Protein AF-A0A525BYD3-F1 (afdb_monomer_lite)

Structure (mmCIF, N/CA/C/O backbone):
data_AF-A0A525BYD3-F1
#
_entry.id   AF-A0A525BYD3-F1
#
loop_
_atom_site.group_PDB
_atom_site.id
_atom_site.type_symbol
_atom_site.label_atom_id
_atom_site.label_alt_id
_atom_site.label_comp_id
_atom_site.label_asym_id
_atom_site.label_entity_id
_atom_site.label_seq_id
_atom_site.pdbx_PDB_ins_code
_atom_site.Cartn_x
_atom_site.Cartn_y
_atom_site.Cartn_z
_atom_site.occupancy
_atom_site.B_iso_or_equiv
_atom_site.auth_seq_id
_atom_site.auth_comp_id
_atom_site.auth_asym_id
_atom_site.auth_atom_id
_atom_site.pdbx_PDB_model_num
ATOM 1 N N . MET A 1 1 ? -3.153 28.596 38.774 1.00 34.44 1 MET A N 1
ATOM 2 C CA . MET A 1 1 ? -3.694 28.325 37.428 1.00 34.44 1 MET A CA 1
ATOM 3 C C . MET A 1 1 ? -2.827 27.250 36.809 1.00 34.44 1 MET A C 1
ATOM 5 O O . MET A 1 1 ? -1.657 27.520 36.574 1.00 34.44 1 MET A O 1
ATOM 9 N N . ARG A 1 2 ? -3.340 26.024 36.654 1.00 31.88 2 ARG A N 1
ATOM 10 C CA . ARG A 1 2 ? -2.694 25.056 35.764 1.00 31.88 2 ARG A CA 1
ATOM 11 C C . ARG A 1 2 ? -2.982 25.553 34.355 1.00 31.88 2 ARG A C 1
ATOM 13 O O . ARG A 1 2 ? -4.138 25.768 34.011 1.00 31.88 2 ARG A O 1
ATOM 20 N N . TYR A 1 3 ? -1.926 25.900 33.640 1.00 30.38 3 TYR A N 1
ATOM 21 C CA . TYR A 1 3 ? -1.999 26.203 32.225 1.00 30.38 3 TYR A CA 1
ATOM 22 C C . TYR A 1 3 ? -2.245 24.858 31.546 1.00 30.38 3 TYR A C 1
ATOM 24 O O . TYR A 1 3 ? -1.297 24.096 31.382 1.00 30.38 3 TYR A O 1
ATOM 32 N N . ASP A 1 4 ? -3.506 24.515 31.286 1.00 40.62 4 ASP A N 1
ATOM 33 C CA . ASP A 1 4 ? -3.814 23.400 30.395 1.00 40.62 4 ASP A CA 1
ATOM 34 C C . ASP A 1 4 ? -3.499 23.906 28.983 1.00 40.62 4 ASP A C 1
ATOM 36 O O . ASP A 1 4 ? -4.163 24.840 28.512 1.00 40.62 4 ASP A O 1
ATOM 40 N N . PRO A 1 5 ? -2.419 23.423 28.340 1.00 46.72 5 PRO A N 1
ATOM 41 C CA . PRO A 1 5 ? -2.127 23.822 26.974 1.00 46.72 5 PRO A CA 1
ATOM 42 C C . PRO A 1 5 ? -3.326 23.447 26.091 1.00 46.72 5 PRO A C 1
ATOM 44 O O . PRO A 1 5 ? -3.980 22.441 26.369 1.00 46.72 5 PRO A O 1
ATOM 47 N N . PRO A 1 6 ? -3.637 24.230 25.042 1.00 50.72 6 PRO A N 1
ATOM 48 C CA . PRO A 1 6 ? -4.701 23.871 24.113 1.00 50.72 6 PRO A CA 1
ATOM 49 C C . PRO A 1 6 ? -4.444 22.454 23.586 1.00 50.72 6 PRO A C 1
ATOM 51 O O . PRO A 1 6 ? -3.401 22.193 22.983 1.00 50.72 6 PRO A O 1
ATOM 54 N N . GLU A 1 7 ? -5.360 21.532 23.882 1.00 69.94 7 GLU A N 1
ATOM 55 C CA . GLU A 1 7 ? -5.188 20.124 23.542 1.00 69.94 7 GLU A CA 1
ATOM 56 C C . GLU A 1 7 ? -5.238 19.947 22.018 1.00 69.94 7 GLU A C 1
ATOM 58 O O . GLU A 1 7 ? -6.120 20.467 21.328 1.00 69.94 7 GLU A O 1
ATOM 63 N N . ALA A 1 8 ? -4.247 19.243 21.471 1.00 85.00 8 ALA A N 1
ATOM 64 C CA . ALA A 1 8 ? -4.222 18.891 20.061 1.00 85.00 8 ALA A CA 1
ATOM 65 C C . ALA A 1 8 ? -5.305 17.849 19.772 1.00 85.00 8 ALA A C 1
ATOM 67 O O . ALA A 1 8 ? -5.305 16.789 20.392 1.00 85.00 8 ALA A O 1
ATOM 68 N N . LYS A 1 9 ? -6.195 18.120 18.812 1.00 90.38 9 LYS A N 1
ATOM 69 C CA . LYS A 1 9 ? -7.335 17.245 18.506 1.00 90.38 9 LYS A CA 1
ATOM 70 C C . LYS A 1 9 ? -7.043 16.274 17.373 1.00 90.38 9 LYS A C 1
ATOM 72 O O . LYS A 1 9 ? -6.461 16.644 16.351 1.00 90.38 9 LYS A O 1
ATOM 77 N N . MET A 1 10 ? -7.558 15.053 17.500 1.00 89.50 10 MET A N 1
ATOM 78 C CA . MET A 1 10 ? -7.449 13.999 16.487 1.00 89.50 10 MET A CA 1
ATOM 79 C C . MET A 1 10 ? -8.038 14.434 15.144 1.00 89.50 10 MET A C 1
ATOM 81 O O . MET A 1 10 ? -7.462 14.150 14.098 1.00 89.50 10 MET A O 1
ATOM 85 N N . SER A 1 11 ? -9.140 15.187 15.158 1.00 88.88 11 SER A N 1
ATOM 86 C CA . SER A 1 11 ? -9.753 15.731 13.942 1.00 88.88 11 SER A CA 1
ATOM 87 C C . SER A 1 11 ? -8.841 16.706 13.194 1.00 88.88 11 SER A C 1
ATOM 89 O O . SER A 1 11 ? -8.821 16.703 11.964 1.00 88.88 11 SER A O 1
ATOM 91 N N . ASP A 1 12 ? -8.082 17.534 13.918 1.00 92.06 12 ASP A N 1
ATOM 92 C CA . ASP A 1 12 ? -7.177 18.513 13.313 1.00 92.06 12 ASP A CA 1
ATOM 93 C C . ASP A 1 12 ? -5.956 17.822 12.706 1.00 92.06 12 ASP A C 1
ATOM 95 O O . ASP A 1 12 ? -5.596 18.113 11.565 1.00 92.06 12 ASP A O 1
ATOM 99 N N . TYR A 1 13 ? -5.388 16.849 13.422 1.00 92.56 13 TYR A N 1
ATOM 100 C CA . TYR A 1 13 ? -4.307 16.008 12.915 1.00 92.56 13 TYR A CA 1
ATOM 101 C C . TYR A 1 13 ? -4.747 15.191 11.690 1.00 92.56 13 TYR A C 1
ATOM 103 O O . TYR A 1 13 ? -4.084 15.244 10.654 1.00 92.56 13 TYR A O 1
ATOM 111 N N . ALA A 1 14 ? -5.900 14.517 11.745 1.00 91.31 14 ALA A N 1
ATOM 112 C CA . ALA A 1 14 ? -6.421 13.746 10.617 1.00 91.31 14 ALA A CA 1
ATOM 113 C C . ALA A 1 14 ? -6.676 14.624 9.382 1.00 91.31 14 ALA A C 1
ATOM 115 O O . ALA A 1 14 ? -6.351 14.224 8.261 1.00 91.31 14 ALA A O 1
ATOM 116 N N . ARG A 1 15 ? -7.204 15.842 9.573 1.00 92.69 15 ARG A N 1
ATOM 117 C CA . ARG A 1 15 ? -7.361 16.821 8.490 1.00 92.69 15 ARG A CA 1
ATOM 118 C C . ARG A 1 15 ? -6.008 17.223 7.904 1.00 92.69 15 ARG A C 1
ATOM 120 O O . ARG A 1 15 ? -5.856 17.158 6.688 1.00 92.69 15 ARG A O 1
ATOM 127 N N . ALA A 1 16 ? -5.042 17.595 8.745 1.00 94.12 16 ALA A N 1
ATOM 128 C CA . ALA A 1 16 ? -3.718 18.021 8.298 1.00 94.12 16 ALA A CA 1
ATOM 129 C C . ALA A 1 16 ? -3.033 16.937 7.452 1.00 94.12 16 ALA A C 1
ATOM 131 O O . ALA A 1 16 ? -2.536 17.229 6.367 1.00 94.12 16 ALA A O 1
ATOM 132 N N . ILE A 1 17 ? -3.077 15.674 7.893 1.00 94.38 17 ILE A N 1
ATOM 133 C CA . ILE A 1 17 ? -2.516 14.553 7.130 1.00 94.38 17 ILE A CA 1
ATOM 134 C C . ILE A 1 17 ? -3.269 14.338 5.815 1.00 94.38 17 ILE A C 1
ATOM 136 O O . ILE A 1 17 ? -2.637 14.217 4.763 1.00 94.38 17 ILE A O 1
ATOM 140 N N . LYS A 1 18 ? -4.606 14.350 5.834 1.00 92.50 18 LYS A N 1
ATOM 141 C CA . LYS A 1 18 ? -5.419 14.172 4.623 1.00 92.50 18 LYS A CA 1
ATOM 142 C C . LYS A 1 18 ? -5.135 15.242 3.566 1.00 92.50 18 LYS A C 1
ATOM 144 O O . LYS A 1 18 ? -5.078 14.931 2.378 1.00 92.50 18 LYS A O 1
ATOM 149 N N . GLU A 1 19 ? -4.919 16.488 3.978 1.00 95.06 19 GLU A N 1
ATOM 150 C CA . GLU A 1 19 ? -4.555 17.581 3.070 1.00 95.06 19 GLU A CA 1
ATOM 151 C C . GLU A 1 19 ? -3.218 17.321 2.360 1.00 95.06 19 GLU A C 1
ATOM 153 O O . GLU A 1 19 ? -3.093 17.619 1.167 1.00 95.06 19 GLU A O 1
ATOM 158 N N . THR A 1 20 ? -2.247 16.684 3.031 1.00 97.06 20 THR A N 1
ATOM 159 C CA . THR A 1 20 ? -0.964 16.339 2.392 1.00 97.06 20 THR A CA 1
ATOM 160 C C . THR A 1 20 ? -1.143 15.417 1.194 1.00 97.06 20 THR A C 1
ATOM 162 O O . THR A 1 20 ? -0.428 15.580 0.212 1.00 97.06 20 THR A O 1
ATOM 165 N N . ARG A 1 21 ? -2.119 14.497 1.205 1.00 96.62 21 ARG A N 1
ATOM 166 C CA . ARG A 1 21 ? -2.332 13.554 0.096 1.00 96.62 21 ARG A CA 1
ATOM 167 C C . ARG A 1 21 ? -2.593 14.275 -1.223 1.00 96.62 21 ARG A C 1
ATOM 169 O O . ARG A 1 21 ? -1.991 13.928 -2.238 1.00 96.62 21 ARG A O 1
ATOM 176 N N . GLN A 1 22 ? -3.450 15.299 -1.212 1.00 95.44 22 GLN A N 1
ATOM 177 C CA . GLN A 1 22 ? -3.752 16.070 -2.421 1.00 95.44 22 GLN A CA 1
ATOM 178 C C . GLN A 1 22 ? -2.559 16.919 -2.869 1.00 95.44 22 GLN A C 1
ATOM 180 O O . GLN A 1 22 ? -2.286 17.022 -4.065 1.00 95.44 22 GLN A O 1
ATOM 185 N N . VAL A 1 23 ? -1.838 17.515 -1.915 1.00 97.75 23 VAL A N 1
ATOM 186 C CA . VAL A 1 23 ? -0.616 18.280 -2.196 1.00 97.75 23 VAL A CA 1
ATOM 187 C C . VAL A 1 23 ? 0.433 17.388 -2.860 1.00 97.75 23 VAL A C 1
ATOM 189 O O . VAL A 1 23 ? 0.990 17.763 -3.889 1.00 97.75 23 VAL A O 1
ATOM 192 N N . ARG A 1 24 ? 0.657 16.192 -2.312 1.00 98.50 24 ARG A N 1
ATOM 193 C CA . ARG A 1 24 ? 1.606 15.203 -2.828 1.00 98.50 24 ARG A CA 1
ATOM 194 C C . ARG A 1 24 ? 1.232 14.725 -4.224 1.00 98.50 24 ARG A C 1
ATOM 196 O O . ARG A 1 24 ? 2.082 14.751 -5.104 1.00 98.50 24 ARG A O 1
ATOM 203 N N . GLU A 1 25 ? -0.032 14.381 -4.469 1.00 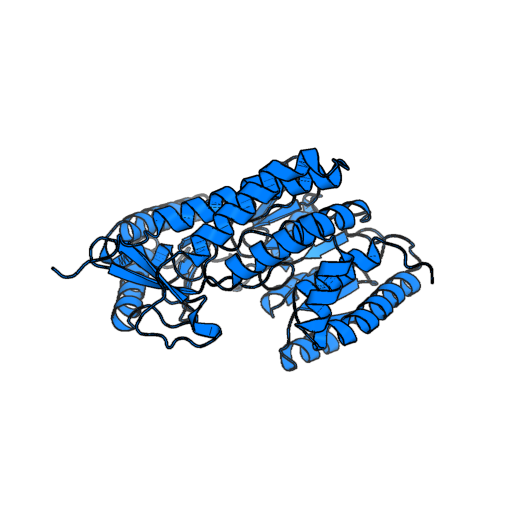97.38 25 GLU A N 1
ATOM 204 C CA . GLU A 1 25 ? -0.490 13.999 -5.814 1.00 97.38 25 GLU A CA 1
ATOM 205 C C . GLU A 1 25 ? -0.230 15.118 -6.842 1.00 97.38 25 GLU A C 1
ATOM 207 O O . GLU A 1 25 ? 0.251 14.862 -7.947 1.00 97.38 25 GLU A O 1
ATOM 212 N N . ASN A 1 26 ? -0.505 16.375 -6.478 1.00 97.25 26 ASN A N 1
ATOM 213 C CA . ASN A 1 26 ? -0.263 17.520 -7.358 1.00 97.25 26 ASN A CA 1
ATOM 214 C C . ASN A 1 26 ? 1.232 17.728 -7.635 1.00 97.25 26 ASN A C 1
ATOM 216 O O . ASN A 1 26 ? 1.605 18.003 -8.775 1.00 97.25 26 ASN A O 1
ATOM 220 N N . LEU A 1 27 ? 2.085 17.555 -6.622 1.00 98.31 27 LEU A N 1
ATOM 221 C CA . LEU A 1 27 ? 3.539 17.595 -6.779 1.00 98.31 27 LEU A CA 1
ATOM 222 C C . LEU A 1 27 ? 4.036 16.488 -7.714 1.00 98.31 27 LEU A C 1
ATOM 224 O O . LEU A 1 27 ? 4.843 16.762 -8.595 1.00 98.31 27 LEU A O 1
ATOM 228 N N . VAL A 1 28 ? 3.519 15.264 -7.585 1.00 97.94 28 VAL A N 1
ATOM 229 C CA . VAL A 1 28 ? 3.876 14.150 -8.478 1.00 97.94 28 VAL A CA 1
ATOM 230 C C . VAL A 1 28 ? 3.491 14.471 -9.924 1.00 97.94 28 VAL A C 1
ATOM 232 O O . VAL A 1 28 ? 4.316 14.313 -10.821 1.00 97.94 28 VAL A O 1
ATOM 235 N N . LYS A 1 29 ? 2.281 14.998 -10.166 1.00 96.62 29 LYS A N 1
ATOM 236 C CA . LYS A 1 29 ? 1.854 15.446 -11.507 1.00 96.62 29 LYS A CA 1
ATOM 237 C C . LYS A 1 29 ? 2.781 16.524 -12.074 1.00 96.62 29 LYS A C 1
ATOM 239 O O . LYS A 1 29 ? 3.158 16.449 -13.240 1.00 96.62 29 LYS A O 1
ATOM 244 N N . ALA A 1 30 ? 3.160 17.504 -11.255 1.00 96.50 30 ALA A N 1
ATOM 245 C CA . ALA A 1 30 ? 4.071 18.576 -11.648 1.00 96.50 30 ALA A CA 1
ATOM 246 C C . ALA A 1 30 ? 5.474 18.050 -12.000 1.00 96.50 30 ALA A C 1
ATOM 248 O O . ALA A 1 30 ? 6.029 18.432 -13.031 1.00 96.50 30 ALA A O 1
ATOM 249 N N . LEU A 1 31 ? 6.015 17.132 -11.193 1.00 96.19 31 LEU A N 1
ATOM 250 C CA . LEU A 1 31 ? 7.311 16.488 -11.428 1.00 96.19 31 LEU A CA 1
ATOM 251 C C . LEU A 1 31 ? 7.319 15.667 -12.721 1.00 96.19 31 LEU A C 1
ATOM 253 O O . LEU A 1 31 ? 8.242 15.786 -13.522 1.00 96.19 31 LEU A O 1
ATOM 257 N N . ILE A 1 32 ? 6.276 14.866 -12.952 1.00 94.88 32 ILE A N 1
ATOM 258 C CA . ILE A 1 32 ? 6.106 14.087 -14.187 1.00 94.88 32 ILE A CA 1
ATOM 259 C C . ILE A 1 32 ? 6.032 15.008 -15.410 1.00 94.88 32 ILE A C 1
ATOM 261 O O . ILE A 1 32 ? 6.625 14.713 -16.443 1.00 94.88 32 ILE A O 1
ATOM 265 N N . ALA A 1 33 ? 5.336 16.141 -15.290 1.00 94.12 33 ALA A N 1
ATOM 266 C CA . ALA A 1 33 ? 5.234 17.142 -16.349 1.00 94.12 33 ALA A CA 1
ATOM 267 C C . ALA A 1 33 ? 6.528 17.958 -16.560 1.00 94.12 33 ALA A C 1
ATOM 269 O O . ALA A 1 33 ? 6.546 18.851 -17.406 1.00 94.12 33 ALA A O 1
ATOM 270 N N . GLY A 1 34 ? 7.596 17.688 -15.799 1.00 92.88 34 GLY A N 1
ATOM 271 C CA . GLY A 1 34 ? 8.872 18.394 -15.909 1.00 92.88 34 GLY A CA 1
ATOM 272 C C . GLY A 1 34 ? 8.807 19.855 -15.461 1.00 92.88 34 GLY A C 1
ATOM 273 O O . GLY A 1 34 ? 9.576 20.680 -15.953 1.00 92.88 34 GLY A O 1
ATOM 274 N N . GLN A 1 35 ? 7.879 20.205 -14.563 1.00 89.69 35 GLN A N 1
ATOM 275 C CA . GLN A 1 35 ? 7.802 21.564 -14.031 1.00 89.69 35 GLN A CA 1
ATOM 276 C C . GLN A 1 35 ? 9.049 21.892 -13.202 1.00 89.69 35 GLN A C 1
ATOM 278 O O . GLN A 1 35 ? 9.505 21.089 -12.389 1.00 89.69 35 GLN A O 1
ATOM 283 N N . GLY A 1 36 ? 9.589 23.097 -13.397 1.00 83.25 36 GLY A N 1
ATOM 284 C CA . GLY A 1 36 ? 10.703 23.601 -12.596 1.00 83.25 36 GLY A CA 1
ATOM 285 C C . GLY A 1 36 ? 10.290 23.971 -11.168 1.00 83.25 36 GLY A C 1
ATOM 286 O O . GLY A 1 36 ? 9.113 23.946 -10.808 1.00 83.25 36 GLY A O 1
ATOM 287 N N . ASN A 1 37 ? 11.269 24.396 -10.367 1.00 82.75 37 ASN A N 1
ATOM 288 C CA . ASN A 1 37 ? 11.107 24.675 -8.934 1.00 82.75 37 ASN A CA 1
ATOM 289 C C . ASN A 1 37 ? 9.948 25.631 -8.598 1.00 82.75 37 ASN A C 1
ATOM 291 O O . ASN A 1 37 ? 9.299 25.460 -7.569 1.00 82.75 37 ASN A O 1
ATOM 295 N N . GLU A 1 38 ? 9.647 26.612 -9.456 1.00 83.00 38 GLU A N 1
ATOM 296 C CA . GLU A 1 38 ? 8.512 27.524 -9.248 1.00 83.00 38 GLU A CA 1
ATOM 297 C C . GLU A 1 38 ? 7.160 26.795 -9.225 1.00 83.00 38 GLU A C 1
ATOM 299 O O . GLU A 1 38 ? 6.306 27.133 -8.406 1.00 83.00 38 GLU A O 1
ATOM 304 N N . GLY A 1 39 ? 6.985 25.756 -10.052 1.00 82.25 39 GLY A N 1
ATOM 305 C CA . GLY A 1 39 ? 5.769 24.933 -10.082 1.00 82.25 39 GLY A CA 1
ATOM 306 C C . GLY A 1 39 ? 5.614 24.026 -8.857 1.00 82.25 39 GLY A C 1
ATOM 307 O O . GLY A 1 39 ? 4.499 23.666 -8.487 1.00 82.25 39 GLY A O 1
ATOM 308 N N . LEU A 1 40 ? 6.722 23.704 -8.181 1.00 93.38 40 LEU A N 1
ATOM 309 C CA . LEU A 1 40 ? 6.746 22.832 -7.001 1.00 93.38 40 LEU A CA 1
ATOM 310 C C . LEU A 1 40 ? 6.686 23.607 -5.678 1.00 93.38 40 LEU A C 1
ATOM 312 O O . LEU A 1 40 ? 6.256 23.061 -4.660 1.00 93.38 40 LEU A O 1
ATOM 316 N N . LYS A 1 41 ? 7.090 24.884 -5.686 1.00 94.12 41 LYS A N 1
ATOM 317 C CA . LYS A 1 41 ? 7.314 25.705 -4.488 1.00 94.12 41 LYS A CA 1
ATOM 318 C C . LYS A 1 41 ? 6.135 25.703 -3.516 1.00 94.12 41 LYS A C 1
ATOM 320 O O . LYS A 1 41 ? 6.317 25.406 -2.339 1.00 94.12 41 LYS A O 1
ATOM 325 N N . GLN A 1 42 ? 4.926 25.985 -4.002 1.00 95.75 42 GLN A N 1
ATOM 326 C CA . GLN A 1 42 ? 3.750 26.059 -3.132 1.00 95.75 42 GLN A CA 1
ATOM 327 C C . GLN A 1 42 ? 3.430 24.707 -2.483 1.00 95.75 42 GLN A C 1
ATOM 329 O O . GLN A 1 42 ? 3.039 24.659 -1.318 1.00 95.75 42 GLN A O 1
ATOM 334 N N . GLY A 1 43 ? 3.585 23.607 -3.226 1.00 96.75 43 GLY A N 1
ATOM 335 C CA . GLY A 1 43 ? 3.359 22.270 -2.688 1.00 96.75 43 GLY A CA 1
ATOM 336 C C . GLY A 1 43 ? 4.401 21.909 -1.631 1.00 96.75 43 GLY A C 1
ATOM 337 O O . GLY A 1 43 ? 4.029 21.452 -0.555 1.00 96.75 43 GLY A O 1
ATOM 338 N N . TYR A 1 44 ? 5.678 22.197 -1.893 1.00 97.56 44 TYR A N 1
ATOM 339 C CA . TYR A 1 44 ? 6.763 22.023 -0.925 1.00 97.56 44 TYR A CA 1
ATOM 340 C C . TYR A 1 44 ? 6.504 22.799 0.378 1.00 97.56 44 TYR A C 1
ATOM 342 O O . TYR A 1 44 ? 6.507 22.211 1.457 1.00 97.56 44 TYR A O 1
ATOM 350 N N . GLU A 1 45 ? 6.167 24.090 0.291 1.00 97.50 45 GLU A N 1
ATOM 351 C CA . GLU A 1 45 ? 5.852 24.921 1.462 1.00 97.50 45 GLU A CA 1
ATOM 352 C C . GLU A 1 45 ? 4.658 24.377 2.267 1.00 97.50 45 GLU A C 1
ATOM 354 O O . GLU A 1 45 ? 4.629 24.478 3.494 1.00 97.50 45 GLU A O 1
ATOM 359 N N . ASN A 1 46 ? 3.665 23.774 1.605 1.00 97.44 46 ASN A N 1
ATOM 360 C CA . ASN A 1 46 ? 2.542 23.130 2.290 1.00 97.44 46 ASN A CA 1
ATOM 361 C C . ASN A 1 46 ? 2.992 21.893 3.084 1.00 97.44 46 ASN A C 1
ATOM 363 O O . ASN A 1 46 ? 2.535 21.703 4.212 1.00 97.44 46 ASN A O 1
ATOM 367 N N . LEU A 1 47 ? 3.891 21.074 2.523 1.00 98.12 47 LEU A N 1
ATOM 368 C CA . LEU A 1 47 ? 4.441 19.908 3.220 1.00 98.12 47 LEU A CA 1
ATOM 369 C C . LEU A 1 47 ? 5.304 20.326 4.417 1.00 98.12 47 LEU A C 1
ATOM 371 O O . LEU A 1 47 ? 5.131 19.767 5.500 1.00 98.12 47 LEU A O 1
ATOM 375 N N . CYS A 1 48 ? 6.147 21.356 4.273 1.00 97.44 48 CYS A N 1
ATOM 376 C CA . CYS A 1 48 ? 6.936 21.902 5.383 1.00 97.44 48 CYS A CA 1
ATOM 377 C C . CYS A 1 48 ? 6.050 22.409 6.525 1.00 97.44 48 CYS A C 1
ATOM 379 O O . CYS A 1 48 ? 6.292 22.069 7.678 1.00 97.44 48 CYS A O 1
ATOM 381 N N . ARG A 1 49 ? 4.978 23.150 6.217 1.00 97.06 49 ARG A N 1
ATOM 382 C CA . ARG A 1 49 ? 4.028 23.622 7.239 1.00 97.06 49 ARG A CA 1
ATOM 383 C C . ARG A 1 49 ? 3.339 22.474 7.971 1.00 97.06 49 ARG A C 1
ATOM 385 O O . ARG A 1 49 ? 3.123 22.561 9.177 1.00 97.06 49 ARG A O 1
ATOM 392 N N . CYS A 1 50 ? 3.001 21.392 7.267 1.00 97.12 50 CYS A N 1
ATOM 393 C CA . CYS A 1 50 ? 2.456 20.197 7.908 1.00 97.12 50 CYS A CA 1
ATOM 394 C C . CYS A 1 50 ? 3.494 19.543 8.833 1.00 97.12 50 CYS A C 1
ATOM 396 O O . CYS A 1 50 ? 3.180 19.226 9.977 1.00 97.12 50 CYS A O 1
ATOM 398 N N . LEU A 1 51 ? 4.742 19.411 8.379 1.00 96.38 51 LEU A N 1
ATOM 399 C CA . LEU A 1 51 ? 5.838 18.861 9.176 1.00 96.38 51 LEU A CA 1
ATOM 400 C C . LEU A 1 51 ? 6.100 19.684 10.452 1.00 96.38 51 LEU A C 1
ATOM 402 O O . LEU A 1 51 ? 6.205 19.122 11.542 1.00 96.38 51 LEU A O 1
ATOM 406 N N . GLU A 1 52 ? 6.144 21.012 10.337 1.00 95.31 52 GLU A N 1
ATOM 407 C CA . GLU A 1 52 ? 6.252 21.937 11.473 1.00 95.31 52 GLU A CA 1
ATOM 408 C C . GLU A 1 52 ? 5.082 21.772 12.448 1.00 95.31 52 GLU A C 1
ATOM 410 O O . GLU A 1 52 ? 5.291 21.676 13.660 1.00 95.31 52 GLU A O 1
ATOM 415 N N . TYR A 1 53 ? 3.857 21.670 11.921 1.00 95.00 53 TYR A N 1
ATOM 416 C CA . TYR A 1 53 ? 2.670 21.402 12.724 1.00 95.00 53 TYR A CA 1
ATOM 417 C C . TYR A 1 53 ? 2.812 20.097 13.516 1.00 95.00 53 TYR A C 1
ATOM 419 O O . TYR A 1 53 ? 2.666 20.134 14.736 1.00 95.00 53 TYR A O 1
ATOM 427 N N . LEU A 1 54 ? 3.175 18.974 12.881 1.00 93.31 54 LEU A N 1
ATOM 428 C CA . LEU A 1 54 ? 3.346 17.686 13.571 1.00 93.31 54 LEU A CA 1
ATOM 429 C C . LEU A 1 54 ? 4.424 17.746 14.662 1.00 93.31 54 LEU A C 1
ATOM 431 O O . LEU A 1 54 ? 4.238 17.209 15.756 1.00 93.31 54 LEU A O 1
ATOM 435 N N . HIS A 1 55 ? 5.537 18.439 14.407 1.00 91.19 55 HIS A N 1
ATOM 436 C CA . HIS A 1 55 ? 6.579 18.633 15.414 1.00 91.19 55 HIS A CA 1
ATOM 437 C C . HIS A 1 55 ? 6.106 19.477 16.603 1.00 91.19 55 HIS A C 1
ATOM 439 O O . HIS A 1 55 ? 6.489 19.168 17.736 1.00 91.19 55 HIS A O 1
ATOM 445 N N . SER A 1 56 ? 5.249 20.476 16.362 1.00 90.75 56 SER A N 1
ATOM 446 C CA . SER A 1 56 ? 4.700 21.372 17.392 1.00 90.75 56 SER A CA 1
ATOM 447 C C . SER A 1 56 ? 3.702 20.705 18.344 1.00 90.75 56 SER A C 1
ATOM 449 O O . SER A 1 56 ? 3.431 21.243 19.418 1.00 90.75 56 SER A O 1
ATOM 451 N N . LEU A 1 57 ? 3.171 19.530 17.981 1.00 90.44 57 LEU A N 1
ATOM 452 C CA . LEU A 1 57 ? 2.215 18.797 18.808 1.00 90.44 57 LEU A CA 1
ATOM 453 C C . LEU A 1 57 ? 2.834 18.386 20.154 1.00 90.44 57 LEU A C 1
ATOM 455 O O . LEU A 1 57 ? 4.025 18.047 20.209 1.00 90.44 57 LEU A O 1
ATOM 459 N N . PRO A 1 58 ? 2.040 18.370 21.241 1.00 86.06 58 PRO A N 1
ATOM 460 C CA . PRO A 1 58 ? 2.545 18.061 22.570 1.00 86.06 58 PRO A CA 1
ATOM 461 C C . PRO A 1 58 ? 3.040 16.613 22.636 1.00 86.06 58 PRO A C 1
ATOM 463 O O . PRO A 1 58 ? 2.322 15.670 22.293 1.00 86.06 58 PRO A O 1
ATOM 466 N N . SER A 1 59 ? 4.284 16.433 23.079 1.00 83.69 59 SER A N 1
ATOM 467 C CA . SER A 1 59 ? 4.835 15.107 23.368 1.00 83.69 59 SER A CA 1
ATOM 468 C C . SER A 1 59 ? 4.112 14.471 24.556 1.00 83.69 59 SER A C 1
ATOM 470 O O . SER A 1 59 ? 3.633 15.174 25.448 1.00 83.69 59 SER A O 1
ATOM 472 N N . ASP A 1 60 ? 4.049 13.143 24.588 1.00 74.69 60 ASP A N 1
ATOM 473 C CA . ASP A 1 60 ? 3.478 12.434 25.732 1.00 74.69 60 ASP A CA 1
ATOM 474 C C . ASP A 1 60 ? 4.392 12.555 26.971 1.00 74.69 60 ASP A C 1
ATOM 476 O O . ASP A 1 60 ? 5.515 12.048 26.940 1.00 74.69 60 ASP A O 1
ATOM 480 N N . PRO A 1 61 ? 3.944 13.190 28.076 1.00 64.81 61 PRO A N 1
ATOM 481 C CA . PRO A 1 61 ? 4.765 13.383 29.273 1.00 64.81 61 PRO A CA 1
ATOM 482 C C . PRO A 1 61 ? 5.135 12.073 29.983 1.00 64.81 61 PRO A C 1
ATOM 484 O O . PRO A 1 61 ? 6.036 12.072 30.822 1.00 64.81 61 PRO A O 1
ATOM 487 N N . VAL A 1 62 ? 4.441 10.969 29.684 1.00 63.84 62 VAL A N 1
ATOM 488 C CA . VAL A 1 62 ? 4.694 9.650 30.283 1.00 63.84 62 VAL A CA 1
ATOM 489 C C . VAL A 1 62 ? 5.858 8.932 29.593 1.00 63.84 62 VAL A C 1
ATOM 491 O O . VAL A 1 62 ? 6.493 8.059 30.185 1.00 63.84 62 VAL A O 1
ATOM 494 N N . ILE A 1 63 ? 6.180 9.309 28.354 1.00 62.59 63 ILE A N 1
ATOM 495 C CA . ILE A 1 63 ? 7.222 8.661 27.563 1.00 62.59 63 ILE A CA 1
ATOM 496 C C . ILE A 1 63 ? 8.478 9.530 27.607 1.00 62.59 63 ILE A C 1
ATOM 498 O O . ILE A 1 63 ? 8.474 10.681 27.183 1.00 62.59 63 ILE A O 1
ATOM 502 N N . GLY A 1 64 ? 9.566 8.974 28.151 1.00 51.38 64 GLY A N 1
ATOM 503 C CA . GLY A 1 64 ? 10.839 9.683 28.303 1.00 51.38 64 GLY A CA 1
ATOM 504 C C . GLY A 1 64 ? 11.344 10.311 26.996 1.00 51.38 64 GLY A C 1
ATOM 505 O O . GLY A 1 64 ? 11.080 9.813 25.903 1.00 51.38 64 GLY A O 1
ATOM 506 N N . SER A 1 65 ? 12.122 11.390 27.117 1.00 51.62 65 SER A N 1
ATOM 507 C CA . SER A 1 65 ? 12.608 12.251 26.024 1.00 51.62 65 SER A CA 1
ATOM 508 C C . SER A 1 65 ? 13.673 11.618 25.104 1.00 51.62 65 SER A C 1
ATOM 510 O O . SER A 1 65 ? 14.524 12.323 24.566 1.00 51.62 65 SER A O 1
ATOM 512 N N . GLY A 1 66 ? 13.682 10.292 24.956 1.00 53.91 66 GLY A N 1
ATOM 513 C CA . GLY A 1 66 ? 14.561 9.589 24.020 1.00 53.91 66 GLY A CA 1
ATOM 514 C C . GLY A 1 66 ? 14.146 9.793 22.558 1.00 53.91 66 GLY A C 1
ATOM 515 O O . GLY A 1 66 ? 13.066 10.306 22.269 1.00 53.91 66 GLY A O 1
ATOM 516 N N . VAL A 1 67 ? 14.981 9.330 21.622 1.00 53.03 67 VAL A N 1
ATOM 517 C CA . VAL A 1 67 ? 14.762 9.459 20.163 1.00 53.03 67 VAL A CA 1
ATOM 518 C C . VAL A 1 67 ? 13.422 8.854 19.714 1.00 53.03 67 VAL A C 1
ATOM 520 O O . VAL A 1 67 ? 12.774 9.391 18.826 1.00 53.03 67 VAL A O 1
ATOM 523 N N . SER A 1 68 ? 12.946 7.789 20.365 1.00 57.47 68 SER A N 1
ATOM 524 C CA . SER A 1 68 ? 11.621 7.204 20.100 1.00 57.47 68 SER A CA 1
ATOM 525 C C . SER A 1 68 ? 10.460 7.987 20.728 1.00 57.47 68 SER A C 1
ATOM 527 O O . SER A 1 68 ? 9.315 7.812 20.328 1.00 57.47 68 SER A O 1
ATOM 529 N N . GLY A 1 69 ? 10.722 8.823 21.737 1.00 61.62 69 GLY A N 1
ATOM 530 C CA . GLY A 1 69 ? 9.709 9.631 22.421 1.00 61.62 69 GLY A CA 1
ATOM 531 C C . GLY A 1 69 ? 9.300 10.874 21.629 1.00 61.62 69 GLY A C 1
ATOM 532 O O . GLY A 1 69 ? 8.169 11.330 21.754 1.00 61.62 69 GLY A O 1
ATOM 533 N N . GLN A 1 70 ? 10.176 11.395 20.760 1.00 71.44 70 GLN A N 1
ATOM 534 C CA . GLN A 1 70 ? 9.908 12.631 20.009 1.00 71.44 70 GLN A CA 1
ATOM 535 C C . GLN A 1 70 ? 8.752 12.508 19.001 1.00 71.44 70 GLN A C 1
ATOM 537 O O . GLN A 1 70 ? 8.091 13.502 18.694 1.00 71.44 70 GLN A O 1
ATOM 542 N N . TYR A 1 71 ? 8.503 11.292 18.507 1.00 83.25 71 TYR A N 1
ATOM 543 C CA . TYR A 1 71 ? 7.429 10.987 17.561 1.00 83.25 71 TYR A CA 1
ATOM 544 C C . TYR A 1 71 ? 6.110 10.630 18.250 1.00 83.25 71 TYR A C 1
ATOM 546 O O . TYR A 1 71 ? 5.081 10.554 17.587 1.00 83.25 71 TYR A O 1
ATOM 554 N N . LYS A 1 72 ? 6.121 10.435 19.574 1.00 86.44 72 LYS A N 1
ATOM 555 C CA . LYS A 1 72 ? 4.940 10.048 20.344 1.00 86.44 72 LYS A CA 1
ATOM 556 C C . LYS A 1 72 ? 4.246 11.284 20.895 1.00 86.44 72 LYS A C 1
ATOM 558 O O . LYS A 1 72 ? 4.719 11.930 21.832 1.00 86.44 72 LYS A O 1
ATOM 563 N N . LYS A 1 73 ? 3.118 11.621 20.278 1.00 87.19 73 LYS A N 1
ATOM 564 C CA . LYS A 1 73 ? 2.324 12.815 20.569 1.00 87.19 73 LYS A CA 1
ATOM 565 C C . LYS A 1 73 ? 1.056 12.443 21.321 1.00 87.19 73 LYS A C 1
ATOM 567 O O . LYS A 1 73 ? 0.431 11.431 21.020 1.00 87.19 73 LYS A O 1
ATOM 572 N N . ARG A 1 74 ? 0.658 13.262 22.292 1.00 87.56 74 ARG A N 1
ATOM 573 C CA . ARG A 1 74 ? -0.608 13.085 23.010 1.00 87.56 74 ARG A CA 1
ATOM 574 C C . ARG A 1 74 ? -1.701 13.876 22.298 1.00 87.56 74 ARG A C 1
ATOM 576 O O . ARG A 1 74 ? -1.599 15.093 22.194 1.00 87.56 74 ARG A O 1
ATOM 583 N N . ILE A 1 75 ? -2.729 13.184 21.817 1.00 88.88 75 ILE A N 1
ATOM 584 C CA . ILE A 1 75 ? -3.802 13.759 21.002 1.00 88.88 75 ILE A CA 1
ATOM 585 C C . ILE A 1 75 ? -5.153 13.475 21.662 1.00 88.88 75 ILE A C 1
ATOM 587 O O . ILE A 1 75 ? -5.462 12.328 21.985 1.00 88.88 75 ILE A O 1
ATOM 591 N N . GLU A 1 76 ? -5.959 14.513 21.863 1.00 88.81 76 GLU A N 1
ATOM 592 C CA . GLU A 1 76 ? -7.333 14.418 22.356 1.00 88.81 76 GLU A CA 1
ATOM 593 C C . GLU A 1 76 ? -8.238 13.822 21.267 1.00 88.81 76 GLU A C 1
ATOM 595 O O . GLU A 1 76 ? -8.225 14.256 20.112 1.00 88.81 76 GLU A O 1
ATOM 600 N N . ILE A 1 77 ? -9.027 12.812 21.629 1.00 83.94 77 ILE A N 1
ATOM 601 C CA . ILE A 1 77 ? -10.000 12.162 20.738 1.00 83.94 77 ILE A CA 1
ATOM 602 C C . ILE A 1 77 ? -11.408 12.671 21.035 1.00 83.94 77 ILE A C 1
ATOM 604 O O . ILE A 1 77 ? -12.174 12.957 20.116 1.00 83.94 77 ILE A O 1
ATOM 608 N N . SER A 1 78 ? -11.734 12.791 22.318 1.00 76.75 78 SER A N 1
ATOM 609 C CA . SER A 1 78 ? -13.000 13.302 22.834 1.00 76.75 78 SER A CA 1
ATOM 610 C C . SER A 1 78 ? -12.745 13.988 24.186 1.00 76.75 78 SER A C 1
ATOM 612 O O . SER A 1 78 ? -11.684 13.763 24.776 1.00 76.75 78 SER A O 1
ATOM 614 N N . PRO A 1 79 ? -13.675 14.820 24.694 1.00 78.44 79 PRO A N 1
ATOM 615 C CA . PRO A 1 79 ? -13.481 15.535 25.954 1.00 78.44 79 PRO A CA 1
ATOM 616 C C . PRO A 1 79 ? -13.081 14.606 27.108 1.00 78.44 79 PRO A C 1
ATOM 618 O O . PRO A 1 79 ? -13.859 13.759 27.542 1.00 78.44 79 PRO A O 1
ATOM 621 N N . GLY A 1 80 ? -11.859 14.773 27.619 1.00 76.06 80 GLY A N 1
ATOM 622 C CA . GLY A 1 80 ? -11.315 13.954 28.710 1.00 76.06 80 GLY A CA 1
ATOM 623 C C . GLY A 1 80 ? -10.717 12.604 28.288 1.00 76.06 80 GLY A C 1
ATOM 624 O O . GLY A 1 80 ? -10.260 11.851 29.150 1.00 76.06 80 GLY A O 1
ATOM 625 N N . GLN A 1 81 ? -10.662 12.304 26.987 1.00 78.12 81 GLN A N 1
ATOM 626 C CA . GLN A 1 81 ? -10.038 11.107 26.426 1.00 78.12 81 GLN A CA 1
ATOM 627 C C . GLN A 1 81 ? -8.917 11.488 25.452 1.00 78.12 81 GLN A C 1
ATOM 629 O O . GLN A 1 81 ? -9.148 12.063 24.389 1.00 78.12 81 GLN A O 1
ATOM 634 N N . ALA A 1 82 ? -7.690 11.089 25.783 1.00 83.50 82 ALA A N 1
ATOM 635 C CA . ALA A 1 82 ? -6.520 11.290 24.936 1.00 83.50 82 ALA A CA 1
ATOM 636 C C . ALA A 1 82 ? -5.831 9.963 24.616 1.00 83.50 82 ALA A C 1
ATOM 638 O O . ALA A 1 82 ? -5.854 9.026 25.416 1.00 83.50 82 ALA A O 1
ATOM 639 N N . LEU A 1 83 ? -5.186 9.920 23.455 1.00 84.56 83 LEU A N 1
ATOM 640 C CA . LEU A 1 83 ? -4.412 8.794 22.962 1.00 84.56 83 LEU A CA 1
ATOM 641 C C . LEU A 1 83 ? -2.976 9.229 22.689 1.00 84.56 83 LEU A C 1
ATOM 643 O O . LEU A 1 83 ? -2.721 10.333 22.203 1.00 84.56 83 LEU A O 1
ATOM 647 N N . THR A 1 84 ? -2.043 8.325 22.952 1.00 86.06 84 THR A N 1
ATOM 648 C CA . THR A 1 84 ? -0.659 8.474 22.513 1.00 86.06 84 THR A CA 1
ATOM 649 C C . THR A 1 84 ? -0.518 7.955 21.087 1.00 86.06 84 THR A C 1
ATOM 651 O O . THR A 1 84 ? -0.747 6.781 20.799 1.00 86.06 84 THR A O 1
ATOM 654 N N . VAL A 1 85 ? -0.144 8.852 20.185 1.00 86.31 85 VAL A N 1
ATOM 655 C CA . VAL A 1 85 ? -0.032 8.631 18.747 1.00 86.31 85 VAL A CA 1
ATOM 656 C C . VAL A 1 85 ? 1.441 8.632 18.370 1.00 86.31 85 VAL A C 1
ATOM 658 O O . VAL A 1 85 ? 2.107 9.655 18.504 1.00 86.31 85 VAL A O 1
ATOM 661 N N . ASP A 1 86 ? 1.955 7.496 17.901 1.00 87.69 86 ASP A N 1
ATOM 662 C CA . ASP A 1 86 ? 3.240 7.459 17.200 1.00 87.69 86 ASP A CA 1
ATOM 663 C C . ASP A 1 86 ? 3.058 8.008 15.778 1.00 87.69 86 ASP A C 1
ATOM 665 O O . ASP A 1 86 ? 2.225 7.490 15.032 1.00 87.69 86 ASP A O 1
ATOM 669 N N . MET A 1 87 ? 3.791 9.078 15.458 1.00 90.56 87 MET A N 1
ATOM 670 C CA . MET A 1 87 ? 3.778 9.789 14.173 1.00 90.56 87 MET A CA 1
ATOM 671 C C . MET A 1 87 ? 5.088 9.604 13.384 1.00 90.56 87 MET A C 1
ATOM 673 O O . MET A 1 87 ? 5.433 10.428 12.532 1.00 90.56 87 MET A O 1
ATOM 677 N N . GLY A 1 88 ? 5.882 8.576 13.712 1.00 91.31 88 GLY A N 1
ATOM 678 C CA . GLY A 1 88 ? 7.193 8.352 13.101 1.00 91.31 88 GLY A CA 1
ATOM 679 C C . GLY A 1 88 ? 7.125 8.150 11.586 1.00 91.31 88 GLY A C 1
ATOM 680 O O . GLY A 1 88 ? 7.964 8.686 10.859 1.00 91.31 88 GLY A O 1
ATOM 681 N N . TYR A 1 89 ? 6.102 7.445 11.096 1.00 93.19 89 TYR A N 1
ATOM 682 C CA . TYR A 1 89 ? 5.866 7.269 9.660 1.00 93.19 89 TYR A CA 1
ATOM 683 C C . TYR A 1 89 ? 5.637 8.624 8.979 1.00 93.19 89 TYR A C 1
ATOM 685 O O . TYR A 1 89 ? 6.380 9.012 8.087 1.00 93.19 89 TYR A O 1
ATOM 693 N N . GLU A 1 90 ? 4.655 9.389 9.444 1.00 95.12 90 GLU A N 1
ATOM 694 C CA . GLU A 1 90 ? 4.189 10.623 8.817 1.00 95.12 90 GLU A CA 1
ATOM 695 C C . GLU A 1 90 ? 5.295 11.670 8.768 1.00 95.12 90 GLU A C 1
ATOM 697 O O . GLU A 1 90 ? 5.512 12.304 7.734 1.00 95.12 90 GLU A O 1
ATOM 702 N N . ILE A 1 91 ? 6.015 11.819 9.883 1.00 95.38 91 ILE A N 1
ATOM 703 C CA . ILE A 1 91 ? 7.130 12.753 9.995 1.00 95.38 91 ILE A CA 1
ATOM 704 C C . ILE A 1 91 ? 8.286 12.313 9.093 1.00 95.38 91 ILE A C 1
ATOM 706 O O . ILE A 1 91 ? 8.811 13.146 8.357 1.00 95.38 91 ILE A O 1
ATOM 710 N N . SER A 1 92 ? 8.667 11.030 9.102 1.00 94.38 92 SER A N 1
ATOM 711 C CA . SER A 1 92 ? 9.786 10.556 8.273 1.00 94.38 92 SER A CA 1
ATOM 712 C C . SER A 1 92 ? 9.483 10.632 6.774 1.00 94.38 92 SER A C 1
ATOM 714 O O . SER A 1 92 ? 10.331 11.091 6.013 1.00 94.38 92 SER A O 1
ATOM 716 N N . GLU A 1 93 ? 8.267 10.289 6.339 1.00 96.56 93 GLU A N 1
ATOM 717 C CA . GLU A 1 93 ? 7.849 10.431 4.938 1.00 96.56 93 GLU A CA 1
ATOM 718 C C . GLU A 1 93 ? 7.795 11.903 4.502 1.00 96.56 93 GLU A C 1
ATOM 720 O O . GLU A 1 93 ? 8.232 12.231 3.403 1.00 96.56 93 GLU A O 1
ATOM 725 N N . LEU A 1 94 ? 7.318 12.821 5.356 1.00 97.44 94 LEU A N 1
ATOM 726 C CA . LEU A 1 94 ? 7.360 14.262 5.062 1.00 97.44 94 LEU A CA 1
ATOM 727 C C . LEU A 1 94 ? 8.796 14.796 4.983 1.00 97.44 94 LEU A C 1
ATOM 729 O O . LEU A 1 94 ? 9.098 15.609 4.115 1.00 97.44 94 LEU A O 1
ATOM 733 N N . GLN A 1 95 ? 9.691 14.341 5.861 1.00 96.38 95 GLN A N 1
ATOM 734 C CA . GLN A 1 95 ? 11.108 14.711 5.815 1.00 96.38 95 GLN A CA 1
ATOM 735 C C . GLN A 1 95 ? 11.775 14.214 4.527 1.00 96.38 95 GLN A C 1
ATOM 737 O O . GLN A 1 95 ? 12.485 14.985 3.878 1.00 96.38 95 GLN A O 1
ATOM 742 N N . ARG A 1 96 ? 11.504 12.964 4.126 1.00 96.69 96 ARG A N 1
ATOM 743 C CA . ARG A 1 96 ? 11.981 12.394 2.857 1.00 96.69 96 ARG A CA 1
ATOM 744 C C . ARG A 1 96 ? 11.427 13.148 1.650 1.00 96.69 96 ARG A C 1
ATOM 746 O O . ARG A 1 96 ? 12.188 13.445 0.734 1.00 96.69 96 ARG A O 1
ATOM 753 N N . ASP A 1 97 ? 10.146 13.517 1.667 1.00 98.00 97 ASP A N 1
ATOM 754 C CA . ASP A 1 97 ? 9.539 14.345 0.619 1.00 98.00 97 ASP A CA 1
ATOM 755 C C . ASP A 1 97 ? 10.219 15.706 0.502 1.00 98.00 97 ASP A C 1
ATOM 757 O O . ASP A 1 97 ? 10.584 16.119 -0.598 1.00 98.00 97 ASP A O 1
ATOM 761 N N . CYS A 1 98 ? 10.424 16.391 1.630 1.00 96.94 98 CYS A N 1
ATOM 762 C CA . CYS A 1 98 ? 11.117 17.673 1.656 1.00 96.94 98 CYS A CA 1
ATOM 763 C C . CYS A 1 98 ? 12.531 17.545 1.080 1.00 96.94 98 CYS A C 1
ATOM 765 O O . CYS A 1 98 ? 12.874 18.316 0.190 1.00 96.94 98 CYS A O 1
ATOM 767 N N . GLN A 1 99 ? 13.307 16.545 1.515 1.00 96.75 99 GLN A N 1
ATOM 768 C CA . GLN A 1 99 ? 14.656 16.303 1.000 1.00 96.75 99 GLN A CA 1
ATOM 769 C C . GLN A 1 99 ? 14.649 16.005 -0.505 1.00 96.75 99 GLN A C 1
ATOM 771 O O . GLN A 1 99 ? 15.451 16.558 -1.253 1.00 96.75 99 GLN A O 1
ATOM 776 N N . PHE A 1 100 ? 13.737 15.152 -0.972 1.00 97.50 100 PHE A N 1
ATOM 777 C CA . PHE A 1 100 ? 13.618 14.821 -2.389 1.00 97.50 100 PHE A CA 1
ATOM 778 C C . PHE A 1 100 ? 13.295 16.050 -3.245 1.00 97.50 100 PHE A C 1
ATOM 780 O O . PHE A 1 100 ? 13.892 16.237 -4.303 1.00 97.50 100 PHE A O 1
ATOM 787 N N . LEU A 1 101 ? 12.379 16.902 -2.785 1.00 96.75 101 LEU A N 1
ATOM 788 C CA . LEU A 1 101 ? 11.957 18.100 -3.511 1.00 96.75 101 LEU A CA 1
ATOM 789 C C . LEU A 1 101 ? 13.041 19.187 -3.555 1.00 96.75 101 LEU A C 1
ATOM 791 O O . LEU A 1 101 ? 13.063 19.968 -4.505 1.00 96.75 101 LEU A O 1
ATOM 795 N N . THR A 1 102 ? 13.925 19.259 -2.556 1.00 95.25 102 THR A N 1
ATOM 796 C CA . THR A 1 102 ? 14.981 20.285 -2.486 1.00 95.25 102 THR A CA 1
ATOM 797 C C . THR A 1 102 ? 16.321 19.825 -3.042 1.00 95.25 102 THR A C 1
ATOM 799 O O . THR A 1 102 ? 17.018 20.611 -3.680 1.00 95.25 102 THR A O 1
ATOM 802 N N . GLU A 1 103 ? 16.698 18.574 -2.793 1.00 95.38 103 GLU A N 1
ATOM 803 C CA . GLU A 1 103 ? 18.034 18.033 -3.074 1.00 95.38 103 GLU A CA 1
ATOM 804 C C . GLU A 1 103 ? 18.024 16.918 -4.130 1.00 95.38 103 GLU A C 1
ATOM 806 O O . GLU A 1 103 ? 19.082 16.512 -4.617 1.00 95.38 103 GLU A O 1
ATOM 811 N N . GLY A 1 104 ? 16.844 16.431 -4.517 1.00 94.38 104 GLY A N 1
ATOM 812 C CA . GLY A 1 104 ? 16.675 15.421 -5.555 1.00 94.38 104 GLY A CA 1
ATOM 813 C C . GLY A 1 104 ? 16.885 13.978 -5.088 1.00 94.38 104 GLY A C 1
ATOM 814 O O . GLY A 1 104 ? 17.212 13.682 -3.935 1.00 94.38 104 GLY A O 1
ATOM 815 N N . TRP A 1 105 ? 16.685 13.056 -6.034 1.00 94.31 105 TRP A N 1
ATOM 816 C CA . TRP A 1 105 ? 16.738 11.610 -5.804 1.00 94.31 105 TRP A CA 1
ATOM 817 C C . TRP A 1 105 ? 18.084 11.133 -5.248 1.00 94.31 105 TRP A C 1
ATOM 819 O O . TRP A 1 105 ? 18.101 10.367 -4.292 1.00 94.31 105 TRP A O 1
ATOM 829 N N . GLU A 1 106 ? 19.206 11.596 -5.804 1.00 93.69 106 GLU A N 1
ATOM 830 C CA . GLU A 1 106 ? 20.533 11.108 -5.400 1.00 93.69 106 GLU A CA 1
ATOM 831 C C . GLU A 1 106 ? 20.855 11.431 -3.938 1.00 93.69 106 GLU A C 1
ATOM 833 O O . GLU A 1 106 ? 21.415 10.594 -3.224 1.00 93.69 106 GLU A O 1
ATOM 838 N N . SER A 1 107 ? 20.456 12.616 -3.458 1.00 95.25 107 SER A N 1
ATOM 839 C CA . SER A 1 107 ? 20.630 12.969 -2.046 1.00 95.25 107 SER A CA 1
ATOM 840 C C . SER A 1 107 ? 19.770 12.082 -1.145 1.00 95.25 107 SER A C 1
ATOM 842 O O . SER A 1 107 ? 20.269 11.523 -0.161 1.00 95.25 107 SER A O 1
ATOM 844 N N . LEU A 1 108 ? 18.499 11.881 -1.513 1.00 95.38 108 LEU A N 1
ATOM 845 C CA . LEU A 1 108 ? 17.599 11.002 -0.772 1.00 95.38 108 LEU A CA 1
ATOM 846 C C . LEU A 1 108 ? 18.125 9.557 -0.743 1.00 95.38 108 LEU A C 1
ATOM 848 O O . LEU A 1 108 ? 18.242 8.974 0.332 1.00 95.38 108 LEU A O 1
ATOM 852 N N . ALA A 1 109 ? 18.509 8.992 -1.889 1.00 92.25 109 ALA A N 1
ATOM 853 C CA . ALA A 1 109 ? 19.032 7.631 -1.988 1.00 92.25 109 ALA A CA 1
ATOM 854 C C . ALA A 1 109 ? 20.330 7.454 -1.183 1.00 92.25 109 ALA A C 1
ATOM 856 O O . ALA A 1 109 ? 20.530 6.425 -0.536 1.00 92.25 109 ALA A O 1
ATOM 857 N N . CYS A 1 110 ? 21.205 8.464 -1.174 1.00 91.44 110 CYS A N 1
ATOM 858 C CA . CYS A 1 110 ? 22.398 8.480 -0.329 1.00 91.44 110 CYS A CA 1
ATOM 859 C C . CYS A 1 110 ? 22.035 8.472 1.165 1.00 91.44 110 CYS A C 1
ATOM 861 O O . CYS A 1 110 ? 22.651 7.747 1.947 1.00 91.44 110 CYS A O 1
ATOM 863 N N . ASN A 1 111 ? 21.024 9.244 1.570 1.00 91.00 111 ASN A N 1
ATOM 864 C CA . ASN A 1 111 ? 20.553 9.277 2.953 1.00 91.00 111 ASN A CA 1
ATOM 865 C C . ASN A 1 111 ? 19.907 7.946 3.381 1.00 91.00 111 ASN A C 1
ATOM 867 O O . ASN A 1 111 ? 20.227 7.423 4.449 1.00 91.00 111 ASN A O 1
ATOM 871 N N . ILE A 1 112 ? 19.084 7.342 2.521 1.00 90.12 112 ILE A N 1
ATOM 872 C CA . ILE A 1 112 ? 18.492 6.014 2.749 1.00 90.12 112 ILE A CA 1
ATOM 873 C C . ILE A 1 112 ? 19.594 4.972 2.980 1.00 90.12 112 ILE A C 1
ATOM 875 O O . ILE A 1 112 ? 19.579 4.283 3.994 1.00 90.12 112 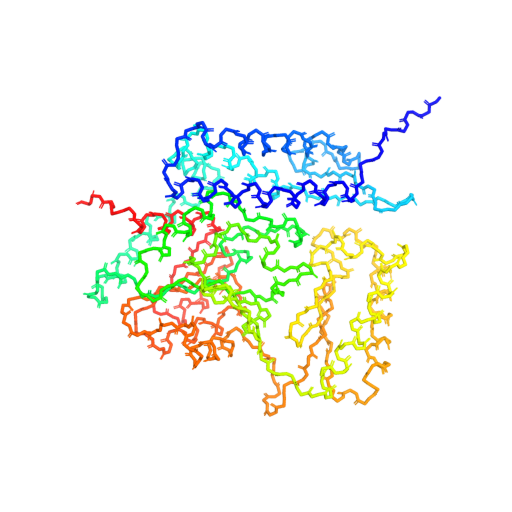ILE A O 1
ATOM 879 N N . ARG A 1 113 ? 20.617 4.911 2.114 1.00 88.38 113 ARG A N 1
ATOM 880 C CA . ARG A 1 113 ? 21.743 3.966 2.271 1.00 88.38 113 ARG A CA 1
ATOM 881 C C . ARG A 1 113 ? 22.569 4.204 3.537 1.00 88.38 113 ARG A C 1
ATOM 883 O O . ARG A 1 113 ? 23.140 3.267 4.084 1.00 88.38 113 ARG A O 1
ATOM 890 N N . LYS A 1 114 ? 22.668 5.454 3.999 1.00 85.50 114 LYS A N 1
ATOM 891 C CA . LYS A 1 114 ? 23.388 5.801 5.236 1.00 85.50 114 LYS A CA 1
ATOM 892 C C . LYS A 1 114 ? 22.607 5.426 6.490 1.00 85.50 114 LYS A C 1
ATOM 894 O O . LYS A 1 114 ? 23.216 5.051 7.487 1.00 85.50 114 LYS A O 1
ATOM 899 N N . THR A 1 115 ? 21.286 5.573 6.459 1.00 81.31 115 THR A N 1
ATOM 900 C CA . THR A 1 115 ? 20.416 5.320 7.617 1.00 81.31 115 THR A CA 1
ATOM 901 C C . THR A 1 115 ? 19.946 3.867 7.695 1.00 81.31 115 THR A C 1
ATOM 903 O O . THR A 1 115 ? 19.690 3.380 8.793 1.00 81.31 115 THR A O 1
ATOM 906 N N . ASN A 1 116 ? 19.927 3.148 6.569 1.00 80.75 116 ASN A N 1
ATOM 907 C CA . ASN A 1 116 ? 19.679 1.714 6.483 1.00 80.75 116 ASN A CA 1
ATOM 908 C C . ASN A 1 116 ? 20.884 1.000 5.841 1.00 80.75 116 ASN A C 1
ATOM 910 O O . ASN A 1 116 ? 21.009 0.931 4.619 1.00 80.75 116 ASN A O 1
ATOM 914 N N . TYR A 1 117 ? 21.772 0.452 6.678 1.00 70.62 117 TYR A N 1
ATOM 915 C CA . TYR A 1 117 ? 22.997 -0.213 6.218 1.00 70.62 117 TYR A CA 1
ATOM 916 C C . TYR A 1 117 ? 22.726 -1.439 5.329 1.00 70.62 117 TYR A C 1
ATOM 918 O O . TYR A 1 117 ? 23.520 -1.712 4.431 1.00 70.62 117 TYR A O 1
ATOM 926 N N . LEU A 1 118 ? 21.609 -2.147 5.547 1.00 78.19 118 LEU A N 1
ATOM 927 C CA . LEU A 1 118 ? 21.212 -3.298 4.731 1.00 78.19 118 LEU A CA 1
ATOM 928 C C . LEU A 1 118 ? 20.825 -2.860 3.319 1.00 78.19 118 LEU A C 1
ATOM 930 O O . LEU A 1 118 ? 21.228 -3.500 2.351 1.00 78.19 118 LEU A O 1
ATOM 934 N N . ALA A 1 119 ? 20.138 -1.722 3.187 1.00 74.12 119 ALA A N 1
ATOM 935 C CA . ALA A 1 119 ? 19.701 -1.211 1.890 1.00 74.12 119 ALA A CA 1
ATOM 936 C C . ALA A 1 119 ? 20.868 -0.975 0.921 1.00 74.12 119 ALA A C 1
ATOM 938 O O . ALA A 1 119 ? 20.695 -1.114 -0.284 1.00 74.12 119 ALA A O 1
ATOM 939 N N . ALA A 1 120 ? 22.064 -0.635 1.417 1.00 73.38 120 ALA A N 1
ATOM 940 C CA . ALA A 1 120 ? 23.232 -0.448 0.560 1.00 73.38 120 ALA A CA 1
ATOM 941 C C . ALA A 1 120 ? 23.709 -1.765 -0.074 1.00 73.38 120 ALA A C 1
ATOM 943 O O . ALA A 1 120 ? 23.870 -1.820 -1.291 1.00 73.38 120 ALA A O 1
ATOM 944 N N . SER A 1 121 ? 23.905 -2.815 0.731 1.00 79.06 121 SER A N 1
ATOM 945 C CA . SER A 1 121 ? 24.347 -4.126 0.235 1.00 79.06 121 SER A CA 1
ATOM 946 C C . SER A 1 121 ? 23.268 -4.830 -0.586 1.00 79.06 121 SER A C 1
ATOM 948 O O . SER A 1 121 ? 23.568 -5.418 -1.619 1.00 79.06 121 SER A O 1
ATOM 950 N N . GLU A 1 122 ? 22.008 -4.725 -0.158 1.00 88.31 122 GLU A N 1
ATOM 951 C CA . GLU A 1 122 ? 20.865 -5.315 -0.861 1.00 88.31 122 GLU A CA 1
ATOM 952 C C . GLU A 1 122 ? 20.676 -4.708 -2.247 1.00 88.31 122 GLU A C 1
ATOM 954 O O . GLU A 1 122 ? 20.275 -5.403 -3.173 1.00 88.31 122 GLU A O 1
ATOM 959 N N . HIS A 1 123 ? 20.955 -3.413 -2.408 1.00 88.25 123 HIS A N 1
ATOM 960 C CA . HIS A 1 123 ? 20.682 -2.714 -3.654 1.00 88.25 123 HIS A CA 1
ATOM 961 C C . HIS A 1 123 ? 21.500 -3.247 -4.836 1.00 88.25 123 HIS A C 1
ATOM 963 O O . HIS A 1 123 ? 20.954 -3.434 -5.922 1.00 88.25 123 HIS A O 1
ATOM 969 N N . GLU A 1 124 ? 22.792 -3.514 -4.639 1.00 88.38 124 GLU A N 1
ATOM 970 C CA . GLU A 1 124 ? 23.656 -4.034 -5.705 1.00 88.38 124 GLU A CA 1
ATOM 971 C C . GLU A 1 124 ? 23.246 -5.456 -6.116 1.00 88.38 124 GLU A C 1
ATOM 973 O O . GLU A 1 124 ? 23.118 -5.745 -7.308 1.00 88.38 124 GLU A O 1
ATOM 978 N N . GLU A 1 125 ? 22.963 -6.322 -5.138 1.00 91.94 125 GLU A N 1
ATOM 979 C CA . GLU A 1 125 ? 22.471 -7.685 -5.374 1.00 91.94 125 GLU A CA 1
ATOM 980 C C . GLU A 1 125 ? 21.105 -7.677 -6.076 1.00 91.94 125 GLU A C 1
ATOM 982 O O . GLU A 1 125 ? 20.889 -8.409 -7.045 1.00 91.94 125 GLU A O 1
ATOM 987 N N . ALA A 1 126 ? 20.208 -6.793 -5.642 1.00 94.19 126 ALA A N 1
ATOM 988 C CA . ALA A 1 126 ? 18.887 -6.606 -6.222 1.00 94.19 126 ALA A CA 1
ATOM 989 C C . ALA A 1 126 ? 18.951 -6.218 -7.700 1.00 94.19 126 ALA A C 1
ATOM 991 O O . ALA A 1 126 ? 18.258 -6.810 -8.531 1.00 94.19 126 ALA A O 1
ATOM 992 N N . VAL A 1 127 ? 19.799 -5.242 -8.039 1.00 93.94 127 VAL A N 1
ATOM 993 C CA . VAL A 1 127 ? 19.990 -4.804 -9.426 1.00 93.94 127 VAL A CA 1
ATOM 994 C C . VAL A 1 127 ? 20.586 -5.936 -10.262 1.00 93.94 127 VAL A C 1
ATOM 996 O O . VAL A 1 127 ? 20.088 -6.210 -11.354 1.00 93.94 127 VAL A O 1
ATOM 999 N N . ALA A 1 128 ? 21.596 -6.644 -9.748 1.00 93.75 128 ALA A N 1
ATOM 1000 C CA . ALA A 1 128 ? 22.199 -7.775 -10.449 1.00 93.75 128 ALA A CA 1
ATOM 1001 C C . ALA A 1 128 ? 21.184 -8.898 -10.728 1.00 93.75 128 ALA A C 1
ATOM 1003 O O . ALA A 1 128 ? 21.135 -9.415 -11.845 1.00 93.75 128 ALA A O 1
ATOM 1004 N N . MET A 1 129 ? 20.336 -9.241 -9.752 1.00 95.25 129 MET A N 1
ATOM 1005 C CA . MET A 1 129 ? 19.289 -10.251 -9.918 1.00 95.25 129 MET A CA 1
ATOM 1006 C C . MET A 1 129 ? 18.227 -9.813 -10.933 1.00 95.25 129 MET A C 1
ATOM 1008 O O . MET A 1 129 ? 17.871 -10.594 -11.813 1.00 95.25 129 MET A O 1
ATOM 1012 N N . ALA A 1 130 ? 17.762 -8.562 -10.865 1.00 95.25 130 ALA A N 1
ATOM 1013 C CA . ALA A 1 130 ? 16.787 -8.030 -11.815 1.00 95.25 130 ALA A CA 1
ATOM 1014 C C . ALA A 1 130 ? 17.319 -8.046 -13.260 1.00 95.25 130 ALA A C 1
ATOM 1016 O O . ALA A 1 130 ? 16.613 -8.463 -14.179 1.00 95.25 130 ALA A O 1
ATOM 1017 N N . LEU A 1 131 ? 18.586 -7.665 -13.460 1.00 93.19 131 LEU A N 1
ATOM 1018 C CA . LEU A 1 131 ? 19.259 -7.754 -14.760 1.00 93.19 131 LEU A CA 1
ATOM 1019 C C . LEU A 1 131 ? 19.456 -9.207 -15.216 1.00 93.19 131 LEU A C 1
ATOM 1021 O O . LEU A 1 131 ? 19.341 -9.493 -16.408 1.00 93.19 131 LEU A O 1
ATOM 1025 N N . GLY A 1 132 ? 19.728 -10.123 -14.283 1.00 94.75 132 GLY A N 1
ATOM 1026 C CA . GLY A 1 132 ? 19.804 -11.561 -14.539 1.00 94.75 132 GLY A CA 1
ATOM 1027 C C . GLY A 1 132 ? 18.493 -12.111 -15.097 1.00 94.75 132 GLY A C 1
ATOM 1028 O O . GLY A 1 132 ? 18.491 -12.678 -16.187 1.00 94.75 132 GLY A O 1
ATOM 1029 N N . VAL A 1 133 ? 17.372 -11.848 -14.416 1.00 95.25 133 VAL A N 1
ATOM 1030 C CA . VAL A 1 133 ? 16.027 -12.257 -14.862 1.00 95.25 133 VAL A CA 1
ATOM 1031 C C . VAL A 1 133 ? 15.687 -11.651 -16.226 1.00 95.25 133 VAL A C 1
ATOM 1033 O O . VAL A 1 133 ? 15.210 -12.360 -17.112 1.00 95.25 133 VAL A O 1
ATOM 1036 N N . MET A 1 134 ? 15.984 -10.362 -16.435 1.00 93.06 134 MET A N 1
ATOM 1037 C CA . MET A 1 134 ? 15.792 -9.714 -17.736 1.00 93.06 134 MET A CA 1
ATOM 1038 C C . MET A 1 134 ? 16.584 -10.426 -18.838 1.00 93.06 134 MET A C 1
ATOM 1040 O O . MET A 1 134 ? 16.027 -10.793 -19.872 1.00 93.06 134 MET A O 1
ATOM 1044 N N . LYS A 1 135 ? 17.872 -10.694 -18.602 1.00 93.31 135 LYS A N 1
ATOM 1045 C CA . LYS A 1 135 ? 18.746 -11.369 -19.566 1.00 93.31 135 LYS A CA 1
ATOM 1046 C C . LYS A 1 135 ? 18.286 -12.794 -19.875 1.00 93.31 135 LYS A C 1
ATOM 1048 O O . LYS A 1 135 ? 18.292 -13.183 -21.040 1.00 93.31 135 LYS A O 1
ATOM 1053 N N . GLU A 1 136 ? 17.902 -13.562 -18.859 1.00 93.38 136 GLU A N 1
ATOM 1054 C CA . GLU A 1 136 ? 17.398 -14.932 -19.014 1.00 93.38 136 GLU A CA 1
ATOM 1055 C C . GLU A 1 136 ? 16.091 -14.980 -19.802 1.00 93.38 136 GLU A C 1
ATOM 1057 O O . GLU A 1 136 ? 15.895 -15.894 -20.600 1.00 93.38 136 GLU A O 1
ATOM 1062 N N . SER A 1 137 ? 15.235 -13.969 -19.633 1.00 91.88 137 SER A N 1
ATOM 1063 C CA . SER A 1 137 ? 13.985 -13.859 -20.382 1.00 91.88 137 SER A CA 1
ATOM 1064 C C . SER A 1 137 ? 14.187 -13.566 -21.875 1.00 91.88 137 SER A C 1
ATOM 1066 O O . SER A 1 137 ? 13.291 -13.805 -22.678 1.00 91.88 137 SER A O 1
ATOM 1068 N N . GLY A 1 138 ? 15.344 -13.016 -22.264 1.00 91.00 138 GLY A N 1
ATOM 1069 C CA . GLY A 1 138 ? 15.617 -12.571 -23.634 1.00 91.00 138 GLY A CA 1
ATOM 1070 C C . GLY A 1 138 ? 14.855 -11.309 -24.063 1.00 91.00 138 GLY A C 1
ATOM 1071 O O . GLY A 1 138 ? 15.028 -10.853 -25.195 1.00 91.00 138 GLY A O 1
ATOM 1072 N N . HIS A 1 139 ? 14.045 -10.721 -23.180 1.00 88.81 139 HIS A N 1
ATOM 1073 C CA . HIS A 1 139 ? 13.344 -9.466 -23.428 1.00 88.81 139 HIS A CA 1
ATOM 1074 C C . HIS A 1 139 ? 14.221 -8.252 -23.086 1.00 88.81 139 HIS A C 1
ATOM 1076 O O . HIS A 1 139 ? 15.268 -8.363 -22.451 1.00 88.81 139 HIS A O 1
ATOM 1082 N N . GLN A 1 140 ? 13.805 -7.079 -23.564 1.00 87.44 140 GLN A N 1
ATOM 1083 C CA . GLN A 1 140 ? 14.438 -5.788 -23.253 1.00 87.44 140 GLN A CA 1
ATOM 1084 C C . GLN A 1 140 ? 13.575 -4.926 -22.324 1.00 87.44 140 GLN A C 1
ATOM 1086 O O . GLN A 1 140 ? 14.050 -3.932 -21.782 1.00 87.44 140 GLN A O 1
ATOM 1091 N N . GLU A 1 141 ? 12.309 -5.299 -22.150 1.00 90.19 141 GLU A N 1
ATOM 1092 C CA . GLU A 1 141 ? 11.309 -4.540 -21.411 1.00 90.19 141 GLU A CA 1
ATOM 1093 C C . GLU A 1 141 ? 10.635 -5.452 -20.392 1.00 90.19 141 GLU A C 1
ATOM 1095 O O . GLU A 1 141 ? 10.453 -6.649 -20.628 1.00 90.19 141 GLU A O 1
ATOM 1100 N N . TRP A 1 142 ? 10.250 -4.876 -19.256 1.00 94.38 142 TRP A N 1
ATOM 1101 C CA . TRP A 1 142 ? 9.472 -5.584 -18.249 1.00 94.38 142 TRP A CA 1
ATOM 1102 C C . TRP A 1 142 ? 8.010 -5.693 -18.700 1.00 94.38 142 TRP A C 1
ATOM 1104 O O . TRP A 1 142 ? 7.452 -4.773 -19.306 1.00 94.38 142 TRP A O 1
ATOM 1114 N N . GLY A 1 143 ? 7.388 -6.828 -18.387 1.00 95.44 143 GLY A N 1
ATOM 1115 C CA . GLY A 1 143 ? 5.977 -7.102 -18.628 1.00 95.44 143 GLY A CA 1
ATOM 1116 C C . GLY A 1 143 ? 5.087 -6.261 -17.715 1.00 95.44 143 GLY A C 1
ATOM 1117 O O . GLY A 1 143 ? 4.840 -5.082 -17.949 1.00 95.44 143 GLY A O 1
ATOM 1118 N N . SER A 1 144 ? 4.625 -6.871 -16.630 1.00 97.00 144 SER A N 1
ATOM 1119 C CA . SER A 1 144 ? 3.807 -6.218 -15.599 1.00 97.00 144 SER A CA 1
ATOM 1120 C C . SER A 1 144 ? 4.509 -6.237 -14.259 1.00 97.00 144 SER A C 1
ATOM 1122 O O . SER A 1 144 ? 5.270 -7.159 -13.962 1.00 97.00 144 SER A O 1
ATOM 1124 N N . CYS A 1 145 ? 4.170 -5.256 -13.431 1.00 98.12 145 CYS A N 1
ATOM 1125 C CA . CYS A 1 145 ? 4.481 -5.263 -12.013 1.00 98.12 145 CYS A CA 1
ATOM 1126 C C . CYS A 1 145 ? 3.183 -5.361 -11.212 1.00 98.12 145 CYS A C 1
ATOM 1128 O O . CYS A 1 145 ? 2.271 -4.558 -11.413 1.00 98.12 145 CYS A O 1
ATOM 1130 N N . ILE A 1 146 ? 3.102 -6.344 -10.321 1.00 98.62 146 ILE A N 1
ATOM 1131 C CA . ILE A 1 146 ? 1.978 -6.540 -9.410 1.00 98.62 146 ILE A CA 1
ATOM 1132 C C . ILE A 1 146 ? 2.530 -6.455 -7.997 1.00 98.62 146 ILE A C 1
ATOM 1134 O O . ILE A 1 146 ? 3.384 -7.248 -7.621 1.00 98.62 146 ILE A O 1
ATOM 1138 N N . THR A 1 147 ? 2.064 -5.495 -7.213 1.00 98.75 147 THR A N 1
ATOM 1139 C CA . THR A 1 147 ? 2.639 -5.235 -5.892 1.00 98.75 147 THR A CA 1
ATOM 1140 C C . THR A 1 147 ? 1.567 -5.120 -4.828 1.00 98.75 147 THR A C 1
ATOM 1142 O O . THR A 1 147 ? 0.525 -4.501 -5.063 1.00 98.75 147 THR A O 1
ATOM 1145 N N . ASP A 1 148 ? 1.846 -5.653 -3.638 1.00 98.50 148 ASP A N 1
ATOM 1146 C CA . ASP A 1 148 ? 1.173 -5.171 -2.436 1.00 98.50 148 ASP A CA 1
ATOM 1147 C C . ASP A 1 148 ? 1.579 -3.727 -2.132 1.00 98.50 148 ASP A C 1
ATOM 1149 O O . ASP A 1 148 ? 2.531 -3.180 -2.701 1.00 98.50 148 ASP A O 1
ATOM 1153 N N . ARG A 1 149 ? 0.816 -3.087 -1.251 1.00 96.94 149 ARG A N 1
ATOM 1154 C CA . ARG A 1 149 ? 0.978 -1.696 -0.878 1.00 96.94 149 ARG A CA 1
ATOM 1155 C C . ARG A 1 149 ? 1.702 -1.538 0.452 1.00 96.94 149 ARG A C 1
ATOM 1157 O O . ARG A 1 149 ? 2.821 -1.028 0.486 1.00 96.94 149 ARG A O 1
ATOM 1164 N N . ASP A 1 150 ? 1.025 -1.912 1.530 1.00 94.62 150 ASP A N 1
ATOM 1165 C CA . ASP A 1 150 ? 1.471 -1.701 2.905 1.00 94.62 150 ASP A CA 1
ATOM 1166 C C . ASP A 1 150 ? 2.608 -2.675 3.225 1.00 94.62 150 ASP A C 1
ATOM 1168 O O . ASP A 1 150 ? 2.545 -3.826 2.826 1.00 94.62 150 ASP A O 1
ATOM 1172 N N . GLY A 1 151 ? 3.695 -2.208 3.837 1.00 95.12 151 GLY A N 1
ATOM 1173 C CA . GLY A 1 151 ? 4.897 -3.020 4.075 1.00 95.12 151 GLY A CA 1
ATOM 1174 C C . GLY A 1 151 ? 5.757 -3.297 2.834 1.00 95.12 151 GLY A C 1
ATOM 1175 O O . GLY A 1 151 ? 6.942 -3.578 2.981 1.00 95.12 151 GLY A O 1
ATOM 1176 N N . THR A 1 152 ? 5.204 -3.145 1.624 1.00 98.19 152 THR A N 1
ATOM 1177 C CA . THR A 1 152 ? 5.878 -3.463 0.353 1.00 98.19 152 THR A CA 1
ATOM 1178 C C . THR A 1 152 ? 6.401 -2.226 -0.376 1.00 98.19 152 THR A C 1
ATOM 1180 O O . THR A 1 152 ? 7.600 -1.974 -0.366 1.00 98.19 152 THR A O 1
ATOM 1183 N N . ILE A 1 153 ? 5.534 -1.425 -1.010 1.00 97.44 153 ILE A N 1
ATOM 1184 C CA . ILE A 1 153 ? 5.945 -0.145 -1.625 1.00 97.44 153 ILE A CA 1
ATOM 1185 C C . ILE A 1 153 ? 5.826 1.013 -0.641 1.00 97.44 153 ILE A C 1
ATOM 1187 O O . ILE A 1 153 ? 6.425 2.056 -0.860 1.00 97.44 153 ILE A O 1
ATOM 1191 N N . ASN A 1 154 ? 5.082 0.853 0.450 1.00 96.12 154 ASN A N 1
ATOM 1192 C CA . ASN A 1 154 ? 4.931 1.851 1.499 1.00 96.12 154 ASN A CA 1
ATOM 1193 C C . ASN A 1 154 ? 5.353 1.274 2.845 1.00 96.12 154 ASN A C 1
ATOM 1195 O O . ASN A 1 154 ? 5.031 0.133 3.158 1.00 96.12 154 ASN A O 1
ATOM 1199 N N . HIS A 1 155 ? 6.018 2.074 3.679 1.00 94.38 155 HIS A N 1
ATOM 1200 C CA . HIS A 1 155 ? 6.272 1.672 5.061 1.00 94.38 155 HIS A CA 1
ATOM 1201 C C . HIS A 1 155 ? 4.963 1.461 5.824 1.00 94.38 155 HIS A C 1
ATOM 1203 O O . HIS A 1 155 ? 3.962 2.143 5.586 1.00 94.38 155 HIS A O 1
ATOM 1209 N N . TYR A 1 156 ? 4.994 0.539 6.783 1.00 91.56 156 TYR A N 1
ATOM 1210 C CA . TYR A 1 156 ? 3.912 0.399 7.744 1.00 91.56 156 TYR A CA 1
ATOM 1211 C C . TYR A 1 156 ? 3.690 1.712 8.498 1.00 91.56 156 TYR A C 1
ATOM 1213 O O . TYR A 1 156 ? 4.628 2.354 8.974 1.00 91.56 156 TYR A O 1
ATOM 1221 N N . CYS A 1 157 ? 2.424 2.092 8.629 1.00 90.50 157 CYS A N 1
ATOM 1222 C CA . CYS A 1 157 ? 1.989 3.216 9.443 1.00 90.50 157 CYS A CA 1
ATOM 1223 C C . CYS A 1 157 ? 1.125 2.679 10.583 1.00 90.50 157 CYS A C 1
ATOM 1225 O O . CYS A 1 157 ? 0.311 1.780 10.376 1.00 90.50 157 CYS A O 1
ATOM 1227 N N . GLY A 1 158 ? 1.250 3.258 11.779 1.00 84.25 158 GLY A N 1
ATOM 1228 C CA . GLY A 1 158 ? 0.440 2.851 12.931 1.00 84.25 158 GLY A CA 1
ATOM 1229 C C . GLY A 1 158 ? -1.063 3.108 12.759 1.00 84.25 158 GLY A C 1
ATOM 1230 O O . GLY A 1 158 ? -1.855 2.641 13.578 1.00 84.25 158 GLY A O 1
ATOM 1231 N N . ARG A 1 159 ? -1.458 3.875 11.729 1.00 89.38 159 ARG A N 1
ATOM 1232 C CA . ARG A 1 159 ? -2.845 4.237 11.408 1.00 89.38 159 ARG A CA 1
ATOM 1233 C C . ARG A 1 159 ? -3.058 4.245 9.908 1.00 89.38 159 ARG A C 1
ATOM 1235 O O . ARG A 1 159 ? -2.416 5.011 9.194 1.00 89.38 159 ARG A O 1
ATOM 1242 N N . TYR A 1 160 ? -4.027 3.470 9.433 1.00 90.94 160 TYR A N 1
ATOM 1243 C CA . TYR A 1 160 ? -4.256 3.351 7.995 1.00 90.94 160 TYR A CA 1
ATOM 1244 C C . TYR A 1 160 ? -4.565 4.700 7.322 1.00 90.94 160 TYR A C 1
ATOM 1246 O O . TYR A 1 160 ? -3.948 5.039 6.317 1.00 90.94 160 TYR A O 1
ATOM 1254 N N . PHE A 1 161 ? -5.442 5.529 7.907 1.00 90.12 161 PHE A N 1
ATOM 1255 C CA . PHE A 1 161 ? -5.812 6.827 7.316 1.00 90.12 161 PHE A CA 1
ATOM 1256 C C . PHE A 1 161 ? -4.635 7.808 7.184 1.00 90.12 161 PHE A C 1
ATOM 1258 O O . PHE A 1 161 ? -4.698 8.731 6.373 1.00 90.12 161 PHE A O 1
ATOM 1265 N N . ALA A 1 162 ? -3.592 7.636 8.002 1.00 92.81 162 ALA A N 1
ATOM 1266 C CA . ALA A 1 162 ? -2.409 8.486 8.005 1.00 92.81 162 ALA A CA 1
ATOM 1267 C C . ALA A 1 162 ? -1.273 7.924 7.142 1.00 92.81 162 ALA A C 1
ATOM 1269 O O . ALA A 1 162 ? -0.261 8.595 6.934 1.00 92.81 162 ALA A O 1
ATOM 1270 N N . SER A 1 163 ? -1.456 6.725 6.582 1.00 95.00 163 SER A N 1
ATOM 1271 C CA . SER A 1 163 ? -0.483 6.046 5.734 1.00 95.00 163 SER A CA 1
ATOM 1272 C C . SER A 1 163 ? -0.419 6.657 4.330 1.00 95.00 163 SER A C 1
ATOM 1274 O O . SER A 1 163 ? -0.490 5.954 3.337 1.00 95.00 163 SER A O 1
ATOM 1276 N N . VAL A 1 164 ? -0.327 7.980 4.200 1.00 97.44 164 VAL A N 1
ATOM 1277 C CA . VAL A 1 164 ? -0.281 8.668 2.901 1.00 97.44 164 VAL A CA 1
ATOM 1278 C C . VAL A 1 164 ? 1.035 8.352 2.186 1.00 97.44 164 VAL A C 1
ATOM 1280 O O . VAL A 1 164 ? 2.101 8.417 2.796 1.00 97.44 164 VAL A O 1
ATOM 1283 N N . GLN A 1 165 ? 0.966 8.003 0.901 1.00 98.00 165 GLN A N 1
ATOM 1284 C CA . GLN A 1 165 ? 2.128 7.711 0.061 1.00 98.00 165 GLN A CA 1
ATOM 1285 C C . GLN A 1 165 ? 2.978 8.968 -0.161 1.00 98.00 165 GLN A C 1
ATOM 1287 O O . GLN A 1 165 ? 2.445 10.028 -0.471 1.00 98.00 165 GLN A O 1
ATOM 1292 N N . SER A 1 166 ? 4.296 8.853 -0.033 1.00 98.25 166 SER A N 1
ATOM 1293 C CA . SER A 1 166 ? 5.241 9.946 -0.271 1.00 98.25 166 SER A CA 1
ATOM 1294 C C . SER A 1 166 ? 5.366 10.330 -1.751 1.00 98.25 166 SER A C 1
ATOM 1296 O O . SER A 1 166 ? 5.078 9.547 -2.660 1.00 98.25 166 SER A O 1
ATOM 1298 N N . VAL A 1 167 ? 5.816 11.561 -1.999 1.00 98.50 167 VAL A N 1
ATOM 1299 C CA . VAL A 1 167 ? 6.064 12.135 -3.330 1.00 98.50 167 VAL A CA 1
ATOM 1300 C C . VAL A 1 167 ? 7.146 11.360 -4.067 1.00 98.50 167 VAL A C 1
ATOM 1302 O O . VAL A 1 167 ? 6.924 10.984 -5.215 1.00 98.50 167 VAL A O 1
ATOM 1305 N N . TYR A 1 168 ? 8.302 11.112 -3.437 1.00 97.56 168 TYR A N 1
ATOM 1306 C CA . TYR A 1 168 ? 9.415 10.412 -4.099 1.00 97.56 168 TYR A CA 1
ATOM 1307 C C . TYR A 1 168 ? 8.992 9.007 -4.539 1.00 97.56 168 TYR A C 1
ATOM 1309 O O . TYR A 1 168 ? 9.264 8.588 -5.662 1.00 97.56 168 TYR A O 1
ATOM 1317 N N . ASN A 1 169 ? 8.259 8.320 -3.662 1.00 97.25 169 ASN A N 1
ATOM 1318 C CA . ASN A 1 169 ? 7.731 6.989 -3.878 1.00 97.25 169 ASN A CA 1
ATOM 1319 C C . ASN A 1 1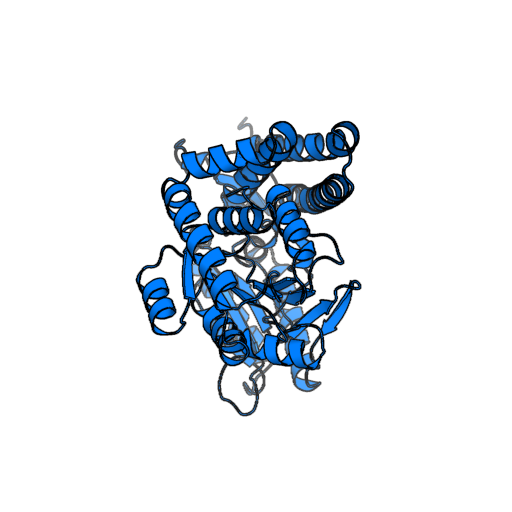69 ? 6.760 6.967 -5.062 1.00 97.25 169 ASN A C 1
ATOM 1321 O O . ASN A 1 169 ? 6.992 6.264 -6.043 1.00 97.25 169 ASN A O 1
ATOM 1325 N N . ALA A 1 170 ? 5.716 7.799 -5.013 1.00 98.31 170 ALA A N 1
ATOM 1326 C CA . ALA A 1 170 ? 4.726 7.901 -6.079 1.00 98.31 170 ALA A CA 1
ATOM 1327 C C . ALA A 1 170 ? 5.352 8.332 -7.417 1.00 98.31 170 ALA A C 1
ATOM 1329 O O . ALA A 1 170 ? 4.956 7.837 -8.471 1.00 98.31 170 ALA A O 1
ATOM 1330 N N . PHE A 1 171 ? 6.348 9.220 -7.387 1.00 97.88 171 PHE A N 1
ATOM 1331 C CA . PHE A 1 171 ? 7.068 9.663 -8.578 1.00 97.88 171 PHE A CA 1
ATOM 1332 C C . PHE A 1 171 ? 7.882 8.536 -9.225 1.00 97.88 171 PHE A C 1
ATOM 1334 O O . PHE A 1 171 ? 7.786 8.338 -10.437 1.00 97.88 171 PHE A O 1
ATOM 1341 N N . VAL A 1 172 ? 8.646 7.767 -8.440 1.00 97.44 172 VAL A N 1
ATOM 1342 C CA . VAL A 1 172 ? 9.383 6.601 -8.953 1.00 97.44 172 VAL A CA 1
ATOM 1343 C C . VAL A 1 172 ? 8.416 5.551 -9.493 1.00 97.44 172 VAL A C 1
ATOM 1345 O O . VAL A 1 172 ? 8.618 5.069 -10.603 1.00 97.44 172 VAL A O 1
ATOM 1348 N N . MET A 1 173 ? 7.335 5.251 -8.767 1.00 97.94 173 MET A N 1
ATOM 1349 C CA . MET A 1 173 ? 6.310 4.301 -9.211 1.00 97.94 173 MET A CA 1
ATOM 1350 C C . MET A 1 173 ? 5.661 4.729 -10.534 1.00 97.94 173 MET A C 1
ATOM 1352 O O . MET A 1 173 ? 5.477 3.894 -11.415 1.00 97.94 173 MET A O 1
ATOM 1356 N N . ALA A 1 174 ? 5.373 6.023 -10.719 1.00 97.31 174 ALA A N 1
ATOM 1357 C CA . ALA A 1 174 ? 4.844 6.549 -11.978 1.00 97.31 174 ALA A CA 1
ATOM 1358 C C . ALA A 1 174 ? 5.836 6.387 -13.135 1.00 97.31 174 ALA A C 1
ATOM 1360 O O . ALA A 1 174 ? 5.473 5.913 -14.208 1.00 97.31 174 ALA A O 1
ATOM 1361 N N . ARG A 1 175 ? 7.108 6.742 -12.917 1.00 96.31 175 ARG A N 1
ATOM 1362 C CA . ARG A 1 175 ? 8.155 6.564 -13.932 1.00 96.31 175 ARG A CA 1
ATOM 1363 C C . ARG A 1 175 ? 8.373 5.093 -14.273 1.00 96.31 175 ARG A C 1
ATOM 1365 O O . ARG A 1 175 ? 8.602 4.777 -15.436 1.00 96.31 175 ARG A O 1
ATOM 1372 N N . PHE A 1 176 ? 8.293 4.217 -13.275 1.00 96.75 176 PHE A N 1
ATOM 1373 C CA . PHE A 1 176 ? 8.431 2.779 -13.455 1.00 96.75 176 PHE A CA 1
ATOM 1374 C C . PHE A 1 176 ? 7.264 2.206 -14.253 1.00 96.75 176 PHE A C 1
ATOM 1376 O O . PHE A 1 176 ? 7.477 1.455 -15.197 1.00 96.75 176 PHE A O 1
ATOM 1383 N N . ALA A 1 177 ? 6.037 2.622 -13.948 1.00 96.19 177 ALA A N 1
ATOM 1384 C CA . ALA A 1 177 ? 4.867 2.213 -14.710 1.00 96.19 177 ALA A CA 1
ATOM 1385 C C . ALA A 1 177 ? 4.981 2.547 -16.206 1.00 96.19 177 ALA A C 1
ATOM 1387 O O . ALA A 1 177 ? 4.565 1.746 -17.037 1.00 96.19 177 ALA A O 1
ATOM 1388 N N . SER A 1 178 ? 5.600 3.680 -16.555 1.00 93.44 178 SER A N 1
ATOM 1389 C CA . SER A 1 178 ? 5.802 4.093 -17.951 1.00 93.44 178 SER A CA 1
ATOM 1390 C C . SER A 1 178 ? 6.774 3.219 -18.751 1.00 93.44 178 SER A C 1
ATOM 1392 O O . SER A 1 178 ? 6.807 3.350 -19.971 1.00 93.44 178 SER A O 1
ATOM 1394 N N . VAL A 1 179 ? 7.577 2.369 -18.099 1.00 92.25 179 VAL A N 1
ATOM 1395 C CA . VAL A 1 179 ? 8.501 1.435 -18.777 1.00 92.25 179 VAL A CA 1
ATOM 1396 C C . VAL A 1 179 ? 7.990 -0.011 -18.784 1.00 92.25 179 VAL A C 1
ATOM 1398 O O . VAL A 1 179 ? 8.691 -0.910 -19.244 1.00 92.25 179 VAL A O 1
ATOM 1401 N N . LEU A 1 180 ? 6.780 -0.250 -18.267 1.00 94.25 180 LEU A N 1
ATOM 1402 C CA . LEU A 1 180 ? 6.127 -1.558 -18.269 1.00 94.25 180 LEU A CA 1
ATOM 1403 C C . LEU A 1 180 ? 5.257 -1.720 -19.516 1.00 94.25 180 LEU A C 1
ATOM 1405 O O . LEU A 1 180 ? 4.409 -0.879 -19.807 1.00 94.25 180 LEU A O 1
ATOM 1409 N N . THR A 1 181 ? 5.390 -2.851 -20.201 1.00 93.50 181 THR A N 1
ATOM 1410 C CA . THR A 1 181 ? 4.572 -3.170 -21.387 1.00 93.50 181 THR A CA 1
ATOM 1411 C C . THR A 1 181 ? 3.170 -3.672 -21.028 1.00 93.50 181 THR A C 1
ATOM 1413 O O . THR A 1 181 ? 2.214 -3.457 -21.771 1.00 93.50 181 THR A O 1
ATOM 1416 N N . GLY A 1 182 ? 3.025 -4.320 -19.871 1.00 92.25 182 GLY A N 1
ATOM 1417 C CA . GLY A 1 182 ? 1.772 -4.840 -19.318 1.00 92.25 182 GLY A CA 1
ATOM 1418 C C . GLY A 1 182 ? 1.195 -4.003 -18.170 1.00 92.25 182 GLY A C 1
ATOM 1419 O O . GLY A 1 182 ? 0.145 -4.351 -17.629 1.00 92.25 182 GLY A O 1
ATOM 1420 N N . GLY A 1 183 ? 1.867 -2.918 -17.781 1.00 95.12 183 GLY A N 1
ATOM 1421 C CA . GLY A 1 183 ? 1.400 -1.969 -16.768 1.00 95.12 183 GLY A CA 1
ATOM 1422 C C . GLY A 1 183 ? 1.629 -2.380 -15.308 1.00 95.12 183 GLY A C 1
ATOM 1423 O O . GLY A 1 183 ? 2.076 -3.486 -14.989 1.00 95.12 183 GLY A O 1
ATOM 1424 N N . LEU A 1 184 ? 1.325 -1.437 -14.414 1.00 97.81 184 LEU A N 1
ATOM 1425 C CA . LEU A 1 184 ? 1.456 -1.559 -12.963 1.00 97.81 184 LEU A CA 1
ATOM 1426 C C . LEU A 1 184 ? 0.092 -1.840 -12.314 1.00 97.81 184 LEU A C 1
ATOM 1428 O O . LEU A 1 184 ? -0.908 -1.192 -12.629 1.00 97.81 184 LEU A O 1
ATOM 1432 N N . MET A 1 185 ? 0.067 -2.758 -11.352 1.00 98.38 185 MET A N 1
ATOM 1433 C CA . MET A 1 185 ? -1.081 -3.019 -10.490 1.00 98.38 185 MET A CA 1
ATOM 1434 C C . MET A 1 185 ? -0.679 -2.927 -9.020 1.00 98.38 185 MET A C 1
ATOM 1436 O O . MET A 1 185 ? 0.247 -3.609 -8.583 1.00 98.38 185 MET A O 1
ATOM 1440 N N . VAL A 1 186 ? -1.417 -2.126 -8.251 1.00 98.50 186 VAL A N 1
ATOM 1441 C CA . VAL A 1 186 ? -1.290 -2.054 -6.789 1.00 98.50 186 VAL A CA 1
ATOM 1442 C C . VAL A 1 186 ? -2.478 -2.783 -6.173 1.00 98.50 186 VAL A C 1
ATOM 1444 O O . VAL A 1 186 ? -3.618 -2.345 -6.329 1.00 98.50 186 VAL A O 1
ATOM 1447 N N . LEU A 1 187 ? -2.219 -3.895 -5.488 1.00 98.25 187 LEU A N 1
ATOM 1448 C CA . LEU A 1 187 ? -3.228 -4.785 -4.920 1.00 98.25 187 LEU A CA 1
ATOM 1449 C C . LEU A 1 187 ? -3.140 -4.806 -3.394 1.00 98.25 187 LEU A C 1
ATOM 1451 O O . LEU A 1 187 ? -2.211 -5.378 -2.846 1.00 98.25 187 LEU A O 1
ATOM 1455 N N . THR A 1 188 ? -4.150 -4.281 -2.702 1.00 96.31 188 THR A N 1
ATOM 1456 C CA . THR A 1 188 ? -4.200 -4.264 -1.230 1.00 96.31 188 THR A CA 1
ATOM 1457 C C . THR A 1 188 ? -5.359 -5.093 -0.669 1.00 96.31 188 THR A C 1
ATOM 1459 O O . THR A 1 188 ? -6.385 -5.336 -1.317 1.00 96.31 188 THR A O 1
ATOM 1462 N N . SER A 1 189 ? -5.213 -5.518 0.586 1.00 92.75 189 SER A N 1
ATOM 1463 C CA . SER A 1 189 ? -6.308 -6.073 1.390 1.00 92.75 189 SER A CA 1
ATOM 1464 C C . SER A 1 189 ? -7.276 -5.000 1.909 1.00 92.75 189 SER A C 1
ATOM 1466 O O . SER A 1 189 ? -8.391 -5.341 2.307 1.00 92.75 189 SER A O 1
ATOM 1468 N N . ALA A 1 190 ? -6.871 -3.728 1.930 1.00 92.94 190 ALA A N 1
ATOM 1469 C CA . ALA A 1 190 ? -7.700 -2.594 2.335 1.00 92.94 190 ALA A CA 1
ATOM 1470 C C . ALA A 1 190 ? -8.779 -2.263 1.278 1.00 92.94 190 ALA A C 1
ATOM 1472 O O . ALA A 1 190 ? -8.634 -2.652 0.116 1.00 92.94 190 ALA A O 1
ATOM 1473 N N . PRO A 1 191 ? -9.873 -1.565 1.634 1.00 94.44 191 PRO A N 1
ATOM 1474 C CA . PRO A 1 191 ? -10.863 -1.129 0.650 1.00 94.44 191 PRO A CA 1
ATOM 1475 C C . PRO A 1 191 ? -10.277 -0.077 -0.300 1.00 94.44 191 PRO A C 1
ATOM 1477 O O . PRO A 1 191 ? -9.232 0.511 -0.022 1.00 94.44 191 PRO A O 1
ATOM 1480 N N . LEU A 1 192 ? -10.961 0.224 -1.405 1.00 94.38 192 LEU A N 1
ATOM 1481 C CA . LEU A 1 192 ? -10.561 1.346 -2.266 1.00 94.38 192 LEU A CA 1
ATOM 1482 C C . LEU A 1 192 ? -10.961 2.712 -1.707 1.00 94.38 192 LEU A C 1
ATOM 1484 O O . LEU A 1 192 ? -10.273 3.691 -1.992 1.00 94.38 192 LEU A O 1
ATOM 1488 N N . ARG A 1 193 ? -12.048 2.798 -0.926 1.00 89.69 193 ARG A N 1
ATOM 1489 C CA . ARG A 1 193 ? -12.630 4.066 -0.451 1.00 89.69 193 ARG A CA 1
ATOM 1490 C C . ARG A 1 193 ? -13.095 3.999 1.009 1.00 89.69 193 ARG A C 1
ATOM 1492 O O . ARG A 1 193 ? -13.529 2.955 1.477 1.00 89.69 193 ARG A O 1
ATOM 1499 N N . SER A 1 194 ? -13.114 5.164 1.663 1.00 80.50 194 SER A N 1
ATOM 1500 C CA . SER A 1 194 ? -13.858 5.468 2.905 1.00 80.50 194 SER A CA 1
ATOM 1501 C C . SER A 1 194 ? -13.436 4.770 4.222 1.00 80.50 194 SER A C 1
ATOM 1503 O O . SER A 1 194 ? -14.291 4.172 4.880 1.00 80.50 194 SER A O 1
ATOM 1505 N N . PRO A 1 195 ? -12.194 4.967 4.715 1.00 85.50 195 PRO A N 1
ATOM 1506 C CA . PRO A 1 195 ? -10.983 5.333 3.985 1.00 85.50 195 PRO A CA 1
ATOM 1507 C C . PRO A 1 195 ? -10.378 4.091 3.314 1.00 85.50 195 PRO A C 1
ATOM 1509 O O . PRO A 1 195 ? -10.406 3.002 3.880 1.00 85.50 195 PRO A O 1
ATOM 1512 N N . GLY A 1 196 ? -9.813 4.249 2.124 1.00 92.12 196 GLY A N 1
ATOM 1513 C CA . GLY A 1 196 ? -9.191 3.153 1.386 1.00 92.12 196 GLY A CA 1
ATOM 1514 C C . GLY A 1 196 ? -7.959 3.579 0.600 1.00 92.12 196 GLY A C 1
ATOM 1515 O O . GLY A 1 196 ? -7.465 4.694 0.761 1.00 92.12 196 GLY A O 1
ATOM 1516 N N . LEU A 1 197 ? -7.481 2.703 -0.284 1.00 94.94 197 LEU A N 1
ATOM 1517 C CA . LEU A 1 197 ? -6.278 2.934 -1.085 1.00 94.94 197 LEU A CA 1
ATOM 1518 C C . LEU A 1 197 ? -6.323 4.276 -1.829 1.00 94.94 197 LEU A C 1
ATOM 1520 O O . LEU A 1 197 ? -5.321 4.980 -1.874 1.00 94.94 197 LEU A O 1
ATOM 1524 N N . GLN A 1 198 ? -7.481 4.678 -2.361 1.00 94.12 198 GLN A N 1
ATOM 1525 C CA . GLN A 1 198 ? -7.633 5.951 -3.072 1.00 94.12 198 GLN A CA 1
ATOM 1526 C C . GLN A 1 198 ? -7.392 7.172 -2.164 1.00 94.12 198 GLN A C 1
ATOM 1528 O O . GLN A 1 198 ? -6.902 8.200 -2.633 1.00 94.12 198 GLN A O 1
ATOM 1533 N N . ASP A 1 199 ? -7.707 7.056 -0.873 1.00 93.31 199 ASP A N 1
ATOM 1534 C CA . ASP A 1 199 ? -7.585 8.137 0.107 1.00 93.31 199 ASP A CA 1
ATOM 1535 C C . ASP A 1 199 ? -6.133 8.365 0.563 1.00 93.31 199 ASP A C 1
ATOM 1537 O O . ASP A 1 199 ? -5.818 9.446 1.061 1.00 93.31 199 ASP A O 1
ATOM 1541 N N . VAL A 1 200 ? -5.249 7.380 0.368 1.00 95.62 200 VAL A N 1
ATOM 1542 C CA . VAL A 1 200 ? -3.847 7.418 0.828 1.00 95.62 200 VAL A CA 1
ATOM 1543 C C . VAL A 1 200 ? -2.814 7.303 -0.297 1.00 95.62 200 VAL A C 1
ATOM 1545 O O . VAL A 1 200 ? -1.659 7.674 -0.109 1.00 95.62 200 VAL A O 1
ATOM 1548 N N . ASN A 1 201 ? -3.209 6.837 -1.481 1.00 95.75 201 ASN A N 1
ATOM 1549 C CA . ASN A 1 201 ? -2.356 6.757 -2.663 1.00 95.75 201 ASN A CA 1
ATOM 1550 C C . ASN A 1 201 ? -2.184 8.138 -3.317 1.00 95.75 201 ASN A C 1
ATOM 1552 O O . ASN A 1 201 ? -3.166 8.851 -3.549 1.00 95.75 201 ASN A O 1
ATOM 1556 N N . CYS A 1 202 ? -0.943 8.486 -3.654 1.00 97.50 202 CYS A N 1
ATOM 1557 C CA . CYS A 1 202 ? -0.558 9.732 -4.320 1.00 97.50 202 CYS A CA 1
ATOM 1558 C C . CYS A 1 202 ? -0.139 9.524 -5.782 1.00 97.50 202 CYS A C 1
ATOM 1560 O O . CYS A 1 202 ? 0.080 10.511 -6.486 1.00 97.50 202 CYS A O 1
ATOM 1562 N N . LEU A 1 203 ? -0.057 8.273 -6.251 1.00 95.81 203 LEU A N 1
ATOM 1563 C CA . LEU A 1 203 ? 0.137 7.959 -7.663 1.00 95.81 203 LEU A CA 1
ATOM 1564 C C . LEU A 1 203 ? -1.050 8.498 -8.494 1.00 95.81 203 LEU A C 1
ATOM 1566 O O . LEU A 1 203 ? -2.197 8.149 -8.191 1.00 95.81 203 LEU A O 1
ATOM 1570 N N . PRO A 1 204 ? -0.815 9.333 -9.525 1.00 93.50 204 PRO A N 1
ATOM 1571 C CA . PRO A 1 204 ? -1.887 9.855 -10.366 1.00 93.50 204 PRO A CA 1
ATOM 1572 C C . PRO A 1 204 ? -2.631 8.752 -11.133 1.00 93.50 204 PRO A C 1
ATOM 1574 O O . PRO A 1 204 ? -2.065 7.704 -11.449 1.00 93.50 204 PRO A O 1
ATOM 1577 N N . SER A 1 205 ? -3.890 9.016 -11.493 1.00 91.88 205 SER A N 1
ATOM 1578 C CA . SER A 1 205 ? -4.655 8.145 -12.395 1.00 91.88 205 SER A CA 1
ATOM 1579 C C . SER A 1 205 ? -3.923 7.930 -13.723 1.00 91.88 205 SER A C 1
ATOM 1581 O O . SER A 1 205 ? -3.223 8.825 -14.200 1.00 91.88 205 SER A O 1
ATOM 1583 N N . GLY A 1 206 ? -4.109 6.756 -14.327 1.00 93.31 206 GLY A N 1
ATOM 1584 C CA . GLY A 1 206 ? -3.472 6.393 -15.595 1.00 93.31 206 GLY A CA 1
ATOM 1585 C C . GLY A 1 206 ? -2.064 5.808 -15.473 1.00 93.31 206 GLY A C 1
ATOM 1586 O O . GLY A 1 206 ? -1.466 5.513 -16.499 1.00 93.31 206 GLY A O 1
ATOM 1587 N N . TYR A 1 207 ? -1.539 5.612 -14.258 1.00 95.88 207 TYR A N 1
ATOM 1588 C CA . TYR A 1 207 ? -0.248 4.940 -14.038 1.00 95.88 207 TYR A CA 1
ATOM 1589 C C . TYR A 1 207 ? -0.372 3.534 -13.453 1.00 95.88 207 TYR A C 1
ATOM 1591 O O . TYR A 1 207 ? 0.536 2.729 -13.625 1.00 95.88 207 TYR A O 1
ATOM 1599 N N . ALA A 1 208 ? -1.467 3.220 -12.765 1.00 97.56 208 ALA A N 1
ATOM 1600 C CA . ALA A 1 208 ? -1.693 1.883 -12.235 1.00 97.56 208 ALA A CA 1
ATOM 1601 C C . ALA A 1 208 ? -3.176 1.536 -12.178 1.00 97.56 208 ALA A C 1
ATOM 1603 O O . ALA A 1 208 ? -4.020 2.403 -11.939 1.00 97.56 208 ALA A O 1
ATOM 1604 N N . VAL A 1 209 ? -3.464 0.241 -12.293 1.00 98.12 209 VAL A N 1
ATOM 1605 C CA . VAL A 1 209 ? -4.723 -0.320 -11.807 1.00 98.12 209 VAL A CA 1
ATOM 1606 C C . VAL A 1 209 ? -4.631 -0.417 -10.288 1.00 98.12 209 VAL A C 1
ATOM 1608 O O . VAL A 1 209 ? -3.702 -1.021 -9.748 1.00 98.12 209 VAL A O 1
ATOM 1611 N N . LEU A 1 210 ? -5.597 0.176 -9.591 1.00 98.19 210 LEU A N 1
ATOM 1612 C CA . LEU A 1 210 ? -5.693 0.081 -8.136 1.00 98.19 210 LEU A CA 1
ATOM 1613 C C . LEU A 1 210 ? -6.720 -0.986 -7.793 1.00 98.19 210 LEU A C 1
ATOM 1615 O O . LEU A 1 210 ? -7.869 -0.871 -8.206 1.00 98.19 210 LEU A O 1
ATOM 1619 N N . ALA A 1 211 ? -6.334 -1.999 -7.032 1.00 97.94 211 ALA A N 1
ATOM 1620 C CA . ALA A 1 211 ? -7.205 -3.090 -6.629 1.00 97.94 211 ALA A CA 1
ATOM 1621 C C . ALA A 1 211 ? -7.279 -3.170 -5.100 1.00 97.94 211 ALA A C 1
ATOM 1623 O O . ALA A 1 211 ? -6.262 -3.266 -4.414 1.00 97.94 211 ALA A O 1
ATOM 1624 N N . GLY A 1 212 ? -8.497 -3.116 -4.566 1.00 96.62 212 GLY A N 1
ATOM 1625 C CA . GLY A 1 212 ? -8.769 -3.198 -3.135 1.00 96.62 212 GLY A CA 1
ATOM 1626 C C . GLY A 1 212 ? -9.508 -4.475 -2.771 1.00 96.62 212 GLY A C 1
ATOM 1627 O O . GLY A 1 212 ? -9.952 -5.244 -3.631 1.00 96.62 212 GLY A O 1
ATOM 1628 N N . SER A 1 213 ? -9.654 -4.711 -1.472 1.00 95.00 213 SER A N 1
ATOM 1629 C CA . SER A 1 213 ? -10.379 -5.855 -0.924 1.00 95.00 213 SER A CA 1
ATOM 1630 C C . SER A 1 213 ? -9.870 -7.187 -1.500 1.00 95.00 213 SER A C 1
ATOM 1632 O O . SER A 1 213 ? -10.659 -8.041 -1.906 1.00 95.00 213 SER A O 1
ATOM 1634 N N . LYS A 1 214 ? -8.538 -7.340 -1.597 1.00 94.75 214 LYS A N 1
ATOM 1635 C CA . LYS A 1 214 ? -7.848 -8.496 -2.206 1.00 94.75 214 LYS A CA 1
ATOM 1636 C C . LYS A 1 214 ? -8.187 -8.710 -3.691 1.00 94.75 214 LYS A C 1
ATOM 1638 O O . LYS A 1 214 ? -8.055 -9.819 -4.191 1.00 94.75 214 LYS A O 1
ATOM 1643 N N . GLY A 1 215 ? -8.616 -7.664 -4.400 1.00 95.75 215 GLY A N 1
ATOM 1644 C CA . GLY A 1 215 ? -8.955 -7.697 -5.829 1.00 95.75 215 GLY A CA 1
ATOM 1645 C C . GLY A 1 215 ? -10.449 -7.834 -6.122 1.00 95.75 215 GLY A C 1
ATOM 1646 O O . GLY A 1 215 ? -10.840 -8.035 -7.269 1.00 95.75 215 GLY A O 1
ATOM 1647 N N . ARG A 1 216 ? -11.305 -7.719 -5.101 1.00 94.56 216 ARG A N 1
ATOM 1648 C CA . ARG A 1 216 ? -12.767 -7.748 -5.268 1.00 94.56 216 ARG A CA 1
ATOM 1649 C C . ARG A 1 216 ? -13.347 -6.440 -5.799 1.00 94.56 216 ARG A C 1
ATOM 1651 O O . ARG A 1 216 ? -14.489 -6.425 -6.247 1.00 94.56 216 ARG A O 1
ATOM 1658 N N . GLU A 1 217 ? -12.577 -5.366 -5.743 1.00 96.12 217 GLU A N 1
ATOM 1659 C CA . GLU A 1 217 ? -12.899 -4.067 -6.322 1.00 96.12 217 GLU A CA 1
ATOM 1660 C C . GLU A 1 217 ? -11.646 -3.458 -6.948 1.00 96.12 217 GLU A C 1
ATOM 1662 O O . GLU A 1 217 ? -10.525 -3.744 -6.520 1.00 96.12 217 GLU A O 1
ATOM 1667 N N . TRP A 1 218 ? -11.832 -2.637 -7.975 1.00 97.50 218 TRP A N 1
ATOM 1668 C CA . TRP A 1 218 ? -10.744 -2.037 -8.735 1.00 97.50 218 TRP A CA 1
ATOM 1669 C C . TRP A 1 218 ? -11.105 -0.647 -9.269 1.00 97.50 218 TRP A C 1
ATOM 1671 O O . TRP A 1 218 ? -12.275 -0.303 -9.439 1.00 97.50 218 TRP A O 1
ATOM 1681 N N . ILE A 1 219 ? -10.073 0.135 -9.569 1.00 97.00 219 ILE A N 1
ATOM 1682 C CA . ILE A 1 219 ? -10.113 1.326 -10.417 1.00 97.00 219 ILE A CA 1
ATOM 1683 C C . ILE A 1 219 ? -9.192 1.043 -11.606 1.00 97.00 219 ILE A C 1
ATOM 1685 O O . ILE A 1 219 ? -8.011 0.748 -11.409 1.00 97.00 219 ILE A O 1
ATOM 1689 N N . SER A 1 220 ? -9.739 1.083 -12.822 1.00 95.75 220 SER A N 1
ATOM 1690 C CA . SER A 1 220 ? -8.982 0.866 -14.061 1.00 95.75 220 SER A CA 1
ATOM 1691 C C . SER A 1 220 ? -8.013 2.020 -14.351 1.00 95.75 220 SER A C 1
ATOM 1693 O O . SER A 1 220 ? -8.060 3.071 -13.708 1.00 95.75 220 SER A O 1
ATOM 1695 N N . MET A 1 221 ? -7.162 1.852 -15.367 1.00 93.31 221 MET A N 1
ATOM 1696 C CA . MET A 1 221 ? -6.267 2.915 -15.849 1.00 93.31 221 MET A CA 1
ATOM 1697 C C . MET A 1 221 ? -7.032 4.179 -16.273 1.00 93.31 221 MET A C 1
ATOM 1699 O O . MET A 1 221 ? -6.556 5.288 -16.038 1.00 93.31 221 MET A O 1
ATOM 1703 N N . ASP A 1 222 ? -8.247 4.015 -16.803 1.00 92.56 222 ASP A N 1
ATOM 1704 C CA . ASP A 1 222 ? -9.136 5.112 -17.209 1.00 92.56 222 ASP A CA 1
ATOM 1705 C C . ASP A 1 222 ? -9.870 5.768 -16.023 1.00 92.56 222 ASP A C 1
ATOM 1707 O O . ASP A 1 222 ? -10.614 6.734 -16.187 1.00 92.56 222 ASP A O 1
ATOM 1711 N N . GLY A 1 223 ? -9.664 5.262 -14.802 1.00 91.81 223 GLY A N 1
ATOM 1712 C CA . GLY A 1 223 ? -10.313 5.756 -13.590 1.00 91.81 223 GLY A CA 1
ATOM 1713 C C . GLY A 1 223 ? -11.702 5.166 -13.335 1.00 91.81 223 GLY A C 1
ATOM 1714 O O . GLY A 1 223 ? -12.400 5.627 -12.427 1.00 91.81 223 GLY A O 1
ATOM 1715 N N . GLU A 1 224 ? -12.114 4.148 -14.092 1.00 94.62 224 GLU A N 1
ATOM 1716 C CA . GLU A 1 224 ? -13.421 3.512 -13.925 1.00 94.62 224 GLU A CA 1
ATOM 1717 C C . GLU A 1 224 ? -13.422 2.548 -12.739 1.00 94.62 224 GLU A C 1
ATOM 1719 O O . GLU A 1 224 ? -12.561 1.676 -12.618 1.00 94.62 224 GLU A O 1
ATOM 1724 N N . TYR A 1 225 ? -14.420 2.692 -11.867 1.00 95.88 225 TYR A N 1
ATOM 1725 C CA . TYR A 1 225 ? -14.610 1.797 -10.731 1.00 95.88 225 TYR A CA 1
ATOM 1726 C C . TYR A 1 225 ? -15.364 0.535 -11.150 1.00 95.88 225 TYR A C 1
ATOM 1728 O O . TYR A 1 225 ? -16.406 0.617 -11.801 1.00 95.88 225 TYR A O 1
ATOM 1736 N N . GLY A 1 226 ? -14.898 -0.620 -10.686 1.00 95.50 226 GLY A N 1
ATOM 1737 C CA . GLY A 1 226 ? -15.641 -1.870 -10.767 1.00 95.50 226 GLY A CA 1
ATOM 1738 C C . GLY A 1 226 ? -15.485 -2.710 -9.507 1.00 95.50 226 GLY A C 1
ATOM 1739 O O . GLY A 1 226 ? -14.560 -2.527 -8.718 1.00 95.50 226 GLY A O 1
ATOM 1740 N N . SER A 1 227 ? -16.414 -3.638 -9.307 1.00 94.81 227 SER A N 1
ATOM 1741 C CA . SER A 1 227 ? -16.360 -4.605 -8.217 1.00 94.81 227 SER A CA 1
ATOM 1742 C C . SER A 1 227 ? -17.045 -5.909 -8.599 1.00 94.81 227 SER A C 1
ATOM 1744 O O . SER A 1 227 ? -17.776 -6.002 -9.591 1.00 94.81 227 SER A O 1
ATOM 1746 N N . LEU A 1 228 ? -16.768 -6.954 -7.829 1.00 90.69 228 LEU A N 1
ATOM 1747 C CA . LEU A 1 228 ? -17.450 -8.228 -7.972 1.00 90.69 228 LEU A CA 1
ATOM 1748 C C . LEU A 1 228 ? -18.906 -8.114 -7.518 1.00 90.69 228 LEU A C 1
ATOM 1750 O O . LEU A 1 228 ? -19.173 -7.499 -6.489 1.00 90.69 228 LEU A O 1
ATOM 1754 N N . PRO A 1 229 ? -19.865 -8.738 -8.213 1.00 88.06 229 PRO A N 1
ATOM 1755 C CA . PRO A 1 229 ? -21.215 -8.819 -7.682 1.00 88.06 229 PRO A CA 1
ATOM 1756 C C . PRO A 1 229 ? -21.205 -9.596 -6.358 1.00 88.06 229 PRO A C 1
ATOM 1758 O O . PRO A 1 229 ? -20.463 -10.567 -6.196 1.00 88.06 229 PRO A O 1
ATOM 1761 N N . LEU A 1 230 ? -22.021 -9.145 -5.409 1.00 86.31 230 LEU A N 1
ATOM 1762 C CA . LEU A 1 230 ? -22.369 -9.914 -4.219 1.00 86.31 230 LEU A CA 1
ATOM 1763 C C . LEU A 1 230 ? -23.783 -10.447 -4.402 1.00 86.31 230 LEU A C 1
ATOM 1765 O O . LEU A 1 230 ? -24.643 -9.746 -4.939 1.00 86.31 230 LEU A O 1
ATOM 1769 N N . GLU A 1 231 ? -24.032 -11.661 -3.918 1.00 88.31 231 GLU A N 1
ATOM 1770 C CA . GLU A 1 231 ? -25.390 -12.193 -3.886 1.00 88.31 231 GLU A CA 1
ATOM 1771 C C . GLU A 1 231 ? -26.292 -11.280 -3.036 1.00 88.31 231 GLU A C 1
ATOM 1773 O O . GLU A 1 231 ? -25.849 -10.797 -1.985 1.00 88.31 231 GLU A O 1
ATOM 1778 N N . PRO A 1 232 ? -27.566 -11.055 -3.412 1.00 89.12 232 PRO A N 1
ATOM 1779 C CA . PRO A 1 232 ? -28.430 -10.093 -2.723 1.00 89.12 232 PRO A CA 1
ATOM 1780 C C . PRO A 1 232 ? -28.534 -10.320 -1.207 1.00 89.12 232 PRO A C 1
ATOM 1782 O O . PRO A 1 232 ? -28.530 -9.364 -0.431 1.00 89.12 232 PRO A O 1
ATOM 1785 N N . GLY A 1 233 ? -28.571 -11.585 -0.769 1.00 89.06 233 GLY A N 1
ATOM 1786 C CA . GLY A 1 233 ? -28.592 -11.940 0.654 1.00 89.06 233 GLY A CA 1
ATOM 1787 C C . GLY A 1 233 ? -27.295 -11.578 1.384 1.00 89.06 233 GLY A C 1
ATOM 1788 O O . GLY A 1 233 ? -27.337 -10.993 2.465 1.00 89.06 233 GLY A O 1
ATOM 1789 N N . GLN A 1 234 ? -26.141 -11.849 0.767 1.00 89.88 234 GLN A N 1
ATOM 1790 C CA . GLN A 1 234 ? -24.833 -11.476 1.312 1.00 89.88 234 GLN A CA 1
ATOM 1791 C C . GLN A 1 234 ? -24.691 -9.955 1.421 1.00 89.88 234 GLN A C 1
ATOM 1793 O O . GLN A 1 234 ? -24.237 -9.441 2.444 1.00 89.88 234 GLN A O 1
ATOM 1798 N N . GLN A 1 235 ? -25.122 -9.231 0.385 1.00 91.50 235 GLN A N 1
ATOM 1799 C CA . GLN A 1 235 ? -25.086 -7.774 0.368 1.00 91.50 235 GLN A CA 1
ATOM 1800 C C . GLN A 1 235 ? -25.959 -7.172 1.477 1.00 91.50 235 GLN A C 1
ATOM 1802 O O . GLN A 1 235 ? -25.501 -6.277 2.187 1.00 91.50 235 GLN A O 1
ATOM 1807 N N . ALA A 1 236 ? -27.182 -7.676 1.665 1.00 93.19 236 ALA A N 1
ATOM 1808 C CA . ALA A 1 236 ? -28.092 -7.189 2.701 1.00 93.19 236 ALA A CA 1
ATOM 1809 C C . ALA A 1 236 ? -27.530 -7.402 4.118 1.00 93.19 236 ALA A C 1
ATOM 1811 O O . ALA A 1 236 ? -27.548 -6.481 4.940 1.00 93.19 236 ALA A O 1
ATOM 1812 N N . VAL A 1 237 ? -26.979 -8.589 4.395 1.00 94.25 237 VAL A N 1
ATOM 1813 C CA . VAL A 1 237 ? -26.371 -8.904 5.697 1.00 94.25 237 VAL A CA 1
ATOM 1814 C C . VAL A 1 237 ? -25.146 -8.027 5.960 1.00 94.25 237 VAL A C 1
ATOM 1816 O O . VAL A 1 237 ? -25.027 -7.456 7.045 1.00 94.25 237 VAL A O 1
ATOM 1819 N N . LEU A 1 238 ? -24.271 -7.847 4.965 1.00 93.44 238 LEU A N 1
ATOM 1820 C CA . LEU A 1 238 ? -23.081 -7.003 5.098 1.00 93.44 238 LEU A CA 1
ATOM 1821 C C . LEU A 1 238 ? -23.448 -5.525 5.322 1.00 93.44 238 LEU A C 1
ATOM 1823 O O . LEU A 1 238 ? -22.858 -4.862 6.170 1.00 93.44 238 LEU A O 1
ATOM 1827 N N . GLN A 1 239 ? -24.460 -5.007 4.621 1.00 93.62 239 GLN A N 1
ATOM 1828 C CA . GLN A 1 239 ? -24.956 -3.642 4.835 1.00 93.62 239 GLN A CA 1
ATOM 1829 C C . GLN A 1 239 ? -25.535 -3.453 6.244 1.00 93.62 239 GLN A C 1
ATOM 1831 O O . GLN A 1 239 ? -25.227 -2.459 6.905 1.00 93.62 239 GLN A O 1
ATOM 1836 N N . SER A 1 240 ? -26.328 -4.415 6.727 1.00 95.81 240 SER A N 1
ATOM 1837 C CA . SER A 1 240 ? -26.882 -4.395 8.088 1.00 95.81 240 SER A CA 1
ATOM 1838 C C . SER A 1 240 ? -25.784 -4.424 9.158 1.00 95.81 240 SER A C 1
ATOM 1840 O O . SER A 1 240 ? -25.833 -3.662 10.133 1.00 95.81 240 SER A O 1
ATOM 1842 N N . LEU A 1 241 ? -24.765 -5.263 8.954 1.00 96.31 241 LEU A N 1
ATOM 1843 C CA . LEU A 1 241 ? -23.584 -5.340 9.809 1.00 96.31 241 LEU A CA 1
ATOM 1844 C C . LEU A 1 241 ? -22.856 -3.990 9.853 1.00 96.31 241 LEU A C 1
ATOM 1846 O O . LEU A 1 241 ? -22.637 -3.444 10.937 1.00 96.31 241 LEU A O 1
ATOM 1850 N N . ASN A 1 242 ? -22.547 -3.418 8.687 1.00 95.00 242 ASN A N 1
ATOM 1851 C CA . ASN A 1 242 ? -21.800 -2.164 8.570 1.00 95.00 242 ASN A CA 1
ATOM 1852 C C . ASN A 1 242 ? -22.536 -1.000 9.233 1.00 95.00 242 ASN A C 1
ATOM 1854 O O . ASN A 1 242 ? -21.941 -0.266 10.020 1.00 95.00 242 ASN A O 1
ATOM 1858 N N . ALA A 1 243 ? -23.845 -0.875 9.005 1.00 95.06 243 ALA A N 1
ATOM 1859 C CA . ALA A 1 243 ? -24.664 0.150 9.648 1.00 95.06 243 ALA A CA 1
ATOM 1860 C C . ALA A 1 243 ? -24.715 -0.008 11.180 1.00 95.06 243 ALA A C 1
ATOM 1862 O O . ALA A 1 243 ? -24.789 0.972 11.924 1.00 95.06 243 ALA A O 1
ATOM 1863 N N . SER A 1 244 ? -24.682 -1.242 11.683 1.00 96.00 244 SER A N 1
ATOM 1864 C CA . SER A 1 244 ? -24.693 -1.514 13.124 1.00 96.00 244 SER A CA 1
ATOM 1865 C C . SER A 1 244 ? -23.344 -1.216 13.779 1.00 96.00 244 SER A C 1
ATOM 1867 O O . SER A 1 244 ? -23.313 -0.592 14.838 1.00 96.00 244 SER A O 1
ATOM 1869 N N . ILE A 1 245 ? -22.237 -1.560 13.117 1.00 95.06 245 ILE A N 1
ATOM 1870 C CA . ILE A 1 245 ? -20.882 -1.193 13.550 1.00 95.06 245 ILE A CA 1
ATOM 1871 C C . ILE A 1 245 ? -20.701 0.327 13.552 1.00 95.06 245 ILE A C 1
ATOM 1873 O O . ILE A 1 245 ? -20.208 0.878 14.532 1.00 95.06 245 ILE A O 1
ATOM 1877 N N . GLN A 1 246 ? -21.136 1.025 12.499 1.00 93.06 246 GLN A N 1
ATOM 1878 C CA . GLN A 1 246 ? -21.049 2.488 12.444 1.00 93.06 246 GLN A CA 1
ATOM 1879 C C . GLN A 1 246 ? -21.776 3.137 13.624 1.00 93.06 246 GLN A C 1
ATOM 1881 O O . GLN A 1 246 ? -21.215 4.005 14.284 1.00 93.06 246 GLN A O 1
ATOM 1886 N N . ARG A 1 247 ? -22.992 2.677 13.948 1.00 93.62 247 ARG A N 1
ATOM 1887 C CA . ARG A 1 247 ? -23.735 3.169 15.121 1.00 93.62 247 ARG A CA 1
ATOM 1888 C C . ARG A 1 247 ? -23.001 2.911 16.437 1.00 93.62 247 ARG A C 1
ATOM 1890 O O . ARG A 1 247 ? -23.051 3.765 17.317 1.00 93.62 247 ARG A O 1
ATOM 1897 N N . LEU A 1 248 ? -22.317 1.774 16.569 1.00 93.62 248 LEU A N 1
ATOM 1898 C CA . LEU A 1 248 ? -21.510 1.464 17.751 1.00 93.62 248 LEU A CA 1
ATOM 1899 C C . LEU A 1 248 ? -20.343 2.457 17.903 1.00 93.62 248 LEU A C 1
ATOM 1901 O O . LEU A 1 248 ? -20.141 3.017 18.980 1.00 93.62 248 LEU A O 1
ATOM 1905 N N . LEU A 1 249 ? -19.626 2.728 16.810 1.00 90.62 249 LEU A N 1
ATOM 1906 C CA . LEU A 1 249 ? -18.437 3.589 16.788 1.00 90.62 249 LEU A CA 1
ATOM 1907 C C . LEU A 1 249 ? -18.738 5.087 16.974 1.00 90.62 249 LEU A C 1
ATOM 1909 O O . LEU A 1 249 ? -17.831 5.845 17.302 1.00 90.62 249 LEU A O 1
ATOM 1913 N N . VAL A 1 250 ? -19.994 5.518 16.810 1.00 86.94 250 VAL A N 1
ATOM 1914 C CA . VAL A 1 250 ? -20.424 6.900 17.112 1.00 86.94 250 VAL A CA 1
ATOM 1915 C C . VAL A 1 250 ? -20.432 7.188 18.617 1.00 86.94 250 VAL A C 1
ATOM 1917 O O . VAL A 1 250 ? -20.326 8.343 19.021 1.00 86.94 250 VAL A O 1
ATOM 1920 N N . SER A 1 251 ? -20.563 6.166 19.466 1.00 84.69 251 SER A N 1
ATOM 1921 C CA . SER A 1 251 ? -20.545 6.383 20.914 1.00 84.69 251 SER A CA 1
ATOM 1922 C C . SER A 1 251 ? -19.159 6.809 21.411 1.00 84.69 251 SER A C 1
ATOM 1924 O O . SER A 1 251 ? -18.137 6.306 20.938 1.00 84.69 251 SER A O 1
ATOM 1926 N N . GLU A 1 252 ? -19.128 7.695 22.411 1.00 80.88 252 GLU A N 1
ATOM 1927 C CA . GLU A 1 252 ? -17.879 8.210 22.996 1.00 80.88 252 GLU A CA 1
ATOM 1928 C C . GLU A 1 252 ? -16.943 7.072 23.427 1.00 80.88 252 GLU A C 1
ATOM 1930 O O . GLU A 1 252 ? -15.757 7.104 23.107 1.00 80.88 252 GLU A O 1
ATOM 1935 N N . GLN A 1 253 ? -17.499 6.015 24.031 1.00 86.12 253 GLN A N 1
ATOM 1936 C CA . GLN A 1 253 ? -16.764 4.842 24.512 1.00 86.12 253 GLN A CA 1
ATOM 1937 C C . GLN A 1 253 ? -15.929 4.140 23.425 1.00 86.12 253 GLN A C 1
ATOM 1939 O O . GLN A 1 253 ? -14.812 3.705 23.705 1.00 86.12 253 GLN A O 1
ATOM 1944 N N . TRP A 1 254 ? -16.457 4.008 22.202 1.00 88.56 254 TRP A N 1
ATOM 1945 C CA . TRP A 1 254 ? -15.836 3.205 21.135 1.00 88.56 254 TRP A CA 1
ATOM 1946 C C . TRP A 1 254 ? -15.151 4.045 20.055 1.00 88.56 254 TRP A C 1
ATOM 1948 O O . TRP A 1 254 ? -14.381 3.505 19.264 1.00 88.56 254 TRP A O 1
ATOM 1958 N N . SER A 1 255 ? -15.392 5.358 20.040 1.00 86.25 255 SER A N 1
ATOM 1959 C CA . SER A 1 255 ? -14.872 6.291 19.032 1.00 86.25 255 SER A CA 1
ATOM 1960 C C . SER A 1 255 ? -13.348 6.244 18.859 1.00 86.25 255 SER A C 1
ATOM 1962 O O . SER A 1 255 ? -12.847 6.406 17.753 1.00 86.25 255 SER A O 1
ATOM 1964 N N . VAL A 1 256 ? -12.588 5.941 19.917 1.00 86.38 256 VAL A N 1
ATOM 1965 C CA . VAL A 1 256 ? -11.123 5.785 19.847 1.00 86.38 256 VAL A CA 1
ATOM 1966 C C . VAL A 1 256 ? -10.674 4.721 18.841 1.00 86.38 256 VAL A C 1
ATOM 1968 O O . VAL A 1 256 ? -9.643 4.886 18.189 1.00 86.38 256 VAL A O 1
ATOM 1971 N N . LEU A 1 257 ? -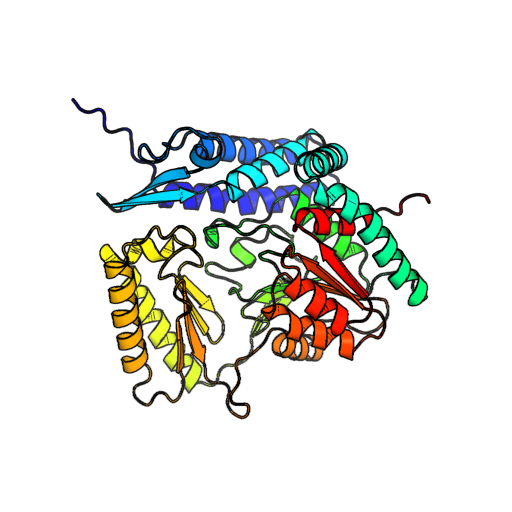11.463 3.661 18.659 1.00 89.00 257 LEU A N 1
ATOM 1972 C CA . LEU A 1 257 ? -11.114 2.521 17.810 1.00 89.00 257 LEU A CA 1
ATOM 1973 C C . LEU A 1 257 ? -11.110 2.872 16.316 1.00 89.00 257 LEU A C 1
ATOM 1975 O O . LEU A 1 257 ? -10.484 2.174 15.525 1.00 89.00 257 LEU A O 1
ATOM 1979 N N . THR A 1 258 ? -11.734 3.985 15.912 1.00 87.62 258 THR A N 1
ATOM 1980 C CA . THR A 1 258 ? -11.654 4.456 14.520 1.00 87.62 258 THR A CA 1
ATOM 1981 C C . THR A 1 258 ? -10.283 5.029 14.163 1.00 87.62 258 THR A C 1
ATOM 1983 O O . THR A 1 258 ? -9.994 5.207 12.983 1.00 87.62 258 THR A O 1
ATOM 1986 N N . TYR A 1 259 ? -9.450 5.341 15.163 1.00 85.62 259 TYR A N 1
ATOM 1987 C CA . TYR A 1 259 ? -8.188 6.071 15.001 1.00 85.62 259 TYR A CA 1
ATOM 1988 C C . TYR A 1 259 ? -6.937 5.252 15.335 1.00 85.62 259 TYR A C 1
ATOM 1990 O O . TYR A 1 259 ? -5.848 5.821 15.426 1.00 85.62 259 TYR A O 1
ATOM 1998 N N . ILE A 1 260 ? -7.065 3.944 15.542 1.00 86.62 260 ILE A N 1
ATOM 1999 C CA . ILE A 1 260 ? -5.940 3.052 15.850 1.00 86.62 260 ILE A CA 1
ATOM 2000 C C . ILE A 1 260 ? -5.805 1.979 14.775 1.00 86.62 260 ILE A C 1
ATOM 2002 O O . ILE A 1 260 ? -6.812 1.550 14.217 1.00 86.62 260 ILE A O 1
ATOM 2006 N N . GLY A 1 261 ? -4.580 1.519 14.512 1.00 86.88 261 GLY A N 1
ATOM 2007 C CA . GLY A 1 261 ? -4.329 0.391 13.613 1.00 86.88 261 GLY A CA 1
ATOM 2008 C C . GLY A 1 261 ? -5.027 0.541 12.256 1.00 86.88 261 GLY A C 1
ATOM 2009 O O . GLY A 1 261 ? -4.915 1.577 11.589 1.00 86.88 261 GLY A O 1
ATOM 2010 N N . SER A 1 262 ? -5.780 -0.489 11.861 1.00 86.12 262 SER A N 1
ATOM 2011 C CA . SER A 1 262 ? -6.567 -0.490 10.621 1.00 86.12 262 SER A CA 1
ATOM 2012 C C . SER A 1 262 ? -7.766 0.478 10.646 1.00 86.12 262 SER A C 1
ATOM 2014 O O . SER A 1 262 ? -8.262 0.869 9.584 1.00 86.12 262 SER A O 1
ATOM 2016 N N . GLY A 1 263 ? -8.202 0.908 11.835 1.00 90.12 263 GLY A N 1
ATOM 2017 C CA . GLY A 1 263 ? -9.420 1.680 12.059 1.00 90.12 263 GLY A CA 1
ATOM 2018 C C . GLY A 1 263 ? -10.672 0.840 11.808 1.00 90.12 263 GLY A C 1
ATOM 2019 O O . GLY A 1 263 ? -10.754 -0.316 12.205 1.00 90.12 263 GLY A O 1
ATOM 2020 N N . VAL A 1 264 ? -11.666 1.420 11.136 1.00 91.25 264 VAL A N 1
ATOM 2021 C CA . VAL A 1 264 ? -12.805 0.669 10.591 1.00 91.25 264 VAL A CA 1
ATOM 2022 C C . VAL A 1 264 ? -12.734 0.687 9.071 1.00 91.25 264 VAL A C 1
ATOM 2024 O O . VAL A 1 264 ? -12.616 1.749 8.461 1.00 91.25 264 VAL A O 1
ATOM 2027 N N . GLN A 1 265 ? -12.809 -0.491 8.460 1.00 92.12 265 GLN A N 1
ATOM 2028 C CA . GLN A 1 265 ? -12.708 -0.669 7.018 1.00 92.12 265 GLN A CA 1
ATOM 2029 C C . GLN A 1 265 ? -13.868 -1.518 6.511 1.00 92.12 265 GLN A C 1
ATOM 2031 O O . GLN A 1 265 ? -13.987 -2.704 6.827 1.00 92.12 265 GLN A O 1
ATOM 2036 N N . PHE A 1 266 ? -14.707 -0.910 5.679 1.00 91.50 266 PHE A N 1
ATOM 2037 C CA . PHE A 1 266 ? -15.785 -1.601 4.981 1.00 91.50 266 PHE A CA 1
ATOM 2038 C C . PHE A 1 266 ? -15.274 -2.052 3.614 1.00 91.50 266 PHE A C 1
ATOM 2040 O O . PHE A 1 266 ? -15.315 -1.302 2.643 1.00 91.50 266 PHE A O 1
ATOM 2047 N N . LYS A 1 267 ? -14.742 -3.273 3.570 1.00 91.12 267 LYS A N 1
ATOM 2048 C CA . LYS A 1 267 ? -14.202 -3.905 2.365 1.00 91.12 267 LYS A CA 1
ATOM 2049 C C . LYS A 1 267 ? -15.332 -4.524 1.547 1.00 91.12 267 LYS A C 1
ATOM 2051 O O . LYS A 1 267 ? -16.414 -4.850 2.046 1.00 91.12 267 LYS A O 1
ATOM 2056 N N . HIS A 1 268 ? -15.077 -4.744 0.265 1.00 86.75 268 HIS A N 1
ATOM 2057 C CA . HIS A 1 268 ? -16.016 -5.452 -0.591 1.00 86.75 268 HIS A CA 1
ATOM 2058 C C . HIS A 1 268 ? -16.056 -6.934 -0.203 1.00 86.75 268 HIS A C 1
ATOM 2060 O O . HIS A 1 268 ? -15.160 -7.701 -0.543 1.00 86.75 268 HIS A O 1
ATOM 2066 N N . GLY A 1 269 ? -17.091 -7.338 0.536 1.00 87.94 269 GLY A N 1
ATOM 2067 C CA . GLY A 1 269 ? -17.269 -8.707 1.033 1.00 87.94 269 GLY A CA 1
ATOM 2068 C C . GLY A 1 269 ? -16.605 -9.019 2.381 1.00 87.94 269 GLY A C 1
ATOM 2069 O O . GLY A 1 269 ? -16.573 -10.184 2.779 1.00 87.94 269 GLY A O 1
ATOM 2070 N N . GLN A 1 270 ? -16.087 -8.010 3.085 1.00 91.81 270 GLN A N 1
ATOM 2071 C CA . GLN A 1 270 ? -15.512 -8.155 4.425 1.00 91.81 270 GLN A CA 1
ATOM 2072 C C . GLN A 1 270 ? -15.631 -6.834 5.199 1.00 91.81 270 GLN A C 1
ATOM 2074 O O . GLN A 1 270 ? -15.594 -5.759 4.616 1.00 91.81 270 GLN A O 1
ATOM 2079 N N . THR A 1 271 ? -15.705 -6.895 6.520 1.00 93.00 271 THR A N 1
ATOM 2080 C CA . THR A 1 271 ? -15.571 -5.729 7.396 1.00 93.00 271 THR A CA 1
ATOM 2081 C C . THR A 1 271 ? -14.458 -5.988 8.390 1.00 93.00 271 THR A C 1
ATOM 2083 O O . THR A 1 271 ? -14.479 -7.008 9.068 1.00 93.00 271 THR A O 1
ATOM 2086 N N . ALA A 1 272 ? -13.479 -5.091 8.457 1.00 92.75 272 ALA A N 1
ATOM 2087 C CA . ALA A 1 272 ? -12.381 -5.166 9.415 1.00 92.75 272 ALA A CA 1
ATOM 2088 C C . ALA A 1 272 ? -12.480 -4.001 10.400 1.00 92.75 272 ALA A C 1
ATOM 2090 O O . ALA A 1 272 ? -12.800 -2.876 10.006 1.00 92.75 272 ALA A O 1
ATOM 2091 N N . ILE A 1 273 ? -12.255 -4.279 11.681 1.00 94.50 273 ILE A N 1
ATOM 2092 C CA . ILE A 1 273 ? -12.321 -3.269 12.735 1.00 94.50 273 ILE A CA 1
ATOM 2093 C C . ILE A 1 273 ? -11.195 -3.504 13.731 1.00 94.50 273 ILE A C 1
ATOM 2095 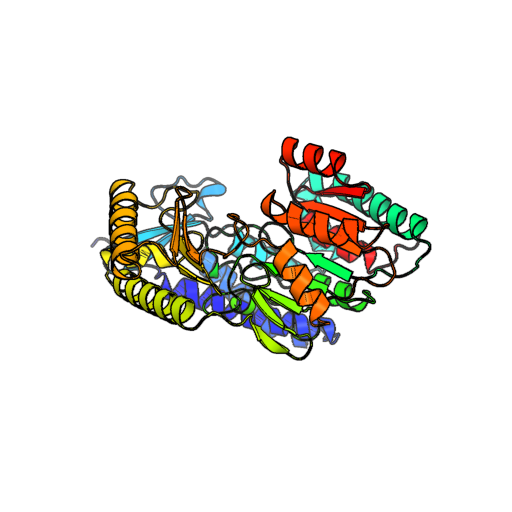O O . ILE A 1 273 ? -11.127 -4.572 14.343 1.00 94.50 273 ILE A O 1
ATOM 2099 N N . ALA A 1 274 ? -10.379 -2.484 13.957 1.00 93.69 274 ALA A N 1
ATOM 2100 C CA . ALA A 1 274 ? -9.367 -2.505 14.990 1.00 93.69 274 ALA A CA 1
ATOM 2101 C C . ALA A 1 274 ? -10.016 -2.580 16.379 1.00 93.69 274 ALA A C 1
ATOM 2103 O O . ALA A 1 274 ? -10.950 -1.850 16.721 1.00 93.69 274 ALA A O 1
ATOM 2104 N N . ARG A 1 275 ? -9.487 -3.475 17.206 1.00 94.06 275 ARG A N 1
ATOM 2105 C CA . ARG A 1 275 ? -9.792 -3.612 18.636 1.00 94.06 275 ARG A CA 1
ATOM 2106 C C . ARG A 1 275 ? -8.578 -3.321 19.516 1.00 94.06 275 ARG A C 1
ATOM 2108 O O . ARG A 1 275 ? -8.734 -3.200 20.733 1.00 94.06 275 ARG A O 1
ATOM 2115 N N . GLN A 1 276 ? -7.387 -3.260 18.927 1.00 91.19 276 GLN A N 1
ATOM 2116 C CA . GLN A 1 276 ? -6.121 -2.964 19.585 1.00 91.19 276 GLN A CA 1
ATOM 2117 C C . GLN A 1 276 ? -5.090 -2.517 18.536 1.00 91.19 276 GLN A C 1
ATOM 2119 O O . GLN A 1 276 ? -5.229 -2.851 17.363 1.00 91.19 276 GLN A O 1
ATOM 2124 N N . ASP A 1 277 ? -4.047 -1.795 18.944 1.00 86.50 277 ASP A N 1
ATOM 2125 C CA . ASP A 1 277 ? -2.889 -1.507 18.091 1.00 86.50 277 ASP A CA 1
ATOM 2126 C C . ASP A 1 277 ? -1.616 -2.230 18.546 1.00 86.50 277 ASP A C 1
ATOM 2128 O O . ASP A 1 277 ? -1.537 -2.790 19.640 1.00 86.50 277 ASP A O 1
ATOM 2132 N N . VAL A 1 278 ? -0.588 -2.186 17.697 1.00 81.69 278 VAL A N 1
ATOM 2133 C CA . VAL A 1 278 ? 0.731 -2.795 17.941 1.00 81.69 278 VAL A CA 1
ATOM 2134 C C . VAL A 1 278 ? 1.464 -2.225 19.163 1.00 81.69 278 VAL A C 1
ATOM 2136 O O . VAL A 1 278 ? 2.458 -2.792 19.610 1.00 81.69 278 VAL A O 1
ATOM 2139 N N . HIS A 1 279 ? 0.993 -1.105 19.717 1.00 78.06 279 HIS A N 1
ATOM 2140 C CA . HIS A 1 279 ? 1.548 -0.480 20.915 1.00 78.06 279 HIS A CA 1
ATOM 2141 C C . HIS A 1 279 ? 0.726 -0.771 22.174 1.00 78.06 279 HIS A C 1
ATOM 2143 O O . HIS A 1 279 ? 1.081 -0.290 23.249 1.00 78.06 279 HIS A O 1
ATOM 2149 N N . HIS A 1 280 ? -0.342 -1.562 22.055 1.00 81.94 280 HIS A N 1
ATOM 2150 C CA . HIS A 1 280 ? -1.277 -1.876 23.128 1.00 81.94 280 HIS A CA 1
ATOM 2151 C C . HIS A 1 280 ? -1.870 -0.631 23.804 1.00 81.94 280 HIS A C 1
ATOM 2153 O O . HIS A 1 280 ? -2.011 -0.583 25.027 1.00 81.94 280 HIS A O 1
ATOM 2159 N N . SER A 1 281 ? -2.214 0.386 23.009 1.00 79.88 281 SER A N 1
ATOM 2160 C CA . SER A 1 281 ? -2.725 1.665 23.520 1.00 79.88 281 SER A CA 1
ATOM 2161 C C . SER A 1 281 ? -4.132 1.581 24.125 1.00 79.88 281 SER A C 1
ATOM 2163 O O . SER A 1 281 ? -4.525 2.453 24.903 1.00 79.88 281 SER A O 1
ATOM 2165 N N . ILE A 1 282 ? -4.896 0.532 23.803 1.00 87.06 282 ILE A N 1
ATOM 2166 C CA . ILE A 1 282 ? -6.261 0.337 24.299 1.00 87.06 282 ILE A CA 1
ATOM 2167 C C . ILE A 1 282 ? -6.257 -0.538 25.558 1.00 87.06 282 ILE A C 1
ATOM 2169 O O . ILE A 1 282 ? -5.672 -1.624 25.531 1.00 87.06 282 ILE A O 1
ATOM 2173 N N . PRO A 1 283 ? -6.956 -0.145 26.645 1.00 89.25 283 PRO A N 1
ATOM 2174 C CA . PRO A 1 283 ? -7.130 -1.002 27.813 1.00 89.25 283 PRO A CA 1
ATOM 2175 C C . PRO A 1 283 ? -7.691 -2.374 27.433 1.00 89.25 283 PRO A C 1
ATOM 2177 O O . PRO A 1 283 ? -8.634 -2.482 26.643 1.00 89.25 283 PRO A O 1
ATOM 2180 N N . LYS A 1 284 ? -7.121 -3.437 28.007 1.00 91.44 284 LYS A N 1
ATOM 2181 C CA . LYS A 1 284 ? -7.460 -4.819 27.645 1.00 91.44 284 LYS A CA 1
ATOM 2182 C C . LYS A 1 284 ? -8.944 -5.115 27.858 1.00 91.44 284 LYS A C 1
ATOM 2184 O O . LYS A 1 284 ? -9.560 -5.762 27.014 1.00 91.44 284 LYS A O 1
ATOM 2189 N N . GLU A 1 285 ? -9.514 -4.610 28.945 1.00 92.75 285 GLU A N 1
ATOM 2190 C CA . GLU A 1 285 ? -10.921 -4.776 29.306 1.00 92.75 285 GLU A CA 1
ATOM 2191 C C . GLU A 1 285 ? -11.831 -4.108 28.269 1.00 92.75 285 GLU A C 1
ATOM 2193 O O . GLU A 1 285 ? -12.765 -4.743 27.780 1.00 92.75 285 GLU A O 1
ATOM 2198 N N . LEU A 1 286 ? -11.506 -2.874 27.859 1.00 91.25 286 LEU A N 1
ATOM 2199 C CA . LEU A 1 286 ? -12.246 -2.139 26.828 1.00 91.25 286 LEU A CA 1
ATOM 2200 C C . LEU A 1 286 ? -12.191 -2.880 25.487 1.00 91.25 286 LEU A C 1
ATOM 2202 O O . LEU A 1 286 ? -13.217 -3.084 24.841 1.00 91.25 286 LEU A O 1
ATOM 2206 N N . SER A 1 287 ? -11.002 -3.345 25.097 1.00 94.44 287 SER A N 1
ATOM 2207 C CA . SER A 1 287 ? -10.821 -4.145 23.889 1.00 94.44 287 SER A CA 1
ATOM 2208 C C . SER A 1 287 ? -11.680 -5.416 23.946 1.00 94.44 287 SER A C 1
ATOM 2210 O O . SER A 1 287 ? -12.445 -5.705 23.028 1.00 94.44 287 SER A O 1
ATOM 2212 N N . GLN A 1 288 ? -11.615 -6.203 25.022 1.00 94.94 288 GLN A N 1
ATOM 2213 C CA . GLN A 1 288 ? -12.410 -7.432 25.182 1.00 94.94 288 GLN A CA 1
ATOM 2214 C C . GLN A 1 288 ? -13.919 -7.177 25.166 1.00 94.94 288 GLN A C 1
ATOM 2216 O O . GLN A 1 288 ? -14.656 -7.905 24.497 1.00 94.94 288 GLN A O 1
ATOM 2221 N N . GLU A 1 289 ? -14.379 -6.125 25.841 1.00 95.62 289 GLU A N 1
ATOM 2222 C CA . GLU A 1 289 ? -15.785 -5.742 25.826 1.00 95.62 289 GLU A CA 1
ATOM 2223 C C . GLU A 1 289 ? -16.247 -5.368 24.413 1.00 95.62 289 GLU A C 1
ATOM 2225 O O . GLU A 1 289 ? -17.294 -5.846 23.969 1.00 95.62 289 GLU A O 1
ATOM 2230 N N . PHE A 1 290 ? -15.432 -4.622 23.663 1.00 95.50 290 PHE A N 1
ATOM 2231 C CA . PHE A 1 290 ? -15.717 -4.296 22.268 1.00 95.50 290 PHE A CA 1
ATOM 2232 C C . PHE A 1 290 ? -15.889 -5.549 21.393 1.00 95.50 290 PHE A C 1
ATOM 2234 O O . PHE A 1 290 ? -16.873 -5.642 20.659 1.00 95.50 290 PHE A O 1
ATOM 2241 N N . ALA A 1 291 ? -15.006 -6.555 21.518 1.00 96.38 291 ALA A N 1
ATOM 2242 C CA . ALA A 1 291 ? -15.160 -7.827 20.787 1.00 96.38 291 ALA A CA 1
ATOM 2243 C C . ALA A 1 291 ? -16.497 -8.489 21.085 1.00 96.38 291 ALA A C 1
ATOM 2245 O O . ALA A 1 291 ? -17.188 -8.935 20.172 1.00 96.38 291 ALA A O 1
ATOM 2246 N N . CYS A 1 292 ? -16.873 -8.540 22.362 1.00 96.50 292 CYS A N 1
ATOM 2247 C CA . CYS A 1 292 ? -18.133 -9.135 22.779 1.00 96.50 292 CYS A CA 1
ATOM 2248 C C . CYS A 1 292 ? -19.332 -8.399 22.156 1.00 96.50 292 CYS A C 1
ATOM 2250 O O . CYS A 1 292 ? -20.277 -9.042 21.693 1.00 96.50 292 CYS A O 1
ATOM 2252 N N . GLN A 1 293 ? -19.296 -7.064 22.085 1.00 97.06 293 GLN A N 1
ATOM 2253 C CA . GLN A 1 293 ? -20.351 -6.283 21.429 1.00 97.06 293 GLN A CA 1
ATOM 2254 C C . GLN A 1 293 ? -20.405 -6.537 19.920 1.00 97.06 293 GLN A C 1
ATOM 2256 O O . GLN A 1 293 ? -21.485 -6.786 19.383 1.00 97.06 293 GLN A O 1
ATOM 2261 N N . VAL A 1 294 ? -19.259 -6.563 19.238 1.00 96.81 294 VAL A N 1
ATOM 2262 C CA . VAL A 1 294 ? -19.195 -6.866 17.800 1.00 96.81 294 VAL A CA 1
ATOM 2263 C C . VAL A 1 294 ? -19.710 -8.280 17.511 1.00 96.81 294 VAL A C 1
ATOM 2265 O O . VAL A 1 294 ? -20.529 -8.461 16.614 1.00 96.81 294 VAL A O 1
ATOM 2268 N N . GLN A 1 295 ? -19.340 -9.280 18.316 1.00 96.75 295 GLN A N 1
ATOM 2269 C CA . GLN A 1 295 ? -19.854 -10.649 18.181 1.00 96.75 295 GLN A CA 1
ATOM 2270 C C . GLN A 1 295 ? -21.379 -10.728 18.352 1.00 96.75 295 GLN A C 1
ATOM 2272 O O . GLN A 1 295 ? -22.039 -11.498 17.649 1.00 96.75 295 GLN A O 1
ATOM 2277 N N . LYS A 1 296 ? -21.965 -9.933 19.259 1.00 97.38 296 LYS A N 1
ATOM 2278 C CA . LYS A 1 296 ? -23.428 -9.830 19.394 1.00 97.38 296 LYS A CA 1
ATOM 2279 C C . LYS A 1 296 ? -24.062 -9.231 18.141 1.00 97.38 296 LYS A C 1
ATOM 2281 O O . LYS A 1 296 ? -25.066 -9.767 17.682 1.00 97.38 296 LYS A O 1
ATOM 2286 N N . ILE A 1 297 ? -23.473 -8.177 17.575 1.00 97.50 297 ILE A N 1
ATOM 2287 C CA . ILE A 1 297 ? -23.949 -7.566 16.324 1.00 97.50 297 ILE A CA 1
ATOM 2288 C C . ILE A 1 297 ? -23.911 -8.587 15.180 1.00 97.50 297 ILE A C 1
ATOM 2290 O O . ILE A 1 297 ? -24.907 -8.739 14.475 1.00 97.50 297 ILE A O 1
ATOM 2294 N N . VAL A 1 298 ? -22.812 -9.335 15.029 1.00 96.62 298 VAL A N 1
ATOM 2295 C CA . VAL A 1 298 ? -22.689 -10.383 14.000 1.00 96.62 298 VAL A CA 1
ATOM 2296 C C . VAL A 1 298 ? -23.805 -11.421 14.143 1.00 96.62 298 VAL A C 1
ATOM 2298 O O . VAL A 1 298 ? -24.508 -11.686 13.173 1.00 96.62 298 VAL A O 1
ATOM 2301 N N . LYS A 1 299 ? -24.048 -11.935 15.357 1.00 96.12 299 LYS A N 1
ATOM 2302 C CA . LYS A 1 299 ? -25.143 -12.888 15.624 1.00 96.12 299 LYS A CA 1
ATOM 2303 C C . LYS A 1 299 ? -26.538 -12.305 15.383 1.00 96.12 299 LYS A C 1
ATOM 2305 O O . LYS A 1 299 ? -27.458 -13.051 15.084 1.00 96.12 299 LYS A O 1
ATOM 2310 N N . GLN A 1 300 ? -26.728 -10.998 15.542 1.00 96.69 300 GLN A N 1
ATOM 2311 C CA . GLN A 1 300 ? -28.008 -10.348 15.246 1.00 96.69 300 GLN A CA 1
ATOM 2312 C C . GLN A 1 300 ? -28.234 -10.190 13.739 1.00 96.69 300 GLN A C 1
ATOM 2314 O O . GLN A 1 300 ? -29.363 -10.328 13.279 1.00 96.69 300 GLN A O 1
ATOM 2319 N N . CYS A 1 301 ? -27.177 -9.896 12.979 1.00 95.50 301 CYS A N 1
ATOM 2320 C CA . CYS A 1 301 ? -27.245 -9.749 11.524 1.00 95.50 301 CYS A CA 1
ATOM 2321 C C . CYS A 1 301 ? -27.311 -11.095 10.789 1.00 95.50 301 CYS A C 1
ATOM 2323 O O . CYS A 1 301 ? -27.937 -11.171 9.737 1.00 95.50 301 CYS A O 1
ATOM 2325 N N . ASP A 1 302 ? -26.698 -12.142 11.343 1.00 94.75 302 ASP A N 1
ATOM 2326 C CA . ASP A 1 302 ? -26.706 -13.500 10.793 1.00 94.75 302 ASP A CA 1
ATOM 2327 C C . ASP A 1 302 ? -26.925 -14.549 11.906 1.00 94.75 302 ASP A C 1
ATOM 2329 O O . ASP A 1 302 ? -25.972 -15.199 12.350 1.00 94.75 302 ASP A O 1
ATOM 2333 N N . PRO A 1 303 ? -28.171 -14.716 12.400 1.00 93.94 303 PRO A N 1
ATOM 2334 C CA . PRO A 1 303 ? -28.476 -15.608 13.526 1.00 93.94 303 PRO A CA 1
ATOM 2335 C C . PRO A 1 303 ? -28.170 -17.083 13.264 1.00 93.94 303 PRO A C 1
ATOM 2337 O O . PRO A 1 303 ? -27.849 -17.821 14.195 1.00 93.94 303 PRO A O 1
ATOM 2340 N N . GLU A 1 304 ? -28.268 -17.506 12.004 1.00 91.94 304 GLU A N 1
ATOM 2341 C CA . GLU A 1 304 ? -28.000 -18.881 11.574 1.00 91.94 304 GLU A CA 1
ATOM 2342 C C . GLU A 1 304 ? -26.517 -19.112 11.233 1.00 91.94 304 GLU A C 1
ATOM 2344 O O . GLU A 1 304 ? -26.108 -20.253 11.028 1.00 91.94 304 GLU A O 1
ATOM 2349 N N . GLY A 1 305 ? -25.696 -18.053 11.185 1.00 88.94 305 GLY A N 1
ATOM 2350 C CA . GLY A 1 305 ? -24.277 -18.134 10.823 1.00 88.94 305 GLY A CA 1
ATOM 2351 C C . GLY A 1 305 ? -24.036 -18.572 9.374 1.00 88.94 305 GLY A C 1
ATOM 2352 O O . GLY A 1 305 ? -22.993 -19.165 9.073 1.00 88.94 305 GLY A O 1
ATOM 2353 N N . ARG A 1 306 ? -25.010 -18.328 8.489 1.00 88.25 306 ARG A N 1
ATOM 2354 C CA . ARG A 1 306 ? -25.009 -18.795 7.099 1.00 88.25 306 ARG A CA 1
ATOM 2355 C C . ARG A 1 306 ? -24.083 -17.971 6.209 1.00 88.25 306 ARG A C 1
ATOM 2357 O O . ARG A 1 306 ? -23.477 -18.516 5.290 1.00 88.25 306 ARG A O 1
ATOM 2364 N N . TYR A 1 307 ? -23.982 -16.672 6.461 1.00 89.06 307 TYR A N 1
ATOM 2365 C CA . TYR A 1 307 ? -23.314 -15.717 5.580 1.00 89.06 307 TYR A CA 1
ATOM 2366 C C . TYR A 1 307 ? -21.974 -15.238 6.125 1.00 89.06 307 TYR A C 1
ATOM 2368 O O . TYR A 1 307 ? -21.057 -15.019 5.337 1.00 89.06 307 TYR A O 1
ATOM 2376 N N . LEU A 1 308 ? -21.847 -15.071 7.441 1.00 91.75 308 LEU A N 1
ATOM 2377 C CA . LEU A 1 308 ? -20.699 -14.426 8.068 1.00 91.75 308 LEU A CA 1
ATOM 2378 C C . LEU A 1 308 ? -19.800 -15.427 8.802 1.00 91.75 308 LEU A C 1
ATOM 2380 O O . LEU A 1 308 ? -20.242 -16.418 9.392 1.00 91.75 308 LEU A O 1
ATOM 2384 N N . TYR A 1 309 ? -18.507 -15.127 8.804 1.00 91.19 309 TYR A N 1
ATOM 2385 C CA . TYR A 1 309 ? -17.546 -15.663 9.761 1.00 91.19 309 TYR A CA 1
ATOM 2386 C C . TYR A 1 309 ? -16.811 -14.505 10.434 1.00 91.19 309 TYR A C 1
ATOM 2388 O O . TYR A 1 309 ? -16.744 -13.411 9.878 1.00 91.19 309 TYR A O 1
ATOM 2396 N N . ILE A 1 310 ? -16.281 -14.745 11.631 1.00 92.62 310 ILE A N 1
ATOM 2397 C CA . ILE A 1 310 ? -15.449 -13.785 12.355 1.00 92.62 310 ILE A CA 1
ATOM 2398 C C . ILE A 1 310 ? -14.102 -14.425 12.664 1.00 92.62 310 ILE A C 1
ATOM 2400 O O . ILE A 1 310 ? -14.043 -15.555 13.149 1.00 92.62 310 ILE A O 1
ATOM 2404 N N . GLU A 1 311 ? -13.043 -13.687 12.383 1.00 92.38 311 GLU A N 1
ATOM 2405 C CA . GLU A 1 311 ? -11.672 -13.993 12.752 1.00 92.38 311 GLU A CA 1
ATOM 2406 C C . GLU A 1 311 ? -11.168 -12.874 13.669 1.00 92.38 311 GLU A C 1
ATOM 2408 O O . GLU A 1 311 ? -11.341 -11.692 13.373 1.00 92.38 311 GLU A O 1
ATOM 2413 N N . ASP A 1 312 ? -10.617 -13.246 14.822 1.00 93.25 312 ASP A N 1
ATOM 2414 C CA . ASP A 1 312 ? -10.071 -12.313 15.810 1.00 93.25 312 ASP A CA 1
ATOM 2415 C C . ASP A 1 312 ? -8.559 -12.516 15.868 1.00 93.25 312 ASP A C 1
ATOM 2417 O O . ASP A 1 312 ? -8.083 -13.550 16.342 1.00 93.25 312 ASP A O 1
ATOM 2421 N N . THR A 1 313 ? -7.809 -11.538 15.368 1.00 90.06 313 THR A N 1
ATOM 2422 C CA . THR A 1 313 ? -6.339 -11.579 15.346 1.00 90.06 313 THR A CA 1
ATOM 2423 C C . THR A 1 313 ? -5.727 -11.078 16.657 1.00 90.06 313 THR A C 1
ATOM 2425 O O . THR A 1 313 ? -4.508 -11.033 16.808 1.00 90.06 313 THR A O 1
ATOM 2428 N N . GLY A 1 314 ? -6.557 -10.643 17.610 1.00 90.44 314 GLY A N 1
ATOM 2429 C CA . GLY A 1 314 ? -6.152 -9.909 18.804 1.00 90.44 314 GLY A CA 1
ATOM 2430 C C . GLY A 1 314 ? -5.993 -8.404 18.570 1.00 90.44 314 GLY A C 1
ATOM 2431 O O . GLY A 1 314 ? -6.238 -7.632 19.501 1.00 90.44 314 GLY A O 1
ATOM 2432 N N . PHE A 1 315 ? -5.662 -7.986 17.344 1.00 91.62 315 PHE A N 1
ATOM 2433 C CA . PHE A 1 315 ? -5.563 -6.582 16.926 1.00 91.62 315 PHE A CA 1
ATOM 2434 C C . PHE A 1 315 ? -6.793 -6.115 16.156 1.00 91.62 315 PHE A C 1
ATOM 2436 O O . PHE A 1 315 ? -7.319 -5.037 16.432 1.00 91.62 315 PHE A O 1
ATOM 2443 N N . ASP A 1 316 ? -7.312 -6.969 15.279 1.00 93.62 316 ASP A N 1
ATOM 2444 C CA . ASP A 1 316 ? -8.437 -6.696 14.396 1.00 93.62 316 ASP A CA 1
ATOM 2445 C C . ASP A 1 316 ? -9.503 -7.788 14.511 1.00 93.62 316 ASP A C 1
ATOM 2447 O O . ASP A 1 316 ? -9.217 -8.963 14.745 1.00 93.62 316 ASP A O 1
ATOM 2451 N N . LEU A 1 317 ? -10.755 -7.377 14.323 1.00 94.75 317 LEU A N 1
ATOM 2452 C CA . LEU A 1 317 ? -11.886 -8.262 14.079 1.00 94.75 317 LEU A CA 1
ATOM 2453 C C . LEU A 1 317 ? -12.190 -8.237 12.587 1.00 94.75 317 LEU A C 1
ATOM 2455 O O . LEU A 1 317 ? -12.683 -7.234 12.067 1.00 94.75 317 LEU A O 1
ATOM 2459 N N . GLU A 1 318 ? -11.914 -9.343 11.908 1.00 93.56 318 GLU A N 1
ATOM 2460 C CA . GLU A 1 318 ? -12.198 -9.524 10.493 1.00 93.56 318 GLU A CA 1
ATOM 2461 C C . GLU A 1 318 ? -13.483 -10.332 10.309 1.00 93.56 318 GLU A C 1
ATOM 2463 O O . GLU A 1 318 ? -13.560 -11.514 10.634 1.00 93.56 318 GLU A O 1
ATOM 2468 N N . ILE A 1 319 ? -14.513 -9.688 9.768 1.00 93.94 319 ILE A N 1
ATOM 2469 C CA . ILE A 1 319 ? -15.833 -10.277 9.556 1.00 93.94 319 ILE A CA 1
ATOM 2470 C C . ILE A 1 319 ? -16.047 -10.437 8.055 1.00 93.94 319 ILE A C 1
ATOM 2472 O O . ILE A 1 319 ? -16.351 -9.471 7.357 1.00 93.94 319 ILE A O 1
ATOM 2476 N N . GLY A 1 320 ? -15.830 -11.641 7.534 1.00 89.50 320 GLY A N 1
ATOM 2477 C CA . GLY A 1 320 ? -15.908 -11.925 6.102 1.00 89.50 320 GLY A CA 1
ATOM 2478 C C . GLY A 1 320 ? -17.201 -12.624 5.692 1.00 89.50 320 GLY A C 1
ATOM 2479 O O . GLY A 1 320 ? -17.855 -13.290 6.498 1.00 89.50 320 GLY A O 1
ATOM 2480 N N . LEU A 1 321 ? -17.546 -12.512 4.408 1.00 88.56 321 LEU A N 1
ATOM 2481 C CA . LEU A 1 321 ? -18.544 -13.379 3.785 1.00 88.56 321 LEU A CA 1
ATOM 2482 C C . LEU A 1 321 ? -17.974 -14.787 3.583 1.00 88.56 321 LEU A C 1
ATOM 2484 O O . LEU A 1 321 ? -16.852 -14.953 3.099 1.00 88.56 321 LEU A O 1
ATOM 2488 N N . ARG A 1 322 ? -18.766 -15.813 3.894 1.00 82.06 322 ARG A N 1
ATOM 2489 C CA . ARG A 1 322 ? -18.437 -17.203 3.564 1.00 82.06 322 ARG A CA 1
ATOM 2490 C C . ARG A 1 322 ? -18.451 -17.385 2.047 1.00 82.0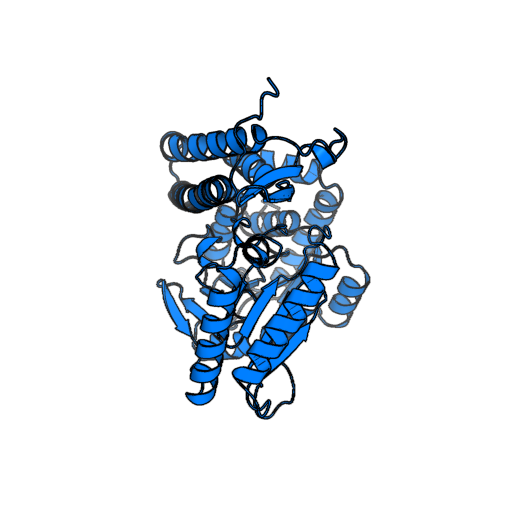6 322 ARG A C 1
ATOM 2492 O O . ARG A 1 322 ? -19.421 -17.031 1.379 1.00 82.06 322 ARG A O 1
ATOM 2499 N N . PHE A 1 323 ? -17.363 -17.929 1.512 1.00 68.62 323 PHE A N 1
ATOM 2500 C CA . PHE A 1 323 ? -17.246 -18.272 0.099 1.00 68.62 323 PHE A CA 1
ATOM 2501 C C . PHE A 1 323 ? -17.793 -19.691 -0.102 1.00 68.62 323 PHE A C 1
ATOM 2503 O O . PHE A 1 323 ? -17.251 -20.644 0.465 1.00 68.62 323 PHE A O 1
ATOM 2510 N N . GLU A 1 324 ? -18.906 -19.824 -0.829 1.00 56.41 324 GLU A N 1
ATOM 2511 C CA . GLU A 1 324 ? -19.500 -21.134 -1.116 1.00 56.41 324 GLU A CA 1
ATOM 2512 C C . GLU A 1 324 ? -18.526 -21.985 -1.968 1.00 56.41 324 GLU A C 1
ATOM 2514 O O . GLU A 1 324 ? -17.748 -21.462 -2.761 1.00 56.41 324 GLU A O 1
ATOM 2519 N N . GLU A 1 325 ? -18.544 -23.303 -1.735 1.00 52.31 325 GLU A N 1
ATOM 2520 C CA . GLU A 1 325 ? -17.802 -24.392 -2.412 1.00 52.31 325 GLU A CA 1
ATOM 2521 C C . GLU A 1 325 ? -16.375 -24.759 -1.951 1.00 52.31 325 GLU A C 1
ATOM 2523 O O . GLU A 1 325 ? -16.028 -25.933 -2.060 1.00 52.31 325 GLU A O 1
ATOM 2528 N N . GLN A 1 326 ? -15.548 -23.866 -1.388 1.00 55.00 326 GLN A N 1
ATOM 2529 C CA . GLN A 1 326 ? -14.115 -24.197 -1.160 1.00 55.00 326 GLN A CA 1
ATOM 2530 C C . GLN A 1 326 ? -13.642 -24.231 0.300 1.00 55.00 326 GLN A C 1
ATOM 2532 O O . GLN A 1 326 ? -12.474 -24.520 0.550 1.00 55.00 326 GLN A O 1
ATOM 2537 N N . ASN A 1 327 ? -14.526 -23.957 1.266 1.00 64.62 327 ASN A N 1
ATOM 2538 C CA . ASN A 1 327 ? -14.225 -23.958 2.707 1.00 64.62 327 ASN A CA 1
ATOM 2539 C C . ASN A 1 327 ? -12.923 -23.199 3.079 1.00 64.62 327 ASN A C 1
ATOM 2541 O O . ASN A 1 327 ? -12.242 -23.550 4.042 1.00 64.62 327 ASN A O 1
ATOM 2545 N N . ARG A 1 328 ? -12.567 -22.169 2.295 1.00 76.06 328 ARG A N 1
ATOM 2546 C CA . ARG A 1 328 ? -11.373 -21.324 2.453 1.00 76.06 328 ARG A CA 1
ATOM 2547 C C . ARG A 1 328 ? -11.710 -19.854 2.206 1.00 76.06 328 ARG A C 1
ATOM 2549 O O . ARG A 1 328 ? -12.688 -19.544 1.526 1.00 76.06 328 ARG A O 1
ATOM 2556 N N . ALA A 1 329 ? -10.880 -18.955 2.727 1.00 78.56 329 ALA A N 1
ATOM 2557 C CA . ALA A 1 329 ? -11.010 -17.521 2.496 1.00 78.56 329 ALA A CA 1
ATOM 2558 C C . ALA A 1 329 ? -10.561 -17.115 1.079 1.00 78.56 329 ALA A C 1
ATOM 2560 O O . ALA A 1 329 ? -9.724 -17.771 0.452 1.00 78.56 329 ALA A O 1
ATOM 2561 N N . PHE A 1 330 ? -11.103 -15.996 0.597 1.00 86.50 330 PHE A N 1
ATOM 2562 C CA . PHE A 1 330 ? -10.695 -15.374 -0.663 1.00 86.50 330 PHE A CA 1
ATOM 2563 C C . PHE A 1 330 ? -9.308 -14.732 -0.528 1.00 86.50 330 PHE A C 1
ATOM 2565 O O . PHE A 1 330 ? -9.054 -13.978 0.418 1.00 86.50 330 PHE A O 1
ATOM 2572 N N . SER A 1 331 ? -8.425 -15.024 -1.478 1.00 92.25 331 SER A N 1
ATOM 2573 C CA . SER A 1 331 ? -7.018 -14.615 -1.483 1.00 92.25 331 SER A CA 1
ATOM 2574 C C . SER A 1 331 ? -6.714 -13.566 -2.558 1.00 92.25 331 SER A C 1
ATOM 2576 O O . SER A 1 331 ? -7.504 -13.354 -3.477 1.00 92.25 331 SER A O 1
ATOM 2578 N N . LYS A 1 332 ? -5.532 -12.936 -2.480 1.00 96.75 332 LYS A N 1
ATOM 2579 C CA . LYS A 1 332 ? -5.032 -12.025 -3.525 1.00 96.75 332 LYS A CA 1
ATOM 2580 C C . LYS A 1 332 ? -4.887 -12.724 -4.886 1.00 96.75 332 LYS A C 1
ATOM 2582 O O . LYS A 1 332 ? -5.181 -12.119 -5.912 1.00 96.75 332 LYS A O 1
ATOM 2587 N N . GLY A 1 333 ? -4.525 -14.010 -4.900 1.00 96.69 333 GLY A N 1
ATOM 2588 C CA . GLY A 1 333 ? -4.457 -14.815 -6.125 1.00 96.69 333 GLY A CA 1
ATOM 2589 C C . GLY A 1 333 ? -5.817 -14.993 -6.810 1.00 96.69 333 GLY A C 1
ATOM 2590 O O . GLY A 1 333 ? -5.900 -14.895 -8.033 1.00 96.69 333 GLY A O 1
ATOM 2591 N N . ASP A 1 334 ? -6.894 -15.173 -6.033 1.00 94.19 334 ASP A N 1
ATOM 2592 C CA . ASP A 1 334 ? -8.262 -15.247 -6.572 1.00 94.19 334 ASP A CA 1
ATOM 2593 C C . ASP A 1 334 ? -8.683 -13.910 -7.205 1.00 94.19 334 ASP A C 1
ATOM 2595 O O . ASP A 1 334 ? -9.316 -13.879 -8.260 1.00 94.19 334 ASP A O 1
ATOM 2599 N N . GLY A 1 335 ? -8.293 -12.791 -6.584 1.00 95.75 335 GLY A N 1
ATOM 2600 C CA . GLY A 1 335 ? -8.490 -11.454 -7.139 1.00 95.75 335 GLY A CA 1
ATOM 2601 C C . GLY A 1 335 ? -7.767 -11.257 -8.470 1.00 95.75 335 GLY A C 1
ATOM 2602 O O . GLY A 1 335 ? -8.374 -10.792 -9.432 1.00 95.75 335 GLY A O 1
ATOM 2603 N N . LEU A 1 336 ? -6.494 -11.651 -8.561 1.00 97.44 336 LEU A N 1
ATOM 2604 C CA . LEU A 1 336 ? -5.716 -11.515 -9.797 1.00 97.44 336 LEU A CA 1
ATOM 2605 C C . LEU A 1 336 ? -6.272 -12.350 -10.952 1.00 97.44 336 LEU A C 1
ATOM 2607 O O . LEU A 1 336 ? -6.269 -11.876 -12.085 1.00 97.44 336 LEU A O 1
ATOM 2611 N N . GLU A 1 337 ? -6.797 -13.547 -10.681 1.00 96.44 337 GLU A N 1
ATOM 2612 C CA . GLU A 1 337 ? -7.483 -14.365 -11.690 1.00 96.44 337 GLU A CA 1
ATOM 2613 C C . GLU A 1 337 ? -8.642 -13.597 -12.328 1.00 96.44 337 GLU A C 1
ATOM 2615 O O . GLU A 1 337 ? -8.758 -13.510 -13.550 1.00 96.44 337 GLU A O 1
ATOM 2620 N N . ILE A 1 338 ? -9.465 -12.971 -11.494 1.00 94.81 338 ILE A N 1
ATOM 2621 C CA . ILE A 1 338 ? -10.619 -12.187 -11.931 1.00 94.81 338 ILE A CA 1
ATOM 2622 C C . ILE A 1 338 ? -10.168 -10.947 -12.707 1.00 94.81 338 ILE A C 1
ATOM 2624 O O . ILE A 1 338 ? -10.729 -10.635 -13.759 1.00 94.81 338 ILE A O 1
ATOM 2628 N N . LEU A 1 339 ? -9.158 -10.233 -12.208 1.00 96.88 339 LEU A N 1
ATOM 2629 C CA . LEU A 1 339 ? -8.638 -9.029 -12.858 1.00 96.88 339 LEU A CA 1
ATOM 2630 C C . LEU A 1 339 ? -8.001 -9.355 -14.220 1.00 96.88 339 LEU A C 1
ATOM 2632 O O . LEU A 1 339 ? -8.206 -8.609 -15.178 1.00 96.88 339 LEU A O 1
ATOM 2636 N N . LEU A 1 340 ? -7.318 -10.498 -14.345 1.00 96.44 340 LEU A N 1
ATOM 2637 C CA . LEU A 1 340 ? -6.805 -11.016 -15.617 1.00 96.44 340 LEU A CA 1
ATOM 2638 C C . LEU A 1 340 ? -7.943 -11.314 -16.601 1.00 96.44 340 LEU A C 1
ATOM 2640 O O . LEU A 1 340 ? -7.904 -10.853 -17.740 1.00 96.44 340 LEU A O 1
ATOM 2644 N N . GLN A 1 341 ? -8.985 -12.030 -16.167 1.00 95.19 341 GLN A N 1
ATOM 2645 C CA . GLN A 1 341 ? -10.146 -12.358 -17.009 1.00 95.19 341 GLN A CA 1
ATOM 2646 C C . GLN A 1 341 ? -10.899 -11.112 -17.495 1.00 95.19 341 GLN A C 1
ATOM 2648 O O . GLN A 1 341 ? -11.476 -11.115 -18.581 1.00 95.19 341 GLN A O 1
ATOM 2653 N N . ARG A 1 342 ? -10.876 -10.033 -16.706 1.00 95.12 342 ARG A N 1
ATOM 2654 C CA . ARG A 1 342 ? -11.469 -8.736 -17.056 1.00 95.12 342 ARG A CA 1
ATOM 2655 C C . ARG A 1 342 ? -10.579 -7.857 -17.936 1.00 95.12 342 ARG A C 1
ATOM 2657 O O . ARG A 1 342 ? -11.014 -6.773 -18.309 1.00 95.12 342 ARG A O 1
ATOM 2664 N N . GLY A 1 343 ? -9.363 -8.297 -18.262 1.00 95.00 343 GLY A N 1
ATOM 2665 C CA . GLY A 1 343 ? -8.408 -7.522 -19.057 1.00 95.00 343 GLY A CA 1
ATOM 2666 C C . GLY A 1 343 ? -7.764 -6.354 -18.303 1.00 95.00 343 GLY A C 1
ATOM 2667 O O . GLY A 1 343 ? -7.220 -5.457 -18.936 1.00 95.00 343 GLY A O 1
ATOM 2668 N N . LEU A 1 344 ? -7.822 -6.355 -16.967 1.00 95.81 344 LEU A N 1
ATOM 2669 C CA . LEU A 1 344 ? -7.211 -5.335 -16.102 1.00 95.81 344 LEU A CA 1
ATOM 2670 C C . LEU A 1 344 ? -5.774 -5.690 -15.695 1.00 95.81 344 LEU A C 1
ATOM 2672 O O . LEU A 1 344 ? -5.064 -4.855 -15.144 1.00 95.81 344 LEU A O 1
ATOM 2676 N N . LEU A 1 345 ? -5.355 -6.930 -15.944 1.00 95.31 345 LEU A N 1
ATOM 2677 C CA . LEU A 1 345 ? -3.996 -7.421 -15.749 1.00 95.31 345 LEU A CA 1
ATOM 2678 C C . LEU A 1 345 ? -3.505 -8.056 -17.051 1.00 95.31 345 LEU A C 1
ATOM 2680 O O . LEU A 1 345 ? -4.263 -8.767 -17.710 1.00 95.31 345 LEU A O 1
ATOM 2684 N N . ILE A 1 346 ? -2.239 -7.837 -17.408 1.00 93.81 346 ILE A N 1
ATOM 2685 C CA . ILE A 1 346 ? -1.646 -8.344 -18.651 1.00 93.81 346 ILE A CA 1
ATOM 2686 C C . ILE A 1 346 ? -0.408 -9.189 -18.327 1.00 93.81 346 ILE A C 1
ATOM 2688 O O . ILE A 1 346 ? 0.666 -8.668 -18.080 1.00 93.81 346 ILE A O 1
ATOM 2692 N N . LEU A 1 347 ? -0.528 -10.516 -18.386 1.00 92.31 347 LEU A N 1
ATOM 2693 C CA . LEU A 1 347 ? 0.595 -11.445 -18.177 1.00 92.31 347 LEU A CA 1
ATOM 2694 C C . LEU A 1 347 ? 0.944 -12.184 -19.477 1.00 92.31 347 LEU A C 1
ATOM 2696 O O . LEU A 1 347 ? 0.735 -13.390 -19.569 1.00 92.31 347 LEU A O 1
ATOM 2700 N N . ARG A 1 348 ? 1.340 -11.451 -20.529 1.00 76.69 348 ARG A N 1
ATOM 2701 C CA . ARG A 1 348 ? 1.555 -12.028 -21.874 1.00 76.69 348 ARG A CA 1
ATOM 2702 C C . ARG A 1 348 ? 3.012 -12.367 -22.174 1.00 76.69 348 ARG A C 1
ATOM 2704 O O . ARG A 1 348 ? 3.321 -13.529 -22.404 1.00 76.69 348 ARG A O 1
ATOM 2711 N N . GLU A 1 349 ? 3.868 -11.353 -22.227 1.00 77.12 349 GLU A N 1
ATOM 2712 C CA . GLU A 1 349 ? 5.272 -11.464 -22.624 1.00 77.12 349 GLU A CA 1
ATOM 2713 C C . GLU A 1 349 ? 6.142 -10.606 -21.705 1.00 77.12 349 GLU A C 1
ATOM 2715 O O . GLU A 1 349 ? 5.660 -9.643 -21.102 1.00 77.12 349 GLU A O 1
ATOM 2720 N N . GLY A 1 350 ? 7.426 -10.950 -21.630 1.00 80.44 350 GLY A N 1
ATOM 2721 C CA . GLY A 1 350 ? 8.383 -10.264 -20.780 1.00 80.44 350 GLY A CA 1
ATOM 2722 C C . GLY A 1 350 ? 8.521 -10.884 -19.390 1.00 80.44 350 GLY A C 1
ATOM 2723 O O . GLY A 1 350 ? 7.660 -11.643 -18.929 1.00 80.44 350 GLY A O 1
ATOM 2724 N N . PRO A 1 351 ? 9.621 -10.566 -18.698 1.00 95.25 351 PRO A N 1
ATOM 2725 C CA . PRO A 1 351 ? 9.745 -10.871 -17.293 1.00 95.25 351 PRO A CA 1
ATOM 2726 C C . PRO A 1 351 ? 8.753 -10.007 -16.508 1.00 95.25 351 PRO A C 1
ATOM 2728 O O . PRO A 1 351 ? 8.568 -8.825 -16.807 1.00 95.25 351 PRO A O 1
ATOM 2731 N N . HIS A 1 352 ? 8.107 -10.580 -15.497 1.00 97.38 352 HIS A N 1
ATOM 2732 C CA . HIS A 1 352 ? 7.206 -9.845 -14.606 1.00 97.38 352 HIS A CA 1
ATOM 2733 C C . HIS A 1 352 ? 7.859 -9.620 -13.245 1.00 97.38 352 HIS A C 1
ATOM 2735 O O . HIS A 1 352 ? 8.740 -10.376 -12.836 1.00 97.38 352 HIS A O 1
ATOM 2741 N N . ILE A 1 353 ? 7.398 -8.601 -12.526 1.00 98.31 353 ILE A N 1
ATOM 2742 C CA . ILE A 1 353 ? 7.766 -8.377 -11.128 1.00 98.31 353 ILE A CA 1
ATOM 2743 C C . ILE A 1 353 ? 6.526 -8.600 -10.272 1.00 98.31 353 ILE A C 1
ATOM 2745 O O . ILE A 1 353 ? 5.448 -8.088 -10.583 1.00 98.31 353 ILE A O 1
ATOM 2749 N N . VAL A 1 354 ? 6.672 -9.364 -9.194 1.00 98.69 354 VAL A N 1
ATOM 2750 C CA . VAL A 1 354 ? 5.621 -9.509 -8.189 1.00 98.69 354 VAL A CA 1
ATOM 2751 C C . VAL A 1 354 ? 6.187 -9.220 -6.805 1.00 98.69 354 VAL A C 1
ATOM 2753 O O . VAL A 1 354 ? 7.174 -9.836 -6.412 1.00 98.69 354 VAL A O 1
ATOM 2756 N N . CYS A 1 355 ? 5.587 -8.273 -6.085 1.00 98.75 355 CYS A N 1
ATOM 2757 C CA . CYS A 1 355 ? 6.104 -7.781 -4.809 1.00 98.75 355 CYS A CA 1
ATOM 2758 C C . CYS A 1 355 ? 5.091 -7.961 -3.678 1.00 98.75 355 CYS A C 1
ATOM 2760 O O . CYS A 1 355 ? 3.906 -7.685 -3.859 1.00 98.75 355 CYS A O 1
ATOM 2762 N N . GLY A 1 356 ? 5.563 -8.365 -2.506 1.00 98.50 356 GLY A N 1
ATOM 2763 C CA . GLY A 1 356 ? 4.777 -8.474 -1.276 1.00 98.50 356 GLY A CA 1
ATOM 2764 C C . GLY A 1 356 ? 5.695 -8.454 -0.060 1.00 98.50 356 GLY A C 1
ATOM 2765 O O . GLY A 1 356 ? 6.914 -8.452 -0.219 1.00 98.50 356 GLY A O 1
ATOM 2766 N N . ASP A 1 357 ? 5.143 -8.467 1.143 1.00 98.06 357 ASP A N 1
ATOM 2767 C CA . ASP A 1 357 ? 5.918 -8.403 2.388 1.00 98.06 357 ASP A CA 1
ATOM 2768 C C . ASP A 1 357 ? 5.535 -9.506 3.384 1.00 98.06 357 ASP A C 1
ATOM 2770 O O . ASP A 1 357 ? 6.326 -9.856 4.262 1.00 98.06 357 ASP A O 1
ATOM 2774 N N . THR A 1 358 ? 4.359 -10.118 3.217 1.00 96.38 358 THR A N 1
ATOM 2775 C CA . THR A 1 358 ? 3.847 -11.141 4.134 1.00 96.38 358 THR A CA 1
ATOM 2776 C C . THR A 1 358 ? 3.530 -12.461 3.433 1.00 96.38 358 THR A C 1
ATOM 2778 O O . THR A 1 358 ? 3.430 -12.567 2.211 1.00 96.38 358 THR A O 1
ATOM 2781 N N . GLN A 1 359 ? 3.272 -13.506 4.224 1.00 95.38 359 GLN A N 1
ATOM 2782 C CA . GLN A 1 359 ? 2.783 -14.783 3.698 1.00 95.38 359 GLN A CA 1
ATOM 2783 C C . GLN A 1 359 ? 1.425 -14.656 2.977 1.00 95.38 359 GLN A C 1
ATOM 2785 O O . GLN A 1 359 ? 1.105 -15.474 2.114 1.00 95.38 359 GLN A O 1
ATOM 2790 N N . ALA A 1 360 ? 0.627 -13.623 3.278 1.00 92.56 360 ALA A N 1
ATOM 2791 C CA . ALA A 1 360 ? -0.652 -13.385 2.606 1.00 92.56 360 ALA A CA 1
ATOM 2792 C C . ALA A 1 360 ? -0.494 -13.036 1.110 1.00 92.56 360 ALA A C 1
ATOM 2794 O O . ALA A 1 360 ? -1.476 -13.110 0.362 1.00 92.56 360 ALA A O 1
ATOM 2795 N N . ASP A 1 361 ? 0.725 -12.704 0.672 1.00 98.06 361 ASP A N 1
ATOM 2796 C CA . ASP A 1 361 ? 1.078 -12.398 -0.716 1.00 98.06 361 ASP A CA 1
ATOM 2797 C C . ASP A 1 361 ? 1.469 -13.628 -1.536 1.00 98.06 361 ASP A C 1
ATOM 2799 O O . ASP A 1 361 ? 1.446 -13.578 -2.766 1.00 98.06 361 ASP A O 1
ATOM 2803 N N . PHE A 1 362 ? 1.746 -14.767 -0.894 1.00 97.88 362 PHE A N 1
ATOM 2804 C CA . PHE A 1 362 ? 2.157 -15.992 -1.586 1.00 97.88 362 PHE A CA 1
ATOM 2805 C C . PHE A 1 362 ? 1.123 -16.459 -2.625 1.00 97.88 362 PHE A C 1
ATOM 2807 O O . PHE A 1 362 ? 1.522 -16.750 -3.747 1.00 97.88 362 PHE A O 1
ATOM 2814 N N . PRO A 1 363 ? -0.204 -16.411 -2.374 1.00 97.69 363 PRO A N 1
ATOM 2815 C CA . PRO A 1 363 ? -1.191 -16.707 -3.415 1.00 97.69 363 PRO A CA 1
ATOM 2816 C C . PRO A 1 363 ? -1.084 -15.812 -4.661 1.00 97.69 363 PRO A C 1
ATOM 2818 O O . PRO A 1 363 ? -1.437 -16.238 -5.762 1.00 97.69 363 PRO A O 1
ATOM 2821 N N . MET A 1 364 ? -0.617 -14.567 -4.507 1.00 97.81 364 MET A N 1
ATOM 2822 C CA . MET A 1 364 ? -0.319 -13.673 -5.627 1.00 97.81 364 MET A CA 1
ATOM 2823 C C . MET A 1 364 ? 0.990 -14.077 -6.324 1.00 97.81 364 MET A C 1
ATOM 2825 O O . MET A 1 364 ? 1.023 -14.113 -7.553 1.00 97.81 364 MET A O 1
ATOM 2829 N N . PHE A 1 365 ? 2.031 -14.453 -5.578 1.00 98.19 365 PHE A N 1
ATOM 2830 C CA . PHE A 1 365 ? 3.279 -14.976 -6.150 1.00 98.19 365 PHE A CA 1
ATOM 2831 C C . PHE A 1 365 ? 3.037 -16.258 -6.956 1.00 98.19 365 PHE A C 1
ATOM 2833 O O . PHE A 1 365 ? 3.447 -16.337 -8.116 1.00 98.19 365 PHE A O 1
ATOM 2840 N N . ASP A 1 366 ? 2.288 -17.208 -6.395 1.00 97.75 366 ASP A N 1
ATOM 2841 C CA . ASP A 1 366 ? 1.846 -18.445 -7.043 1.00 97.75 366 ASP A CA 1
ATOM 2842 C C . ASP A 1 366 ? 1.066 -18.179 -8.329 1.00 97.75 366 ASP A C 1
ATOM 2844 O O . ASP A 1 366 ? 1.171 -18.913 -9.314 1.00 97.75 366 ASP A O 1
ATOM 2848 N N . PHE A 1 367 ? 0.206 -17.160 -8.324 1.00 97.62 367 PHE A N 1
ATOM 2849 C CA . PHE A 1 367 ? -0.604 -16.815 -9.484 1.00 97.62 367 PHE A CA 1
ATOM 2850 C C . PHE A 1 367 ? 0.260 -16.363 -10.667 1.00 97.62 367 PHE A C 1
ATOM 2852 O O . PHE A 1 367 ? 0.039 -16.825 -11.790 1.00 97.62 367 PHE A O 1
ATOM 2859 N N . VAL A 1 368 ? 1.236 -15.486 -10.410 1.00 97.25 368 VAL A N 1
ATOM 2860 C CA . VAL A 1 368 ? 2.108 -14.911 -11.445 1.00 97.25 368 VAL A CA 1
ATOM 2861 C C . VAL A 1 368 ? 3.137 -15.942 -11.922 1.00 97.25 368 VAL A C 1
ATOM 2863 O O . VAL A 1 368 ? 3.250 -16.166 -13.127 1.00 97.25 368 VAL A O 1
ATOM 2866 N N . ASN A 1 369 ? 3.806 -16.649 -11.002 1.00 96.12 369 ASN A N 1
ATOM 2867 C CA . ASN A 1 369 ? 4.810 -17.675 -11.329 1.00 96.12 369 ASN A CA 1
ATOM 2868 C C . ASN A 1 369 ? 4.231 -18.871 -12.106 1.00 96.12 369 ASN A C 1
ATOM 2870 O O . ASN A 1 369 ? 4.921 -19.474 -12.919 1.00 96.12 369 ASN A O 1
ATOM 2874 N N . ARG A 1 370 ? 2.947 -19.215 -11.923 1.00 95.12 370 ARG A N 1
ATOM 2875 C CA . ARG A 1 370 ? 2.295 -20.265 -12.734 1.00 95.12 370 ARG A CA 1
ATOM 2876 C C . ARG A 1 370 ? 2.018 -19.849 -14.179 1.00 95.12 370 ARG A C 1
ATOM 2878 O O . ARG A 1 370 ? 1.711 -20.711 -14.999 1.00 95.12 370 ARG A O 1
ATOM 2885 N N . ARG A 1 371 ? 2.056 -18.550 -14.482 1.00 93.31 371 ARG A N 1
ATOM 2886 C CA . ARG A 1 371 ? 1.664 -17.989 -15.785 1.00 93.31 371 ARG A CA 1
ATOM 2887 C C . ARG A 1 371 ? 2.829 -17.461 -16.603 1.00 93.31 371 ARG A C 1
ATOM 2889 O O . ARG A 1 371 ? 2.697 -17.390 -17.819 1.00 93.31 371 ARG A O 1
ATOM 2896 N N . SER A 1 372 ? 3.942 -17.120 -15.964 1.00 90.38 372 SER A N 1
ATOM 2897 C CA . SER A 1 372 ? 5.165 -16.727 -16.655 1.00 90.38 372 SER A CA 1
ATOM 2898 C C . SER A 1 372 ? 6.371 -17.475 -16.087 1.00 90.38 372 SER A C 1
ATOM 2900 O O . SER A 1 372 ? 6.488 -17.585 -14.868 1.00 90.38 372 SER A O 1
ATOM 2902 N N . PRO A 1 373 ? 7.275 -17.979 -16.948 1.00 86.12 373 PRO A N 1
ATOM 2903 C CA . PRO A 1 373 ? 8.502 -18.635 -16.509 1.00 86.12 373 PRO A CA 1
ATOM 2904 C C . PRO A 1 373 ? 9.553 -17.651 -15.976 1.00 86.12 373 PRO A C 1
ATOM 2906 O O . PRO A 1 373 ? 10.459 -18.071 -15.264 1.00 86.12 373 PRO A O 1
ATOM 2909 N N . HIS A 1 374 ? 9.446 -16.360 -16.310 1.00 93.94 374 HIS A N 1
ATOM 2910 C CA . HIS A 1 374 ? 10.402 -15.331 -15.904 1.00 93.94 374 HIS A CA 1
ATOM 2911 C C . HIS A 1 374 ? 9.705 -14.329 -14.991 1.00 93.94 374 HIS A C 1
ATOM 2913 O O . HIS A 1 374 ? 9.060 -13.380 -15.438 1.00 93.94 374 HIS A O 1
ATOM 2919 N N . VAL A 1 375 ? 9.808 -14.560 -13.689 1.00 97.06 375 VAL A N 1
ATOM 2920 C CA . VAL A 1 375 ? 9.203 -13.700 -12.674 1.00 97.06 375 VAL A CA 1
ATOM 2921 C C . VAL A 1 375 ? 10.253 -13.384 -11.630 1.00 97.06 375 VAL A C 1
ATOM 2923 O O . VAL A 1 375 ? 10.828 -14.297 -11.049 1.00 97.06 375 VAL A O 1
ATOM 2926 N N . LEU A 1 376 ? 10.482 -12.097 -11.383 1.00 98.19 376 LEU A N 1
ATOM 2927 C CA . LEU A 1 376 ? 11.209 -11.638 -10.210 1.00 98.19 376 LEU A CA 1
ATOM 2928 C C . LEU A 1 376 ? 10.210 -11.502 -9.057 1.00 98.19 376 LEU A C 1
ATOM 2930 O O . LEU A 1 376 ? 9.395 -10.576 -9.033 1.00 98.19 376 LEU A O 1
ATOM 2934 N N . THR A 1 377 ? 10.259 -12.434 -8.112 1.00 98.50 377 THR A N 1
ATOM 2935 C CA . THR A 1 377 ? 9.490 -12.358 -6.869 1.00 98.50 377 THR A CA 1
ATOM 2936 C C . THR A 1 377 ? 10.285 -11.557 -5.846 1.00 98.50 377 THR A C 1
ATOM 2938 O O . THR A 1 377 ? 11.372 -11.962 -5.443 1.00 98.50 377 THR A O 1
ATOM 2941 N N . VAL A 1 378 ? 9.752 -10.413 -5.424 1.00 98.56 378 VAL A N 1
ATOM 2942 C CA . VAL A 1 378 ? 10.379 -9.549 -4.422 1.00 98.56 378 VAL A CA 1
ATOM 2943 C C . VAL A 1 378 ? 9.599 -9.634 -3.118 1.00 98.56 378 VAL A C 1
ATOM 2945 O O . VAL A 1 378 ? 8.434 -9.245 -3.053 1.00 98.56 378 VAL A O 1
ATOM 2948 N N . LEU A 1 379 ? 10.248 -10.128 -2.071 1.00 98.38 379 LEU A N 1
ATOM 2949 C CA . LEU A 1 379 ? 9.704 -10.156 -0.723 1.00 98.38 379 LEU A CA 1
ATOM 2950 C C . LEU A 1 379 ? 10.362 -9.052 0.111 1.00 98.38 379 LEU A C 1
ATOM 2952 O O . LEU A 1 379 ? 11.568 -9.078 0.349 1.00 98.38 379 LEU A O 1
ATOM 2956 N N . VAL A 1 380 ? 9.580 -8.078 0.564 1.00 97.94 380 VAL A N 1
ATOM 2957 C CA . VAL A 1 380 ? 10.056 -6.992 1.424 1.00 97.94 380 VAL A CA 1
ATOM 2958 C C . VAL A 1 380 ? 9.911 -7.420 2.882 1.00 97.94 380 VAL A C 1
ATOM 2960 O O . VAL A 1 380 ? 8.923 -7.121 3.537 1.00 97.94 380 VAL A O 1
ATOM 2963 N N . SER A 1 381 ? 10.875 -8.185 3.389 1.00 95.38 381 SER A N 1
ATOM 2964 C CA . SER A 1 381 ? 10.850 -8.680 4.762 1.00 95.38 381 SER A CA 1
ATOM 2965 C C . SER A 1 381 ? 12.253 -8.952 5.296 1.00 95.38 381 SER A C 1
ATOM 2967 O O . SER A 1 381 ? 13.154 -9.360 4.565 1.00 95.38 381 SER A O 1
ATOM 2969 N N . GLN A 1 382 ? 12.420 -8.749 6.604 1.00 92.94 382 GLN A N 1
ATOM 2970 C CA . GLN A 1 382 ? 13.609 -9.169 7.355 1.00 92.94 382 GLN A CA 1
ATOM 2971 C C . GLN A 1 382 ? 13.410 -10.533 8.037 1.00 92.94 382 GLN A C 1
ATOM 2973 O O . GLN A 1 382 ? 14.326 -11.035 8.688 1.00 92.94 382 GLN A O 1
ATOM 2978 N N . ASP A 1 383 ? 12.223 -11.132 7.901 1.00 95.56 383 ASP A N 1
ATOM 2979 C CA . ASP A 1 383 ? 11.928 -12.470 8.400 1.00 95.56 383 ASP A CA 1
ATOM 2980 C C . ASP A 1 383 ? 12.654 -13.518 7.541 1.00 95.56 383 ASP A C 1
ATOM 2982 O O . ASP A 1 383 ? 12.329 -13.739 6.369 1.00 95.56 383 ASP A O 1
ATOM 2986 N N . GLN A 1 384 ? 13.669 -14.149 8.136 1.00 95.25 384 GLN A N 1
ATOM 2987 C CA . GLN A 1 384 ? 14.492 -15.148 7.460 1.00 95.25 384 GLN A CA 1
ATOM 2988 C C . GLN A 1 384 ? 13.689 -16.396 7.088 1.00 95.25 384 GLN A C 1
ATOM 2990 O O . GLN A 1 384 ? 13.877 -16.904 5.983 1.00 95.25 384 GLN A O 1
ATOM 2995 N N . ASP A 1 385 ? 12.755 -16.833 7.934 1.00 97.06 385 ASP A N 1
ATOM 2996 C CA . ASP A 1 385 ? 11.938 -18.022 7.679 1.00 97.06 385 ASP A CA 1
ATOM 2997 C C . ASP A 1 385 ? 11.000 -17.771 6.490 1.00 97.06 385 ASP A C 1
ATOM 2999 O O . ASP A 1 385 ? 10.850 -18.617 5.601 1.00 97.06 385 ASP A O 1
ATOM 3003 N N . LEU A 1 386 ? 10.411 -16.572 6.419 1.00 96.44 386 LEU A N 1
ATOM 3004 C CA . LEU A 1 386 ? 9.568 -16.175 5.290 1.00 96.44 386 LEU A CA 1
ATOM 3005 C C . LEU A 1 386 ? 10.377 -16.089 3.985 1.00 96.44 386 LEU A C 1
ATOM 3007 O O . LEU A 1 386 ? 9.930 -16.576 2.942 1.00 96.44 386 LEU A O 1
ATOM 3011 N N . CYS A 1 387 ? 11.584 -15.525 4.047 1.00 96.50 387 CYS A N 1
ATOM 3012 C CA . CYS A 1 387 ? 12.509 -15.449 2.917 1.00 96.50 387 CYS A CA 1
ATOM 3013 C C . CYS A 1 387 ? 12.969 -16.820 2.417 1.00 96.50 387 CYS A C 1
ATOM 3015 O O . CYS A 1 387 ? 13.012 -17.059 1.208 1.00 96.50 387 CYS A O 1
ATOM 3017 N N . GLU A 1 388 ? 13.315 -17.733 3.321 1.00 97.38 388 GLU A N 1
ATOM 3018 C CA . GLU A 1 388 ? 13.675 -19.106 2.971 1.00 97.38 388 GLU A CA 1
ATOM 3019 C C . GLU A 1 388 ? 12.492 -19.852 2.354 1.00 97.38 388 GLU A C 1
ATOM 3021 O O . GLU A 1 388 ? 12.655 -20.502 1.321 1.00 97.38 388 GLU A O 1
ATOM 3026 N N . SER A 1 389 ? 11.293 -19.690 2.916 1.00 97.38 389 SER A N 1
ATOM 3027 C CA . SER A 1 389 ? 10.060 -20.260 2.369 1.00 97.38 389 SER A CA 1
ATOM 3028 C C . SER A 1 389 ? 9.793 -19.783 0.939 1.00 97.38 389 SER A C 1
ATOM 3030 O O . SER A 1 389 ? 9.504 -20.598 0.062 1.00 97.38 389 SER A O 1
ATOM 3032 N N . ALA A 1 390 ? 9.969 -18.485 0.661 1.00 97.12 390 ALA A N 1
ATOM 3033 C CA . ALA A 1 390 ? 9.845 -17.948 -0.692 1.00 97.12 390 ALA A CA 1
ATOM 3034 C C . ALA A 1 390 ? 10.910 -18.534 -1.638 1.00 97.12 390 ALA A C 1
ATOM 3036 O O . ALA A 1 390 ? 10.566 -19.023 -2.713 1.00 97.12 390 ALA A O 1
ATOM 3037 N N . ARG A 1 391 ? 12.190 -18.559 -1.236 1.00 97.31 391 ARG A N 1
ATOM 3038 C CA . ARG A 1 391 ? 13.298 -19.111 -2.049 1.00 97.31 391 ARG A CA 1
ATOM 3039 C C . ARG A 1 391 ? 13.146 -20.601 -2.362 1.00 97.31 391 ARG A C 1
ATOM 3041 O O . ARG A 1 391 ? 13.639 -21.058 -3.385 1.00 97.31 391 ARG A O 1
ATOM 3048 N N . GLN A 1 392 ? 12.489 -21.364 -1.490 1.00 97.12 392 GLN A N 1
ATOM 3049 C CA . GLN A 1 392 ? 12.186 -22.776 -1.741 1.00 97.12 392 GLN A CA 1
ATOM 3050 C C . GLN A 1 392 ? 11.051 -22.968 -2.758 1.00 97.12 392 GLN A C 1
ATOM 3052 O O . GLN A 1 392 ? 10.979 -24.021 -3.391 1.00 97.12 392 GLN A O 1
ATOM 3057 N N . GLN A 1 393 ? 10.162 -21.981 -2.901 1.00 96.81 393 GLN A N 1
ATOM 3058 C CA . GLN A 1 393 ? 8.955 -22.078 -3.727 1.00 96.81 393 GLN A CA 1
ATOM 3059 C C . GLN A 1 393 ? 9.113 -21.450 -5.115 1.00 96.81 393 GLN A C 1
ATOM 3061 O O . GLN A 1 393 ? 8.522 -21.957 -6.069 1.00 96.81 393 GLN A O 1
ATOM 3066 N N . TYR A 1 394 ? 9.904 -20.381 -5.248 1.00 96.75 394 TYR A N 1
ATOM 3067 C CA . TYR A 1 394 ? 9.997 -19.606 -6.489 1.00 96.75 394 TYR A CA 1
ATOM 3068 C C . TYR A 1 394 ? 11.440 -19.514 -7.012 1.00 96.75 394 TYR A C 1
ATOM 3070 O O . TYR A 1 394 ? 12.382 -19.460 -6.221 1.00 96.75 394 TYR A O 1
ATOM 3078 N N . PRO A 1 395 ? 11.637 -19.476 -8.344 1.00 93.44 395 PRO A N 1
ATOM 3079 C CA . PRO A 1 395 ? 12.963 -19.578 -8.957 1.00 93.44 395 PRO A CA 1
ATOM 3080 C C . PRO A 1 395 ? 13.838 -18.333 -8.765 1.00 93.44 395 PRO A C 1
ATOM 3082 O O . PRO A 1 395 ? 15.036 -18.464 -8.522 1.00 93.44 395 PRO A O 1
ATOM 3085 N N . HIS A 1 396 ? 13.262 -17.130 -8.861 1.00 96.19 396 HIS A N 1
ATOM 3086 C CA . HIS A 1 396 ? 13.996 -15.870 -8.728 1.00 96.19 396 HIS A CA 1
ATOM 3087 C C . HIS A 1 396 ? 13.394 -15.039 -7.599 1.00 96.19 396 HIS A C 1
ATOM 3089 O O . HIS A 1 396 ? 12.422 -14.307 -7.794 1.00 96.19 396 HIS A O 1
ATOM 3095 N N . VAL A 1 397 ? 13.968 -15.182 -6.405 1.00 97.31 397 VAL A N 1
ATOM 3096 C CA . VAL A 1 397 ? 13.489 -14.512 -5.194 1.00 97.31 397 VAL A CA 1
ATOM 3097 C C . VAL A 1 397 ? 14.518 -13.525 -4.688 1.00 97.31 397 VAL A C 1
ATOM 3099 O O . VAL A 1 397 ? 15.633 -13.903 -4.326 1.00 97.31 397 VAL A O 1
ATOM 3102 N N . LEU A 1 398 ? 14.090 -12.274 -4.581 1.00 97.31 398 LEU A N 1
ATOM 3103 C CA . LEU A 1 398 ? 14.832 -11.202 -3.950 1.00 97.31 398 LEU A CA 1
ATOM 3104 C C . LEU A 1 398 ? 14.184 -10.858 -2.608 1.00 97.31 398 LEU A C 1
ATOM 3106 O O . LEU A 1 398 ? 13.001 -10.533 -2.563 1.00 97.31 398 LEU A O 1
ATOM 3110 N N . CYS A 1 399 ? 14.963 -10.892 -1.530 1.00 96.56 399 CYS A N 1
ATOM 3111 C CA . CYS A 1 399 ? 14.523 -10.405 -0.225 1.00 96.56 399 CYS A CA 1
ATOM 3112 C C . CYS A 1 399 ? 15.117 -9.028 0.053 1.00 96.56 399 CYS A C 1
ATOM 3114 O O . CYS A 1 399 ? 16.333 -8.869 -0.023 1.00 96.56 399 CYS A O 1
ATOM 3116 N N . LEU A 1 400 ? 14.269 -8.055 0.380 1.00 96.38 400 LEU A N 1
ATOM 3117 C CA . LEU A 1 400 ? 14.661 -6.678 0.677 1.00 96.38 400 LEU A CA 1
ATOM 3118 C C . LEU A 1 400 ? 14.239 -6.291 2.095 1.00 96.38 400 LEU A C 1
ATOM 3120 O O . LEU A 1 400 ? 13.130 -6.602 2.518 1.00 96.38 400 LEU A O 1
ATOM 3124 N N . SER A 1 401 ? 15.083 -5.552 2.815 1.00 93.69 401 SER A N 1
ATOM 3125 C CA . SER A 1 401 ? 14.813 -5.171 4.210 1.00 93.69 401 SER A CA 1
ATOM 3126 C C . SER A 1 401 ? 13.712 -4.128 4.391 1.00 93.69 401 SER A C 1
ATOM 3128 O O . SER A 1 401 ? 13.224 -3.954 5.513 1.00 93.69 401 SER A O 1
ATOM 3130 N N . SER A 1 402 ? 13.378 -3.374 3.337 1.00 95.06 402 SER A N 1
ATOM 3131 C CA . SER A 1 402 ? 12.477 -2.226 3.433 1.00 95.06 402 SER A CA 1
ATOM 3132 C C . SER A 1 402 ? 11.845 -1.827 2.093 1.00 95.06 402 SER A C 1
ATOM 3134 O O . SER A 1 402 ? 12.436 -2.075 1.035 1.00 95.06 402 SER A O 1
ATOM 3136 N N . PRO A 1 403 ? 10.695 -1.127 2.129 1.00 96.69 403 PRO A N 1
ATOM 3137 C CA . PRO A 1 403 ? 10.112 -0.480 0.958 1.00 96.69 403 PRO A CA 1
ATOM 3138 C C . PRO A 1 403 ? 11.077 0.444 0.223 1.00 96.69 403 PRO A C 1
ATOM 3140 O O . PRO A 1 403 ? 11.100 0.463 -1.004 1.00 96.69 403 PRO A O 1
ATOM 3143 N N . ASP A 1 404 ? 11.926 1.174 0.947 1.00 95.50 404 ASP A N 1
ATOM 3144 C CA . ASP A 1 404 ? 12.918 2.059 0.334 1.00 95.50 404 ASP A CA 1
ATOM 3145 C C . ASP A 1 404 ? 13.911 1.292 -0.553 1.00 95.50 404 ASP A C 1
ATOM 3147 O O . ASP A 1 404 ? 14.212 1.744 -1.660 1.00 95.50 404 ASP A O 1
ATOM 3151 N N . SER A 1 405 ? 14.359 0.105 -0.125 1.00 95.12 405 SER A N 1
ATOM 3152 C CA . SER A 1 405 ? 15.206 -0.773 -0.945 1.00 95.12 405 SER A CA 1
ATOM 3153 C C . SER A 1 405 ? 14.501 -1.163 -2.255 1.00 95.12 405 SER A C 1
ATOM 3155 O O . SER A 1 405 ? 15.128 -1.152 -3.319 1.00 95.12 405 SER A O 1
ATOM 3157 N N . LEU A 1 406 ? 13.192 -1.454 -2.204 1.00 97.31 406 LEU A N 1
ATOM 3158 C CA . LEU A 1 406 ? 12.393 -1.761 -3.394 1.00 97.31 406 LEU A CA 1
ATOM 3159 C C . LEU A 1 406 ? 12.292 -0.542 -4.317 1.00 97.31 406 LEU A C 1
ATOM 3161 O O . LEU A 1 406 ? 12.571 -0.652 -5.507 1.00 97.31 406 LEU A O 1
ATOM 3165 N N . ILE A 1 407 ? 11.965 0.639 -3.793 1.00 96.69 407 ILE A N 1
ATOM 3166 C CA . ILE A 1 407 ? 11.863 1.860 -4.608 1.00 96.69 407 ILE A CA 1
ATOM 3167 C C . ILE A 1 407 ? 13.208 2.219 -5.249 1.00 96.69 407 ILE A C 1
ATOM 3169 O O . ILE A 1 407 ? 13.247 2.633 -6.409 1.00 96.69 407 ILE A O 1
ATOM 3173 N N . MET A 1 408 ? 14.323 2.005 -4.548 1.00 95.00 408 MET A N 1
ATOM 3174 C CA . MET A 1 408 ? 15.657 2.178 -5.121 1.00 95.00 408 MET A CA 1
ATOM 3175 C C . MET A 1 408 ? 15.941 1.209 -6.272 1.00 95.00 408 MET A C 1
ATOM 3177 O O . MET A 1 408 ? 16.475 1.634 -7.304 1.00 95.00 408 MET A O 1
ATOM 3181 N N . LEU A 1 409 ? 15.578 -0.070 -6.117 1.00 95.44 409 LEU A N 1
ATOM 3182 C CA . LEU A 1 409 ? 15.657 -1.059 -7.192 1.00 95.44 409 LEU A CA 1
ATOM 3183 C C . LEU A 1 409 ? 14.831 -0.606 -8.400 1.00 95.44 409 LEU A C 1
ATOM 3185 O O . LEU A 1 409 ? 15.370 -0.514 -9.501 1.00 95.44 409 LEU A O 1
ATOM 3189 N N . LEU A 1 410 ? 13.556 -0.262 -8.193 1.00 96.06 410 LEU A N 1
ATOM 3190 C CA . LEU A 1 410 ? 12.666 0.166 -9.273 1.00 96.06 410 LEU A CA 1
ATOM 3191 C C . LEU A 1 410 ? 13.218 1.396 -9.999 1.00 96.06 410 LEU A C 1
ATOM 3193 O O . LEU A 1 410 ? 13.248 1.415 -11.225 1.00 96.06 410 LEU A O 1
ATOM 3197 N N . ASN A 1 411 ? 13.743 2.391 -9.277 1.00 94.94 411 ASN A N 1
ATOM 3198 C CA . ASN A 1 411 ? 14.365 3.554 -9.911 1.00 94.94 411 ASN A CA 1
ATOM 3199 C C . ASN A 1 411 ? 15.592 3.185 -10.765 1.00 94.94 411 ASN A C 1
ATOM 3201 O O . ASN A 1 411 ? 15.803 3.773 -11.826 1.00 94.94 411 ASN A O 1
ATOM 3205 N N . SER A 1 412 ? 16.384 2.207 -10.325 1.00 92.94 412 SER A N 1
ATOM 3206 C CA . SER A 1 412 ? 17.587 1.754 -11.044 1.00 92.94 412 SER A CA 1
ATOM 3207 C C . SER A 1 412 ? 17.266 0.898 -12.265 1.00 92.94 412 SER A C 1
ATOM 3209 O O . SER A 1 412 ? 18.067 0.820 -13.184 1.00 92.94 412 SER A O 1
ATOM 3211 N N . ILE A 1 413 ? 16.078 0.295 -12.306 1.00 90.12 413 ILE A N 1
ATOM 3212 C CA . ILE A 1 413 ? 15.561 -0.371 -13.504 1.00 90.12 413 ILE A CA 1
ATOM 3213 C C . ILE A 1 413 ? 15.134 0.660 -14.567 1.00 90.12 413 ILE A C 1
ATOM 3215 O O . ILE A 1 413 ? 15.287 0.410 -15.759 1.00 90.12 413 ILE A O 1
ATOM 3219 N N . ILE A 1 414 ? 14.608 1.822 -14.155 1.00 87.88 414 ILE A N 1
ATOM 3220 C CA . ILE A 1 414 ? 14.131 2.879 -15.072 1.00 87.88 414 ILE A CA 1
ATOM 3221 C C . ILE A 1 414 ? 15.286 3.595 -15.764 1.00 87.88 414 ILE A C 1
ATOM 3223 O O . ILE A 1 414 ? 15.189 3.939 -16.939 1.00 87.88 414 ILE A O 1
ATOM 3227 N N . VAL A 1 415 ? 16.328 3.931 -15.002 1.00 72.69 415 VAL A N 1
ATOM 3228 C CA . VAL A 1 415 ? 17.501 4.646 -15.502 1.00 72.69 415 VAL A CA 1
ATOM 3229 C C . VAL A 1 415 ? 18.505 3.577 -15.896 1.00 72.69 415 VAL A C 1
ATOM 3231 O O . VAL A 1 415 ? 19.082 2.986 -14.987 1.00 72.69 415 VAL A O 1
ATOM 3234 N N . PRO A 1 416 ? 18.744 3.308 -17.194 1.00 52.00 416 PRO A N 1
ATOM 3235 C CA . PRO A 1 416 ? 19.805 2.395 -17.567 1.00 52.00 416 PRO A CA 1
ATOM 3236 C C . PRO A 1 416 ? 21.089 2.973 -16.986 1.00 52.00 416 PRO A C 1
ATOM 3238 O O . PRO A 1 416 ? 21.544 4.045 -17.398 1.00 52.00 416 PRO A O 1
ATOM 3241 N N . THR A 1 417 ? 21.651 2.311 -15.979 1.00 40.06 417 THR A N 1
ATOM 3242 C CA . THR A 1 417 ? 23.044 2.522 -15.632 1.00 40.06 417 THR A CA 1
ATOM 3243 C C . THR A 1 417 ? 23.802 2.273 -16.925 1.00 40.06 417 THR A C 1
ATOM 3245 O O . THR A 1 417 ? 23.684 1.201 -17.518 1.00 40.06 417 THR A O 1
ATOM 3248 N N . ASN A 1 418 ? 24.522 3.286 -17.409 1.00 29.09 418 ASN A N 1
ATOM 3249 C CA . ASN A 1 418 ? 25.583 3.055 -18.378 1.00 29.09 418 ASN A CA 1
ATOM 3250 C C . ASN A 1 418 ? 26.543 2.064 -17.703 1.00 29.09 418 ASN A C 1
ATOM 3252 O O . ASN A 1 418 ? 27.359 2.481 -16.881 1.00 29.09 418 ASN A O 1
ATOM 3256 N N . MET A 1 419 ? 26.343 0.769 -17.953 1.00 31.45 419 MET A N 1
ATOM 3257 C CA . MET A 1 419 ? 27.284 -0.290 -17.608 1.00 31.45 419 MET A CA 1
ATOM 3258 C C . MET A 1 419 ? 28.457 -0.240 -18.573 1.00 31.45 419 MET A C 1
ATOM 3260 O O . MET A 1 419 ? 28.203 -0.182 -19.800 1.00 31.45 419 MET A O 1
#

Sequence (419 aa):
MRYDPPEAKMSDYARAIKETRQVRENLVKALIAGQGNEGLKQGYENLCRCLEYLHSLPSDPVIGSGVSGQYKKRIEISPGQALTVDMGYEISELQRDCQFLTEGWESLACNIRKTNYLAASEHEEAVAMALGVMKESGHQEWGSCITDRDGTINHYCGRYFASVQSVYNAFVMARFASVLTGGLMVLTSAPLRSPGLQDVNCLPSGYAVLAGSKGREWISMDGEYGSLPLEPGQQAVLQSLNASIQRLLVSEQWSVLTYIGSGVQFKHGQTAIARQDVHHSIPKELSQEFACQVQKIVKQCDPEGRYLYIEDTGFDLEIGLRFEEQNRAFSKGDGLEILLQRGLLILREGPHIVCGDTQADFPMFDFVNRRSPHVLTVLVSQDQDLCESARQQYPHVLCLSSPDSLIMLLNSIIVPTNM

Radius of gyration: 21.92 Å; chains: 1; bounding box: 56×53×61 Å

pLDDT: mean 90.14, std 11.59, range [29.09, 98.75]

Foldseek 3Di:
DPCPDDAAAPVVLLVLLLVLLVLLLQLLVCVVVVHDLVSNVVSLVSLVVSLVVQQPAAFDPVDDPDPQRSQFHWHDHDVPDIFTFRRVQLNVLSVLLNCCSPPNDVRSLVVCCVVDVQLVVLLVVLLVLVVVLQVVQVHPAAAEEEAEDDQWLFDHHQFPSSRADHNLSLNLLQLLQVRHPFGYEYFYLAACPPPGPVSRYSNDALRYWYAYNLQQWIQFSVRDIDGHDDDPLLVQLLVQLVVVVVVVCPDPLNVVFLGGHHRWGSHDQKTKTFLATPVRRDDPVSSVVVVVVSVVSNCVSPVPCQFWDWDCPVGMIMIGGDDPDPRDDDASLNSVVVCVVVSRGDLDGREYEYIDADPSCVSVVVNNVVRDVRYAYEHQYPPPVVQVVCVVPHPHYRYHPGSSSVSSSSSCSSDPDPD

Secondary structure (DSSP, 8-state):
----PPPPBHHHHHHHHHHHHHHHHHHHHHHHTT--HHHHHHHHHHHHHHHHHHHHSPBPTTS-SSTTTTTEEEEEEETTEEEEEE-HHHHHHHHHHHHHHHHHHHHHHHHHHHH-HHHHHHHHHHHHHHHHHHHHHT-SSEEEEEE-TBTTTB---SBGGG-PPPHHHHHHHHHHHTTEEEEEEEE-SS-SSSSSHHHH--SPTTSEEEEEGGGTEEE-TT--EEE----HHHHHHHHHHHHHHHHHHTSHHHHGGGGSBT-EEEETTEEEEES--TT--S-HHHHHHHHHHHHHHHHHH-TT-SSEEEEE-SSEEEEEEP-TTTSS---HHHHHHHHHHTTSS--SSS-EEEEESSGGGHHHHHHHHTT-S-EEEEEE---HHHHHHHHHH-SSEEEESSHHHHHHHHHHHHS----